Protein AF-A0AA39D1X1-F1 (afdb_monomer)

Foldseek 3Di:
DDWAFLDPPDTFIWDADLAWIWTKDKDFDPDWDFDKDFDDPDDDPPPPPDDDDDDDDDDDDDDDDDDDDPPDPPPTDIGGPDTDGIDIDTHTDDDDLVVLLVVLVVLAAEDDDPVPDPPPPVVVCVPDRDQDDLVNQCRNDSYNSNSNLLSCLLQLWAWQFDDDPPDTDTGIHGYALLLLLVLLLLLLLLLLLDPQNDPDPQPCVSRPVVSLVSQLVVDPDNRSSRSSSLSNQSLQSSFFDFDPDPPPPPDPSVVSRVDRDPRGRGTPLLVSLLSSLLSLVVVLLVVLQPDPPDSPFAFPVNSLLVSLLSGDVVNNVNDDPVVSCVPHPADWDFDQDPVRTTTIDHDHPDDDDDDDDDDDDDDDDDDDDDDDDDDDPPPVVVVSVVPSCPSVVVSVVVPPPPDD

pLDDT: mean 71.72, std 21.67, range [22.98, 96.19]

Nearest PDB structures (foldseek):
  6s2e-assembly1_B  TM=6.293E-01  e=2.950E-11  Saccharomyces cerevisiae S288C
  5okc-assembly1_A  TM=5.840E-01  e=2.452E-10  Saccharomyces cerevisiae S288C
  5msm-assembly2_D  TM=5.705E-01  e=5.899E-10  Saccharomyces cerevisiae S288C
  5oki-assembly2_C  TM=6.114E-01  e=1.693E-08  Saccharomyces cerevisiae S288C
  6s1c-assembly1_B  TM=6.186E-01  e=1.024E-05  Saccharomyces cerevisiae S288C

Secondary structure (DSSP, 8-state):
-EEEES-SSS--EEEE-SS-EEEEEEEEEEEEEEEEEEE-S-S---------------------------------EEEEEEEEEEEEEEEEEPPPHHHHHHHHHHHSPEEP--TT-TTTHHHHTTSS-PPPPHHHHHHHS-S-HHHHHHHHHHTT-EEEEEE-SSSEEEEEEEE-HHHHHHHHHHHHHHHHHSTT--SSTT-HHHHHHHHHHHHHHH-S-HHHHHHHHHHHHHHHHHHEEEP---TT----GGGGGTS--TTEEEE-HHHHHHHHHHHHHHHHHHHHHH--S----EEHHHHHHHHHHTS-TTTGGG--HHHHHHT-SS--EEEE-TTS-EEEEPP------SSS--------------------HHHHHHHHGGG--HHHHHHTTS-SS---

InterPro domains:
  IPR019128 Sister chromatid cohesion protein Dcc1 [PF09724] (3-324)

Structure (mmCIF, N/CA/C/O backbone):
data_AF-A0AA39D1X1-F1
#
_entry.id   AF-A0AA39D1X1-F1
#
loop_
_atom_site.group_PDB
_atom_site.id
_atom_site.type_symbol
_atom_site.label_atom_id
_atom_site.label_alt_id
_atom_site.label_comp_id
_atom_site.label_asym_id
_atom_site.label_entity_id
_atom_site.label_seq_id
_atom_site.pdbx_PDB_ins_code
_atom_site.Cartn_x
_atom_site.Cartn_y
_atom_site.Cartn_z
_atom_site.occupancy
_atom_site.B_iso_or_equiv
_atom_site.auth_seq_id
_atom_site.auth_comp_id
_atom_site.auth_asym_id
_atom_site.auth_atom_id
_atom_site.pdbx_PDB_model_num
ATOM 1 N N . MET A 1 1 ? 15.330 4.258 -19.606 1.00 69.88 1 MET A N 1
ATOM 2 C CA . MET A 1 1 ? 15.181 2.846 -20.009 1.00 69.88 1 MET A CA 1
ATOM 3 C C . MET A 1 1 ? 16.278 2.057 -19.328 1.00 69.88 1 MET A C 1
ATOM 5 O O . MET A 1 1 ? 17.399 2.550 -19.287 1.00 69.88 1 MET A O 1
ATOM 9 N N . GLN A 1 2 ? 15.954 0.899 -18.767 1.00 79.50 2 GLN A N 1
ATOM 10 C CA . GLN A 1 2 ? 16.887 0.029 -18.052 1.00 79.50 2 GLN A CA 1
ATOM 11 C C . GLN A 1 2 ? 16.753 -1.402 -18.572 1.00 79.50 2 GLN A C 1
ATOM 13 O O . GLN A 1 2 ? 15.652 -1.834 -18.908 1.00 79.50 2 GLN A O 1
ATOM 18 N N . LEU A 1 3 ? 17.869 -2.122 -18.646 1.00 81.06 3 LEU A N 1
ATOM 19 C CA . LEU A 1 3 ? 17.882 -3.552 -18.932 1.00 81.06 3 LEU A CA 1
ATOM 20 C C . LEU A 1 3 ? 17.851 -4.308 -17.605 1.00 81.06 3 LEU A C 1
ATOM 22 O O . LEU A 1 3 ? 18.707 -4.068 -16.757 1.00 81.06 3 LEU A O 1
ATOM 26 N N . LYS A 1 4 ? 16.875 -5.200 -17.436 1.00 82.25 4 LYS A N 1
ATOM 27 C CA . LYS A 1 4 ? 16.693 -6.018 -16.232 1.00 82.25 4 LYS A CA 1
ATOM 28 C C . LYS A 1 4 ? 16.642 -7.497 -16.609 1.00 82.25 4 LYS A C 1
ATOM 30 O O . LYS A 1 4 ? 16.126 -7.856 -17.668 1.00 82.25 4 LYS A O 1
ATOM 35 N N . SER A 1 5 ? 17.179 -8.356 -15.750 1.00 77.00 5 SER A N 1
ATOM 36 C CA . SER A 1 5 ? 17.152 -9.812 -15.924 1.00 77.00 5 SER A CA 1
ATOM 37 C C . SER A 1 5 ? 16.846 -10.482 -14.591 1.00 77.00 5 SER A C 1
ATOM 39 O O . SER A 1 5 ? 17.421 -10.097 -13.579 1.00 77.00 5 SER A O 1
ATOM 41 N N . SER A 1 6 ? 15.981 -11.499 -14.596 1.00 62.16 6 SER A N 1
ATOM 42 C CA . SER A 1 6 ? 15.643 -12.286 -13.400 1.00 62.16 6 SER A CA 1
ATOM 43 C C . SER A 1 6 ? 16.780 -13.198 -12.929 1.00 62.16 6 SER A C 1
ATOM 45 O O . SER A 1 6 ? 16.772 -13.655 -11.792 1.00 62.16 6 SER A O 1
ATOM 47 N N . SER A 1 7 ? 17.752 -13.505 -13.795 1.00 58.34 7 SER A N 1
ATOM 48 C CA . SER A 1 7 ? 18.961 -14.242 -13.426 1.00 58.34 7 SER A CA 1
ATOM 49 C C . SER A 1 7 ? 20.098 -13.993 -14.421 1.00 58.34 7 SER A C 1
ATOM 51 O O . SER A 1 7 ? 19.880 -13.584 -15.564 1.00 58.34 7 SER A O 1
ATOM 53 N N . THR A 1 8 ? 21.335 -14.243 -13.993 1.00 52.81 8 THR A N 1
ATOM 54 C CA . THR A 1 8 ? 22.533 -14.174 -14.847 1.00 52.81 8 THR A CA 1
ATOM 55 C C . THR A 1 8 ? 22.744 -15.430 -15.694 1.00 52.81 8 THR A C 1
ATOM 57 O O . THR A 1 8 ? 23.590 -15.421 -16.585 1.00 52.81 8 THR A O 1
ATOM 60 N N . SER A 1 9 ? 21.996 -16.508 -15.439 1.00 44.22 9 SER A N 1
ATOM 61 C CA . SER A 1 9 ? 22.247 -17.825 -16.032 1.00 44.22 9 SER A CA 1
ATOM 62 C C . SER A 1 9 ? 21.126 -18.326 -16.945 1.00 44.22 9 SER A C 1
ATOM 64 O O . SER A 1 9 ? 21.434 -18.970 -17.945 1.00 44.22 9 SER A O 1
ATOM 66 N N . GLN A 1 10 ? 19.852 -18.032 -16.659 1.00 47.53 10 GLN A N 1
ATOM 67 C CA . GLN A 1 10 ? 18.697 -18.470 -17.455 1.00 47.53 10 GLN A CA 1
ATOM 68 C C . GLN A 1 10 ? 17.513 -17.510 -17.253 1.00 47.53 10 GLN A C 1
ATOM 70 O O . GLN A 1 10 ? 16.721 -17.655 -16.323 1.00 47.53 10 GLN A O 1
ATOM 75 N N . GLY A 1 11 ? 17.388 -16.499 -18.111 1.00 56.94 11 GLY A N 1
ATOM 76 C CA . GLY A 1 11 ? 16.274 -15.553 -18.069 1.00 56.94 11 GLY A CA 1
ATOM 77 C C . GLY A 1 11 ? 16.170 -14.751 -19.361 1.00 56.94 11 GLY A C 1
ATOM 78 O O . GLY A 1 11 ? 17.171 -14.524 -20.040 1.00 56.94 11 GLY A O 1
ATOM 79 N N . TYR A 1 12 ? 14.951 -14.344 -19.720 1.00 68.31 12 TYR A N 1
ATOM 80 C CA . TYR A 1 12 ? 14.750 -13.365 -20.785 1.00 68.31 12 TYR A CA 1
ATOM 81 C C . TYR A 1 12 ? 15.274 -12.005 -20.312 1.00 68.31 12 TYR A C 1
ATOM 83 O O . TYR A 1 12 ? 14.963 -11.561 -19.204 1.00 68.31 12 TYR A O 1
ATOM 91 N N . LEU A 1 13 ? 16.068 -11.342 -21.152 1.00 83.38 13 LEU A N 1
ATOM 92 C CA . LEU A 1 13 ? 16.472 -9.959 -20.924 1.00 83.38 13 LEU A CA 1
ATOM 93 C C . LEU A 1 13 ? 15.263 -9.059 -21.190 1.00 83.38 13 LEU A C 1
ATOM 95 O O . LEU A 1 13 ? 14.679 -9.122 -22.273 1.00 83.38 13 LEU A O 1
ATOM 99 N N . HIS A 1 14 ? 14.900 -8.220 -20.225 1.00 86.19 14 HIS A N 1
ATOM 100 C CA . HIS A 1 14 ? 13.789 -7.286 -20.357 1.00 86.19 14 HIS A CA 1
ATOM 101 C C . HIS A 1 14 ? 14.304 -5.853 -20.459 1.00 86.19 14 HIS A C 1
ATOM 103 O O . HIS A 1 14 ? 15.139 -5.414 -19.671 1.00 86.19 14 HIS A O 1
ATOM 109 N N . LEU A 1 15 ? 13.778 -5.100 -21.420 1.00 86.31 15 LEU A N 1
ATOM 110 C CA . LEU A 1 15 ? 13.942 -3.657 -21.500 1.00 86.31 15 LEU A CA 1
ATOM 111 C C . LEU A 1 15 ? 12.748 -3.004 -20.803 1.00 86.31 15 LEU A C 1
ATOM 113 O O . LEU A 1 15 ? 11.608 -3.243 -21.188 1.00 86.31 15 LEU A O 1
ATOM 117 N N . CYS A 1 16 ? 12.999 -2.179 -19.792 1.00 85.00 16 CYS A N 1
ATOM 118 C CA . CYS A 1 16 ? 11.962 -1.493 -19.027 1.00 85.00 16 CYS A CA 1
ATOM 119 C C . CYS A 1 16 ? 12.064 0.029 -19.212 1.00 85.00 16 CYS A C 1
ATOM 121 O O . CYS A 1 16 ? 13.143 0.625 -19.105 1.00 85.00 16 CYS A O 1
ATOM 123 N N . THR A 1 17 ? 10.935 0.684 -19.473 1.00 83.69 17 THR A N 1
ATOM 124 C CA . THR A 1 17 ? 10.736 2.109 -19.163 1.00 83.69 17 THR A CA 1
ATOM 125 C C . THR A 1 17 ? 10.138 2.234 -17.760 1.00 83.69 17 THR A C 1
ATOM 127 O O . THR A 1 17 ? 10.063 1.258 -17.018 1.00 83.69 17 THR A O 1
ATOM 130 N N . ASN A 1 18 ? 9.714 3.438 -17.369 1.00 77.19 18 ASN A N 1
ATOM 131 C CA . ASN A 1 18 ? 9.041 3.637 -16.085 1.00 77.19 18 ASN A CA 1
ATOM 132 C C . ASN A 1 18 ? 7.655 2.967 -16.046 1.00 77.19 18 ASN A C 1
ATOM 134 O O . ASN A 1 18 ? 7.125 2.741 -14.964 1.00 77.19 18 ASN A O 1
ATOM 138 N N . ASP A 1 19 ? 7.060 2.700 -17.210 1.00 79.25 19 ASP A N 1
ATOM 139 C CA . ASP A 1 19 ? 5.663 2.300 -17.394 1.00 79.25 19 ASP A CA 1
ATOM 140 C C . ASP A 1 19 ? 5.465 1.032 -18.243 1.00 79.25 19 ASP A C 1
ATOM 142 O O . ASP A 1 19 ? 4.397 0.433 -18.176 1.00 79.25 19 ASP A O 1
ATOM 146 N N . LYS A 1 20 ? 6.455 0.614 -19.041 1.00 83.94 20 LYS A N 1
ATOM 147 C CA . LYS A 1 20 ? 6.322 -0.491 -20.003 1.00 83.94 20 LYS A CA 1
ATOM 148 C C . LYS A 1 20 ? 7.525 -1.419 -19.977 1.00 83.94 20 LYS A C 1
ATOM 150 O O . LYS A 1 20 ? 8.633 -1.018 -19.615 1.00 83.94 20 LYS A O 1
ATOM 155 N N . MET A 1 21 ? 7.292 -2.656 -20.405 1.00 88.75 21 MET A N 1
ATOM 156 C CA . MET A 1 21 ? 8.293 -3.710 -20.490 1.00 88.75 21 MET A CA 1
ATOM 157 C C . MET A 1 21 ? 8.271 -4.370 -21.869 1.00 88.75 21 MET A C 1
ATOM 159 O O . MET A 1 21 ? 7.212 -4.617 -22.447 1.00 88.75 21 MET A O 1
ATOM 163 N N . TRP A 1 22 ? 9.460 -4.706 -22.367 1.00 89.19 22 TRP A N 1
ATOM 164 C CA . TRP A 1 22 ? 9.640 -5.540 -23.546 1.00 89.19 22 TRP A CA 1
ATOM 165 C C . TRP A 1 22 ? 10.609 -6.684 -23.262 1.00 89.19 22 TRP A C 1
ATOM 167 O O . TRP A 1 22 ? 11.682 -6.454 -22.708 1.00 89.19 22 TRP A O 1
ATOM 177 N N . ALA A 1 23 ? 10.275 -7.897 -23.693 1.00 87.50 23 ALA A N 1
ATOM 178 C CA . ALA A 1 23 ? 11.229 -8.997 -23.769 1.00 87.50 23 ALA A CA 1
ATOM 179 C C . ALA A 1 23 ? 12.111 -8.827 -25.011 1.00 87.50 23 ALA A C 1
ATOM 181 O O . ALA A 1 23 ? 11.621 -8.547 -26.109 1.00 87.50 23 ALA A O 1
ATOM 182 N N . VAL A 1 24 ? 13.418 -9.007 -24.833 1.00 88.38 24 VAL A N 1
ATOM 183 C CA . VAL A 1 24 ? 14.407 -8.928 -25.908 1.00 88.38 24 VAL A CA 1
ATOM 184 C C . VAL A 1 24 ? 14.613 -10.320 -26.499 1.00 88.38 24 VAL A C 1
ATOM 186 O O . VAL A 1 24 ? 15.024 -11.249 -25.802 1.00 88.38 24 VAL A O 1
ATOM 189 N N . LYS A 1 25 ? 14.364 -10.463 -27.802 1.00 88.44 25 LYS A N 1
ATOM 190 C CA . LYS A 1 25 ? 14.571 -11.703 -28.555 1.00 88.44 25 LYS A CA 1
ATOM 191 C C . LYS A 1 25 ? 15.607 -11.484 -29.650 1.00 88.44 25 LYS A C 1
ATOM 193 O O . LYS A 1 25 ? 15.467 -10.591 -30.476 1.00 88.44 25 LYS A O 1
ATOM 198 N N . GLN A 1 26 ? 16.634 -12.324 -29.691 1.00 88.88 26 GLN A N 1
ATOM 199 C CA . GLN A 1 26 ? 17.627 -12.293 -30.762 1.00 88.88 26 GLN A CA 1
ATOM 200 C C . GLN A 1 26 ? 17.162 -13.144 -31.950 1.00 88.88 26 GLN A C 1
ATOM 202 O O . GLN A 1 26 ? 16.826 -14.316 -31.783 1.00 88.88 26 GLN A O 1
ATOM 207 N N . VAL A 1 27 ? 17.180 -12.565 -33.151 1.00 88.06 27 VAL A N 1
ATOM 208 C CA . VAL A 1 27 ? 16.844 -13.243 -34.409 1.00 88.06 27 VAL A CA 1
ATOM 209 C C . VAL A 1 27 ? 18.017 -13.122 -35.372 1.00 88.06 27 VAL A C 1
ATOM 211 O O . VAL A 1 27 ? 18.508 -12.025 -35.635 1.00 88.06 27 VAL A O 1
ATOM 214 N N . SER A 1 28 ? 18.502 -14.252 -35.880 1.00 88.81 28 SER A N 1
ATOM 215 C CA . SER A 1 28 ? 19.586 -14.281 -36.860 1.00 88.81 28 SER A CA 1
ATOM 216 C C . SER A 1 28 ? 19.076 -13.972 -38.263 1.00 88.81 28 SER A C 1
ATOM 218 O O . SER A 1 28 ? 17.957 -14.331 -38.629 1.00 88.81 28 SER A O 1
ATOM 220 N N . THR A 1 29 ? 19.905 -13.306 -39.066 1.00 86.00 29 THR A N 1
ATOM 221 C CA . THR A 1 29 ? 19.565 -12.961 -40.451 1.00 86.00 29 THR A CA 1
ATOM 222 C C . THR A 1 29 ? 20.556 -13.607 -41.409 1.00 86.00 29 THR A C 1
ATOM 224 O O . THR A 1 29 ? 21.763 -13.485 -41.216 1.00 86.00 29 THR A O 1
ATOM 227 N N . SER A 1 30 ? 20.071 -14.238 -42.479 1.00 87.62 30 SER A N 1
ATOM 228 C CA . SER A 1 30 ? 20.920 -14.754 -43.566 1.00 87.62 30 SER A CA 1
ATOM 229 C C . SER A 1 30 ? 21.390 -13.668 -44.541 1.00 87.62 30 SER A C 1
ATOM 231 O O . SER A 1 30 ? 22.191 -13.946 -45.430 1.00 87.62 30 SER A O 1
ATOM 233 N N . ASN A 1 31 ? 20.874 -12.447 -44.399 1.00 88.75 31 ASN A N 1
ATOM 234 C CA . ASN A 1 31 ? 21.193 -11.320 -45.266 1.00 88.75 31 ASN A CA 1
ATOM 235 C C . ASN A 1 31 ? 22.468 -10.613 -44.792 1.00 88.75 31 ASN A C 1
ATOM 237 O O . ASN A 1 31 ? 22.724 -10.501 -43.594 1.00 88.75 31 ASN A O 1
ATOM 241 N N . SER A 1 32 ? 23.233 -10.070 -45.737 1.00 89.25 32 SER A N 1
ATOM 242 C CA . SER A 1 32 ? 24.376 -9.208 -45.436 1.00 89.25 32 SER A CA 1
ATOM 243 C C . SER A 1 32 ? 23.898 -7.779 -45.188 1.00 89.25 32 SER A C 1
ATOM 245 O O . SER A 1 32 ? 23.715 -7.009 -46.128 1.00 89.25 32 SER A O 1
ATOM 247 N N . VAL A 1 33 ? 23.678 -7.433 -43.920 1.00 89.62 33 VAL A N 1
ATOM 248 C CA . VAL A 1 33 ? 23.283 -6.083 -43.499 1.00 89.62 33 VAL A CA 1
ATOM 249 C C . VAL A 1 33 ? 24.507 -5.350 -42.956 1.00 89.62 33 VAL A C 1
ATOM 251 O O . VAL A 1 33 ? 25.197 -5.863 -42.076 1.00 89.62 33 VAL A O 1
ATOM 254 N N . TYR A 1 34 ? 24.772 -4.146 -43.459 1.00 90.12 34 TYR A N 1
ATOM 255 C CA . TYR A 1 34 ? 25.872 -3.297 -43.000 1.00 90.12 34 TYR A CA 1
ATOM 256 C C . TYR A 1 34 ? 25.322 -2.012 -42.388 1.00 90.12 34 TYR A C 1
ATOM 258 O O . TYR A 1 34 ? 24.399 -1.409 -42.930 1.00 90.12 34 TYR A O 1
ATOM 266 N N . VAL A 1 35 ? 25.901 -1.592 -41.264 1.00 90.12 35 VAL A N 1
ATOM 267 C CA . VAL A 1 35 ? 25.690 -0.248 -40.719 1.00 90.12 35 VAL A CA 1
ATOM 268 C C . VAL A 1 35 ? 26.774 0.640 -41.298 1.00 90.12 35 VAL A C 1
ATOM 270 O O . VAL A 1 35 ? 27.963 0.333 -41.173 1.00 90.12 35 VAL A O 1
ATOM 273 N N . THR A 1 36 ? 26.363 1.723 -41.941 1.00 90.69 36 THR A N 1
ATOM 274 C CA . THR A 1 36 ? 27.264 2.669 -42.590 1.00 90.69 36 THR A CA 1
ATOM 275 C C . THR A 1 36 ? 27.196 4.027 -41.915 1.00 90.69 36 THR A C 1
ATOM 277 O O . THR A 1 36 ? 26.118 4.482 -41.539 1.00 90.69 36 THR A O 1
ATOM 280 N N . GLU A 1 37 ? 28.337 4.688 -41.804 1.00 88.12 37 GLU A N 1
ATOM 281 C CA . GLU A 1 37 ? 28.448 6.064 -41.339 1.00 88.12 37 GLU A CA 1
ATOM 282 C C . GLU A 1 37 ? 28.778 6.966 -42.530 1.00 88.12 37 GLU A C 1
ATOM 284 O O . GLU A 1 37 ? 29.636 6.637 -43.352 1.00 88.12 37 GLU A O 1
ATOM 289 N N . SER A 1 38 ? 28.076 8.096 -42.633 1.00 81.81 38 SER A N 1
ATOM 290 C CA . SER A 1 38 ? 28.398 9.126 -43.617 1.00 81.81 38 SER A CA 1
ATOM 291 C C . SER A 1 38 ? 29.449 10.042 -43.009 1.00 81.81 38 SER A C 1
ATOM 293 O O . SER A 1 38 ? 29.143 10.857 -42.137 1.00 81.81 38 SER A O 1
ATOM 295 N N . THR A 1 39 ? 30.691 9.928 -43.461 1.00 69.00 39 THR A N 1
ATOM 296 C CA . THR A 1 39 ? 31.736 10.879 -43.086 1.00 69.00 39 THR A CA 1
ATOM 297 C C . THR A 1 39 ? 31.484 12.186 -43.829 1.00 69.00 39 THR A C 1
ATOM 299 O O . THR A 1 39 ? 31.618 12.261 -45.049 1.00 69.00 39 THR A O 1
ATOM 302 N N . GLY A 1 40 ? 31.060 13.221 -43.097 1.00 56.56 40 GLY A N 1
ATOM 303 C CA . GLY A 1 40 ? 30.948 14.573 -43.639 1.00 56.56 40 GLY A CA 1
ATOM 304 C C . GLY A 1 40 ? 32.300 15.039 -44.183 1.00 56.56 40 GLY A C 1
ATOM 305 O O . GLY A 1 40 ? 33.332 14.795 -43.559 1.00 56.56 40 GLY A O 1
ATOM 306 N N . ALA A 1 41 ? 32.282 15.681 -45.352 1.00 55.59 41 ALA A N 1
ATOM 307 C CA . ALA A 1 41 ? 33.450 16.165 -46.085 1.00 55.59 41 ALA A CA 1
ATOM 308 C C . ALA A 1 41 ? 34.414 16.967 -45.187 1.00 55.59 41 ALA A C 1
ATOM 310 O O . ALA A 1 41 ? 34.225 18.157 -44.942 1.00 55.59 41 ALA A O 1
ATOM 311 N N . GLY A 1 42 ? 35.445 16.299 -44.670 1.00 51.09 42 GLY A N 1
ATOM 312 C CA . GLY A 1 42 ? 36.412 16.903 -43.750 1.00 51.09 42 GLY A CA 1
ATOM 313 C C . GLY A 1 42 ? 37.747 16.169 -43.645 1.00 51.09 42 GLY A C 1
ATOM 314 O O . GLY A 1 42 ? 38.592 16.556 -42.843 1.00 51.09 42 GLY A O 1
ATOM 315 N N . GLY A 1 43 ? 37.972 15.134 -44.451 1.00 45.03 43 GLY A N 1
ATOM 316 C CA . GLY A 1 43 ? 39.253 14.446 -44.523 1.00 45.03 43 GLY A CA 1
ATOM 317 C C . GLY A 1 43 ? 39.482 13.955 -45.937 1.00 45.03 43 GLY A C 1
ATOM 318 O O . GLY A 1 43 ? 38.676 13.196 -46.458 1.00 45.03 43 GLY A O 1
ATOM 319 N N . GLU A 1 44 ? 40.563 14.414 -46.563 1.00 47.56 44 GLU A N 1
ATOM 320 C CA . GLU A 1 44 ? 41.041 13.866 -47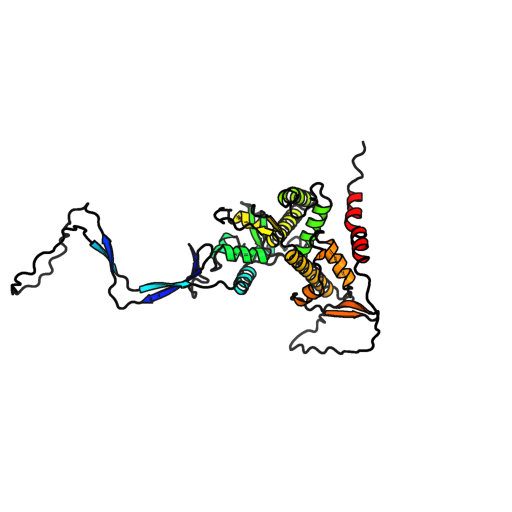.830 1.00 47.56 44 GLU A CA 1
ATOM 321 C C . GLU A 1 44 ? 41.100 12.331 -47.750 1.00 47.56 44 GLU A C 1
ATOM 323 O O . GLU A 1 44 ? 41.545 11.798 -46.722 1.00 47.56 44 GLU A O 1
ATOM 328 N N . PRO A 1 45 ? 40.722 11.607 -48.819 1.00 45.22 45 PRO A N 1
ATOM 329 C CA . PRO A 1 45 ? 40.819 10.159 -48.849 1.00 45.22 45 PRO A CA 1
ATOM 330 C C . PRO A 1 45 ? 42.296 9.768 -48.760 1.00 45.22 45 PRO A C 1
ATOM 332 O O . PRO A 1 45 ? 43.041 9.742 -49.744 1.00 45.22 45 PRO A O 1
ATOM 335 N N . ARG A 1 46 ? 42.760 9.457 -47.546 1.00 44.91 46 ARG A N 1
ATOM 336 C CA . ARG A 1 46 ? 44.054 8.814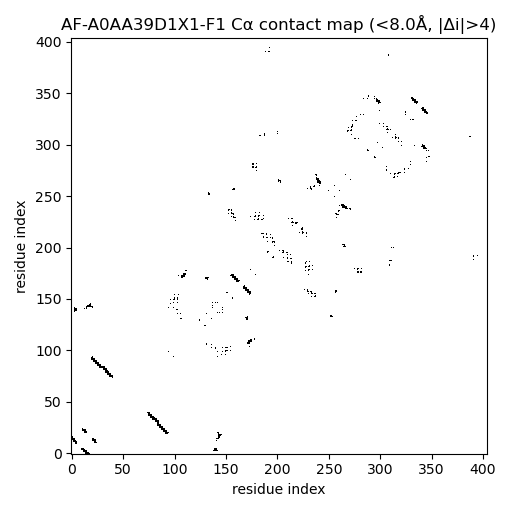 -47.335 1.00 44.91 46 ARG A CA 1
ATOM 337 C C . ARG A 1 46 ? 43.936 7.398 -47.869 1.00 44.91 46 ARG A C 1
ATOM 339 O O . ARG A 1 46 ? 43.549 6.484 -47.144 1.00 44.91 46 ARG A O 1
ATOM 346 N N . SER A 1 47 ? 44.309 7.228 -49.138 1.00 41.94 47 SER A N 1
ATOM 347 C CA . SER A 1 47 ? 44.597 5.925 -49.731 1.00 41.94 47 SER A CA 1
ATOM 348 C C . SER A 1 47 ? 45.628 5.210 -48.855 1.00 41.94 47 SER A C 1
ATOM 350 O O . SER A 1 47 ? 46.842 5.424 -48.911 1.00 41.94 47 SER A O 1
ATOM 352 N N . SER A 1 48 ? 45.132 4.375 -47.950 1.00 37.84 48 SER A N 1
ATOM 353 C CA . SER A 1 48 ? 45.968 3.533 -47.120 1.00 37.84 48 SER A CA 1
ATOM 354 C C . SER A 1 48 ? 46.467 2.406 -48.015 1.00 37.84 48 SER A C 1
ATOM 356 O O . SER A 1 48 ? 45.838 1.365 -48.168 1.00 37.84 48 SER A O 1
ATOM 358 N N . LYS A 1 49 ? 47.627 2.642 -48.644 1.00 47.28 49 LYS A N 1
ATOM 359 C CA . LYS A 1 49 ? 48.476 1.607 -49.244 1.00 47.28 49 LYS A CA 1
ATOM 360 C C . LYS A 1 49 ? 48.626 0.461 -48.242 1.00 47.28 49 LYS A C 1
ATOM 362 O O . LYS A 1 49 ? 49.475 0.514 -47.352 1.00 47.28 49 LYS A O 1
ATOM 367 N N . ARG A 1 50 ? 47.829 -0.597 -48.394 1.00 39.25 50 ARG A N 1
ATOM 368 C CA . ARG A 1 50 ? 47.990 -1.838 -47.637 1.00 39.25 50 ARG A CA 1
ATOM 369 C C . ARG A 1 50 ? 48.170 -3.009 -48.599 1.00 39.25 50 ARG A C 1
ATOM 371 O O . ARG A 1 50 ? 47.220 -3.621 -49.051 1.00 39.25 50 ARG A O 1
ATOM 378 N N . ARG A 1 51 ? 49.459 -3.279 -48.830 1.00 36.81 51 ARG A N 1
ATOM 379 C CA . ARG A 1 51 ? 50.103 -4.542 -49.231 1.00 36.81 51 ARG A CA 1
ATOM 380 C C . ARG A 1 51 ? 49.643 -5.191 -50.543 1.00 36.81 51 ARG A C 1
ATOM 382 O O . ARG A 1 51 ? 48.707 -5.974 -50.587 1.00 36.81 51 ARG A O 1
ATOM 389 N N . LYS A 1 52 ? 50.482 -4.945 -51.554 1.00 35.38 52 LYS A N 1
ATOM 390 C CA . LYS A 1 52 ? 50.878 -5.857 -52.634 1.00 35.38 52 LYS A CA 1
ATOM 391 C C . LYS A 1 52 ? 50.852 -7.321 -52.151 1.00 35.38 52 LYS A C 1
ATOM 393 O O . LYS A 1 52 ? 51.687 -7.704 -51.334 1.00 35.38 52 LYS A O 1
ATOM 398 N N . ILE A 1 53 ? 49.898 -8.107 -52.640 1.00 37.72 53 ILE A N 1
ATOM 399 C CA . ILE A 1 53 ? 50.058 -9.554 -52.787 1.00 37.72 53 ILE A CA 1
ATOM 400 C C . ILE A 1 53 ? 50.352 -9.739 -54.268 1.00 37.72 53 ILE A C 1
ATOM 402 O O . ILE A 1 53 ? 49.538 -9.392 -55.119 1.00 37.72 53 ILE A O 1
ATOM 406 N N . GLU A 1 54 ? 51.575 -10.161 -54.559 1.00 42.38 54 GLU A N 1
ATOM 407 C CA . GLU A 1 54 ? 52.004 -10.525 -55.901 1.00 42.38 54 GLU A CA 1
ATOM 408 C C . GLU A 1 54 ? 51.256 -11.793 -56.321 1.00 42.38 54 GLU A C 1
ATOM 410 O O . GLU A 1 54 ? 51.385 -12.827 -55.672 1.00 42.38 54 GLU A O 1
ATOM 415 N N . HIS A 1 55 ? 50.492 -11.715 -57.407 1.00 35.22 55 HIS A N 1
ATOM 416 C CA . HIS A 1 55 ? 50.400 -12.819 -58.350 1.00 35.22 55 HIS A CA 1
ATOM 417 C C . HIS A 1 55 ? 50.211 -12.259 -59.761 1.00 35.22 55 HIS A C 1
ATOM 419 O O . HIS A 1 55 ? 49.338 -11.438 -60.021 1.00 35.22 55 HIS A O 1
ATOM 425 N N . GLU A 1 56 ? 51.146 -12.650 -60.615 1.00 38.28 56 GLU A N 1
ATOM 426 C CA . GLU A 1 56 ? 51.301 -12.299 -62.020 1.00 38.28 56 GLU A CA 1
ATOM 427 C C . GLU A 1 56 ? 50.143 -12.803 -62.902 1.00 38.28 56 GLU A C 1
ATOM 429 O O . GLU A 1 56 ? 49.674 -13.917 -62.674 1.00 38.28 56 GLU A O 1
ATOM 434 N N . LYS A 1 57 ? 49.864 -12.033 -63.977 1.00 39.38 57 LYS A N 1
ATOM 435 C CA . LYS A 1 57 ? 49.287 -12.430 -65.290 1.00 39.38 57 LYS A CA 1
ATOM 436 C C . LYS A 1 57 ? 47.782 -12.770 -65.302 1.00 39.38 57 LYS A C 1
ATOM 438 O O . LYS A 1 57 ? 47.308 -13.475 -64.429 1.00 39.38 57 LYS A O 1
ATOM 443 N N . ASP A 1 58 ? 46.937 -12.306 -66.220 1.00 37.66 58 ASP A N 1
ATOM 444 C CA . ASP A 1 58 ? 47.109 -11.725 -67.553 1.00 37.66 58 ASP A CA 1
ATOM 445 C C . ASP A 1 58 ? 46.080 -10.603 -67.805 1.00 37.66 58 ASP A C 1
ATOM 447 O O . ASP A 1 58 ? 45.034 -10.514 -67.161 1.00 37.66 58 ASP A O 1
ATOM 451 N N . GLU A 1 59 ? 46.435 -9.744 -68.754 1.00 46.09 59 GLU A N 1
ATOM 452 C CA . GLU A 1 59 ? 45.621 -8.708 -69.379 1.00 46.09 59 GLU A CA 1
ATOM 453 C C . GLU A 1 59 ? 44.474 -9.333 -70.188 1.00 46.09 59 GLU A C 1
ATOM 455 O O . GLU A 1 59 ? 44.738 -10.052 -71.144 1.00 46.09 59 GLU A O 1
ATOM 460 N N . GLU A 1 60 ? 43.221 -8.991 -69.881 1.00 42.69 60 GLU A N 1
ATOM 461 C CA . GLU A 1 60 ? 42.166 -8.887 -70.897 1.00 42.69 60 GLU A CA 1
ATOM 462 C C . GLU A 1 60 ? 41.307 -7.658 -70.572 1.00 42.69 60 GLU A C 1
ATOM 464 O O . GLU A 1 60 ? 40.483 -7.647 -69.654 1.00 42.69 60 GLU A O 1
ATOM 469 N N . GLU A 1 61 ? 41.566 -6.582 -71.314 1.00 43.75 61 GLU A N 1
ATOM 470 C CA . GLU A 1 61 ? 40.705 -5.410 -71.414 1.00 43.75 61 GLU A CA 1
ATOM 471 C C . GLU A 1 61 ? 39.349 -5.845 -71.990 1.00 43.75 61 GLU A C 1
ATOM 473 O O . GLU A 1 61 ? 39.250 -6.215 -73.159 1.00 43.75 61 GLU A O 1
ATOM 478 N N . MET A 1 62 ? 38.288 -5.795 -71.180 1.00 42.97 62 MET A N 1
ATOM 479 C CA . MET A 1 62 ? 36.926 -5.745 -71.707 1.00 42.97 62 MET A CA 1
ATOM 480 C C . MET A 1 62 ? 36.474 -4.292 -71.773 1.00 42.97 62 MET A C 1
ATOM 482 O O . MET A 1 62 ? 36.145 -3.665 -70.766 1.00 42.97 62 MET A O 1
ATOM 486 N N . ASP A 1 63 ? 36.484 -3.806 -73.007 1.00 45.97 63 ASP A N 1
ATOM 487 C CA . ASP A 1 63 ? 35.846 -2.597 -73.503 1.00 45.97 63 ASP A CA 1
ATOM 488 C C . ASP A 1 63 ? 34.356 -2.593 -73.108 1.00 45.97 63 ASP A C 1
ATOM 490 O O . ASP A 1 63 ? 33.590 -3.477 -73.504 1.00 45.97 63 ASP A O 1
ATOM 494 N N . VAL A 1 64 ? 33.935 -1.620 -72.295 1.00 45.81 64 VAL A N 1
ATOM 495 C CA . VAL A 1 64 ? 32.515 -1.372 -72.003 1.00 45.81 64 VAL A CA 1
ATOM 496 C C . VAL A 1 64 ? 32.212 0.078 -72.343 1.00 45.81 64 VAL A C 1
ATOM 498 O O . VAL A 1 64 ? 32.390 0.994 -71.540 1.00 45.81 64 VAL A O 1
ATOM 501 N N . ASP A 1 65 ? 31.738 0.252 -73.571 1.00 42.66 65 ASP A N 1
ATOM 502 C CA . ASP A 1 65 ? 31.131 1.471 -74.075 1.00 42.66 65 ASP A CA 1
ATOM 503 C C . ASP A 1 65 ? 29.904 1.879 -73.234 1.00 42.66 65 ASP A C 1
ATOM 505 O O . ASP A 1 65 ? 28.952 1.120 -73.047 1.00 42.66 65 ASP A O 1
ATOM 509 N N . GLN A 1 66 ? 29.937 3.136 -72.788 1.00 48.94 66 GLN A N 1
ATOM 510 C CA . GLN A 1 66 ? 28.807 4.054 -72.610 1.00 48.94 66 GLN A CA 1
ATOM 511 C C . GLN A 1 66 ? 27.561 3.531 -71.870 1.00 48.94 66 GLN A C 1
ATOM 513 O O . GLN A 1 66 ? 26.514 3.264 -72.463 1.00 48.94 66 GLN A O 1
ATOM 518 N N . GLN A 1 67 ? 27.597 3.608 -70.537 1.00 43.50 67 GLN A N 1
ATOM 519 C CA . GLN A 1 67 ? 26.422 4.051 -69.784 1.00 43.50 67 GLN A CA 1
ATOM 520 C C . GLN A 1 67 ? 26.642 5.487 -69.325 1.00 43.50 67 GLN A C 1
ATOM 522 O O . GLN A 1 67 ? 27.557 5.783 -68.565 1.00 43.50 67 GLN A O 1
ATOM 527 N N . GLN A 1 68 ? 25.798 6.369 -69.858 1.00 44.72 68 GLN A N 1
ATOM 528 C CA . GLN A 1 68 ? 25.720 7.783 -69.531 1.00 44.72 68 GLN A CA 1
ATOM 529 C C . GLN A 1 68 ? 25.698 8.003 -68.018 1.00 44.72 68 GLN A C 1
ATOM 531 O O . GLN A 1 68 ? 24.786 7.565 -67.315 1.00 44.72 68 GLN A O 1
ATOM 536 N N . ASP A 1 69 ? 26.701 8.751 -67.571 1.00 44.75 69 ASP A N 1
ATOM 537 C CA . ASP A 1 69 ? 26.761 9.440 -66.298 1.00 44.75 69 ASP A CA 1
ATOM 538 C C . ASP A 1 69 ? 25.479 10.251 -66.046 1.00 44.75 69 ASP A C 1
ATOM 540 O O . ASP A 1 69 ? 25.308 11.376 -66.513 1.00 44.75 69 ASP A O 1
ATOM 544 N N . GLN A 1 70 ? 24.589 9.699 -65.227 1.00 48.28 70 GLN A N 1
ATOM 545 C CA . GLN A 1 70 ? 23.882 10.483 -64.216 1.00 48.28 70 GLN A CA 1
ATOM 546 C C . GLN A 1 70 ? 24.489 10.148 -62.853 1.00 48.28 70 GLN A C 1
ATOM 548 O O . GLN A 1 70 ? 23.828 9.640 -61.951 1.00 48.28 70 GLN A O 1
ATOM 553 N N . LYS A 1 71 ? 25.791 10.417 -62.703 1.00 51.84 71 LYS A N 1
ATOM 554 C CA . LYS A 1 71 ? 26.397 10.570 -61.383 1.00 51.84 71 LYS A CA 1
ATOM 555 C C . LYS A 1 71 ? 26.041 11.963 -60.890 1.00 51.84 71 LYS A C 1
ATOM 557 O O . LYS A 1 71 ? 26.667 12.955 -61.238 1.00 51.84 71 LYS A O 1
ATOM 562 N N . GLN A 1 72 ? 24.954 12.018 -60.135 1.00 46.53 72 GLN A N 1
ATOM 563 C CA . GLN A 1 72 ? 24.652 13.146 -59.277 1.00 46.53 72 GLN A CA 1
ATOM 564 C C . GLN A 1 72 ? 25.829 13.290 -58.301 1.00 46.53 72 GLN A C 1
ATOM 566 O O . GLN A 1 72 ? 26.104 12.373 -57.527 1.00 46.53 72 GLN A O 1
ATOM 571 N N . ASP A 1 73 ? 26.562 14.399 -58.415 1.00 47.94 73 ASP A N 1
ATOM 572 C CA . ASP A 1 73 ? 27.603 14.813 -57.475 1.00 47.94 73 ASP A CA 1
ATOM 573 C C . ASP A 1 73 ? 26.974 15.024 -56.090 1.00 47.94 73 ASP A C 1
ATOM 575 O O . ASP A 1 73 ? 26.559 16.125 -55.737 1.00 47.94 73 ASP A O 1
ATOM 579 N N . ASP A 1 74 ? 26.896 13.954 -55.306 1.00 52.81 74 ASP A N 1
ATOM 580 C CA . ASP A 1 74 ? 26.671 13.998 -53.864 1.00 52.81 74 ASP A CA 1
ATOM 581 C C . ASP A 1 74 ? 27.861 13.280 -53.214 1.00 52.81 74 ASP A C 1
ATOM 583 O O . ASP A 1 74 ? 27.861 12.070 -52.987 1.00 52.81 74 ASP A O 1
ATOM 587 N N . ASN A 1 75 ? 28.944 14.033 -52.991 1.00 57.22 75 ASN A N 1
ATOM 588 C CA . ASN A 1 75 ? 30.193 13.559 -52.381 1.00 57.22 75 ASN A CA 1
ATOM 589 C C . ASN A 1 75 ? 30.028 13.314 -50.868 1.00 57.22 75 ASN A C 1
ATOM 591 O O . ASN A 1 75 ? 30.669 13.959 -50.037 1.00 57.22 75 ASN A O 1
ATOM 595 N N . GLY A 1 76 ? 29.163 12.370 -50.506 1.00 60.72 76 GLY A N 1
ATOM 596 C CA . GLY A 1 76 ? 29.162 11.732 -49.195 1.00 60.72 76 GLY A CA 1
ATOM 597 C C . GLY A 1 76 ? 29.964 10.437 -49.261 1.00 60.72 76 GLY A C 1
ATOM 598 O O . GLY A 1 76 ? 29.509 9.460 -49.852 1.00 60.72 76 GLY A O 1
ATOM 599 N N . GLU A 1 77 ? 31.155 10.401 -48.663 1.00 74.81 77 GLU A N 1
ATOM 600 C CA . GLU A 1 77 ? 31.862 9.135 -48.456 1.00 74.81 77 GLU A CA 1
ATOM 601 C C . GLU A 1 77 ? 31.110 8.339 -47.380 1.00 74.81 77 GLU A C 1
ATOM 603 O O . GLU A 1 77 ? 30.968 8.784 -46.238 1.00 74.81 77 GLU A O 1
ATOM 608 N N . VAL A 1 78 ? 30.581 7.176 -47.763 1.00 80.00 78 VAL A N 1
ATOM 609 C CA . VAL A 1 78 ? 29.837 6.276 -46.878 1.00 80.00 78 VAL A CA 1
ATOM 610 C C . VAL A 1 78 ? 30.739 5.097 -46.528 1.00 80.00 78 VAL A C 1
ATOM 612 O O . VAL A 1 78 ? 31.060 4.278 -47.389 1.00 80.00 78 VAL A O 1
ATOM 615 N N . THR A 1 79 ? 31.141 4.989 -45.261 1.00 86.50 79 THR A N 1
ATOM 616 C CA . THR A 1 79 ? 32.005 3.900 -44.779 1.00 86.50 79 THR A CA 1
ATOM 617 C C . THR A 1 79 ? 31.191 2.887 -43.979 1.00 86.50 79 THR A C 1
ATOM 619 O O . THR A 1 79 ? 30.447 3.250 -43.070 1.00 86.50 79 THR A O 1
ATOM 622 N N . ALA A 1 80 ? 31.334 1.594 -44.282 1.00 85.75 80 ALA A N 1
ATOM 623 C CA . ALA A 1 80 ? 30.738 0.531 -43.474 1.00 85.75 80 ALA A CA 1
ATOM 624 C C . ALA A 1 80 ? 31.502 0.370 -42.150 1.00 85.75 80 ALA A C 1
ATOM 626 O O . ALA A 1 80 ? 32.685 0.034 -42.148 1.00 85.75 80 ALA A O 1
ATOM 627 N N . ILE A 1 81 ? 30.813 0.577 -41.026 1.00 91.38 81 ILE A N 1
ATOM 628 C CA . ILE A 1 81 ? 31.396 0.509 -39.676 1.00 91.38 81 ILE A CA 1
ATOM 629 C C . ILE A 1 81 ? 31.093 -0.813 -38.963 1.00 91.38 81 ILE A C 1
ATOM 631 O O . ILE A 1 81 ? 31.788 -1.184 -38.020 1.00 91.38 81 ILE A O 1
ATOM 635 N N . SER A 1 82 ? 30.066 -1.548 -39.400 1.00 91.12 82 SER A N 1
ATOM 636 C CA . SER A 1 82 ? 29.704 -2.842 -38.815 1.00 91.12 82 SER A CA 1
ATOM 637 C C . SER A 1 82 ? 28.908 -3.711 -39.787 1.00 91.12 82 SER A C 1
ATOM 639 O O . SER A 1 82 ? 28.218 -3.200 -40.668 1.00 91.12 82 SER A O 1
ATOM 641 N N . GLN A 1 83 ? 28.975 -5.031 -39.597 1.00 89.94 83 GLN A N 1
ATOM 642 C CA . GLN A 1 83 ? 28.109 -6.008 -40.256 1.00 89.94 83 GLN A CA 1
ATOM 643 C C . GLN A 1 83 ? 27.181 -6.645 -39.218 1.00 89.94 83 GLN A C 1
ATOM 645 O O . GLN A 1 83 ? 27.631 -7.249 -38.242 1.00 89.94 83 GLN A O 1
ATOM 650 N N . VAL A 1 84 ? 25.876 -6.542 -39.446 1.00 90.06 84 VAL A N 1
ATOM 651 C CA . VAL A 1 84 ? 24.841 -7.089 -38.570 1.00 90.06 84 VAL A CA 1
ATOM 652 C C . VAL A 1 84 ? 24.563 -8.533 -38.971 1.00 90.06 84 VAL A C 1
ATOM 654 O O . VAL A 1 84 ? 24.210 -8.813 -40.112 1.00 90.06 84 VAL A O 1
ATOM 657 N N . LYS A 1 85 ? 24.719 -9.457 -38.017 1.00 89.56 85 LYS A N 1
ATOM 658 C CA . LYS A 1 85 ? 24.368 -10.881 -38.188 1.00 89.56 85 LYS A CA 1
ATOM 659 C C . LYS A 1 85 ? 23.056 -11.260 -37.504 1.00 89.56 85 LYS A C 1
ATOM 661 O O . LYS A 1 85 ? 22.435 -12.255 -37.866 1.00 89.56 85 LYS A O 1
ATOM 666 N N . ASN A 1 86 ? 22.664 -10.491 -36.490 1.00 89.69 86 ASN A N 1
ATOM 667 C CA . ASN A 1 86 ? 21.471 -10.726 -35.689 1.00 89.69 86 ASN A CA 1
ATOM 668 C C . ASN A 1 86 ? 20.790 -9.395 -35.368 1.00 89.69 86 ASN A C 1
ATOM 670 O O . ASN A 1 86 ? 21.471 -8.397 -35.137 1.00 89.69 86 ASN A O 1
ATOM 674 N N . ILE A 1 87 ? 19.464 -9.409 -35.302 1.00 89.62 87 ILE A N 1
ATOM 675 C CA . ILE A 1 87 ? 18.615 -8.287 -34.904 1.00 89.62 87 ILE A CA 1
ATOM 676 C C . ILE A 1 87 ? 18.015 -8.608 -33.532 1.00 89.62 87 ILE A C 1
ATOM 678 O O . ILE A 1 87 ? 17.699 -9.763 -33.239 1.00 89.62 87 ILE A O 1
ATOM 682 N N . LEU A 1 88 ? 17.883 -7.592 -32.680 1.00 90.12 88 LEU A N 1
ATOM 683 C CA . LEU A 1 88 ? 17.168 -7.700 -31.412 1.00 90.12 88 LEU A CA 1
ATOM 684 C C . LEU A 1 88 ? 15.733 -7.206 -31.613 1.00 90.12 88 LEU A C 1
ATOM 686 O O . LEU A 1 88 ? 15.503 -6.018 -31.824 1.00 90.12 88 LEU A O 1
ATOM 690 N N . GLU A 1 89 ? 14.779 -8.127 -31.567 1.00 89.88 89 GLU A N 1
ATOM 691 C CA . GLU A 1 89 ? 13.351 -7.830 -31.576 1.00 89.88 89 GLU A CA 1
ATOM 692 C C . GLU A 1 89 ? 12.874 -7.512 -30.154 1.00 89.88 89 GLU A C 1
ATOM 694 O O . GLU A 1 89 ? 13.271 -8.169 -29.188 1.00 89.88 89 GLU A O 1
ATOM 699 N N . LEU A 1 90 ? 12.002 -6.508 -30.035 1.00 90.19 90 LEU A N 1
ATOM 700 C CA . LEU A 1 90 ? 11.361 -6.121 -28.780 1.00 90.19 90 LEU A CA 1
ATOM 701 C C . LEU A 1 90 ? 9.901 -6.569 -28.805 1.00 90.19 90 LEU A C 1
ATOM 703 O O . LEU A 1 90 ? 9.108 -6.075 -29.606 1.00 90.19 90 LEU A O 1
ATOM 707 N N . ILE A 1 91 ? 9.543 -7.488 -27.914 1.00 87.25 91 ILE A N 1
ATOM 708 C CA . ILE A 1 91 ? 8.179 -8.006 -27.781 1.00 87.25 91 ILE A CA 1
ATOM 709 C C . ILE A 1 91 ? 7.559 -7.365 -26.548 1.00 87.25 91 ILE A C 1
ATOM 711 O O . ILE A 1 91 ? 8.120 -7.484 -25.465 1.00 87.25 91 ILE A O 1
ATOM 715 N N . HIS A 1 92 ? 6.427 -6.676 -26.698 1.00 87.00 92 HIS A N 1
ATOM 716 C CA . HIS A 1 92 ? 5.717 -6.102 -25.554 1.00 87.00 92 HIS A CA 1
ATOM 717 C C . HIS A 1 92 ? 5.269 -7.210 -24.596 1.00 87.00 92 HIS A C 1
ATOM 719 O O . HIS A 1 92 ? 4.698 -8.207 -25.041 1.00 87.00 92 HIS A O 1
ATOM 725 N N . VAL A 1 93 ? 5.526 -7.027 -23.302 1.00 86.12 93 VAL A N 1
ATOM 726 C CA . VAL A 1 93 ? 5.126 -7.966 -22.250 1.00 86.12 93 VAL A CA 1
ATOM 727 C C . VAL A 1 93 ? 4.274 -7.221 -21.238 1.00 86.12 93 VAL A C 1
ATOM 729 O O . VAL A 1 93 ? 4.706 -6.215 -20.674 1.00 86.12 93 VAL A O 1
ATOM 732 N N . ASP A 1 94 ? 3.069 -7.731 -21.008 1.00 85.50 94 ASP A N 1
ATOM 733 C CA . ASP A 1 94 ? 2.204 -7.232 -19.950 1.00 85.50 94 ASP A CA 1
ATOM 734 C C . ASP A 1 94 ? 2.694 -7.749 -18.596 1.00 85.50 94 ASP A C 1
ATOM 736 O O . ASP A 1 94 ? 3.019 -8.926 -18.434 1.00 85.50 94 ASP A O 1
ATOM 740 N N . THR A 1 95 ? 2.746 -6.860 -17.609 1.00 82.62 95 THR A N 1
ATOM 741 C CA . THR A 1 95 ? 3.093 -7.225 -16.235 1.00 82.62 95 THR A CA 1
ATOM 742 C C . THR A 1 95 ? 1.881 -7.811 -15.524 1.00 82.62 95 THR A C 1
ATOM 744 O O . THR A 1 95 ? 0.877 -7.116 -15.356 1.00 82.62 95 THR A O 1
ATOM 747 N N . ASP A 1 96 ? 1.989 -9.049 -15.045 1.00 87.19 96 ASP A N 1
ATOM 748 C CA . ASP A 1 96 ? 0.997 -9.635 -14.143 1.00 87.19 96 ASP A CA 1
ATOM 749 C C . ASP A 1 96 ? 1.169 -9.063 -12.726 1.00 87.19 96 ASP A C 1
ATOM 751 O O . ASP A 1 96 ? 2.204 -9.244 -12.078 1.00 87.19 96 ASP A O 1
ATOM 755 N N . ALA A 1 97 ? 0.138 -8.369 -12.241 1.00 86.38 97 ALA A N 1
ATOM 756 C CA . ALA A 1 97 ? 0.130 -7.764 -10.914 1.00 86.38 97 ALA A CA 1
ATOM 757 C C . ALA A 1 97 ? 0.263 -8.803 -9.788 1.00 86.38 97 ALA A C 1
ATOM 759 O O . ALA A 1 97 ? 0.931 -8.528 -8.794 1.00 86.38 97 ALA A O 1
ATOM 760 N N . ILE A 1 98 ? -0.326 -9.995 -9.942 1.00 87.88 98 ILE A N 1
ATOM 761 C CA . ILE A 1 98 ? -0.294 -11.045 -8.912 1.00 87.88 98 ILE A CA 1
ATOM 762 C C . ILE A 1 98 ? 1.119 -11.614 -8.799 1.00 87.88 98 ILE A C 1
ATOM 764 O O . ILE A 1 98 ? 1.655 -11.753 -7.698 1.00 87.88 98 ILE A O 1
ATOM 768 N N . GLN A 1 99 ? 1.742 -11.910 -9.942 1.00 88.75 99 GLN A N 1
ATOM 769 C CA . GLN A 1 99 ? 3.120 -12.390 -9.980 1.00 88.75 99 GLN A CA 1
ATOM 770 C C . GLN A 1 99 ? 4.083 -11.348 -9.405 1.00 88.75 99 GLN A C 1
ATOM 772 O O . GLN A 1 99 ? 4.975 -11.695 -8.635 1.00 88.75 99 GLN A O 1
ATOM 777 N N . LEU A 1 100 ? 3.886 -10.072 -9.736 1.00 89.50 100 LEU A N 1
ATOM 778 C CA . LEU A 1 100 ? 4.738 -9.002 -9.238 1.00 89.50 100 LEU A CA 1
ATOM 779 C C . LEU A 1 100 ? 4.621 -8.820 -7.721 1.00 89.50 100 LEU A C 1
ATOM 781 O O . LEU A 1 100 ? 5.636 -8.690 -7.040 1.00 89.50 100 LEU A O 1
ATOM 785 N N . GLU A 1 101 ? 3.402 -8.844 -7.179 1.00 91.75 101 GLU A N 1
ATOM 786 C CA . GLU A 1 101 ? 3.186 -8.821 -5.730 1.00 91.75 101 GLU A CA 1
ATOM 787 C C . GLU A 1 101 ? 3.847 -10.024 -5.047 1.00 91.75 101 GLU A C 1
ATOM 789 O O . GLU A 1 101 ? 4.456 -9.868 -3.989 1.00 91.75 101 GLU A O 1
ATOM 794 N N . ALA A 1 102 ? 3.792 -11.211 -5.659 1.00 89.81 102 ALA A N 1
ATOM 795 C CA . ALA A 1 102 ? 4.489 -12.388 -5.149 1.00 89.81 102 ALA A CA 1
ATOM 796 C C . ALA A 1 102 ? 6.017 -12.206 -5.153 1.00 89.81 102 ALA A C 1
ATOM 798 O O . ALA A 1 102 ? 6.661 -12.552 -4.169 1.00 89.81 102 ALA A O 1
ATOM 799 N N . MET A 1 103 ? 6.591 -11.607 -6.201 1.00 90.19 103 MET A N 1
ATOM 800 C CA . MET A 1 103 ? 8.033 -11.329 -6.282 1.00 90.19 103 MET A CA 1
ATOM 801 C C . MET A 1 103 ? 8.495 -10.313 -5.234 1.00 90.19 103 MET A C 1
ATOM 803 O O . MET A 1 103 ? 9.526 -10.517 -4.599 1.00 90.19 103 MET A O 1
ATOM 807 N N . VAL A 1 104 ? 7.733 -9.235 -5.015 1.00 92.00 104 VAL A N 1
ATOM 808 C CA . VAL A 1 104 ? 8.036 -8.267 -3.945 1.00 92.00 104 VAL A CA 1
ATOM 809 C C . VAL A 1 104 ? 7.944 -8.942 -2.574 1.00 92.00 104 VAL A C 1
ATOM 811 O O . VAL A 1 104 ? 8.788 -8.708 -1.712 1.00 92.00 104 VAL A O 1
ATOM 814 N N . ARG A 1 105 ? 6.940 -9.805 -2.376 1.00 90.44 105 ARG A N 1
ATOM 815 C CA . ARG A 1 105 ? 6.742 -10.539 -1.122 1.00 90.44 105 ARG A CA 1
ATOM 816 C C . ARG A 1 105 ? 7.851 -11.559 -0.846 1.00 90.44 105 ARG A C 1
ATOM 818 O O . ARG A 1 105 ? 8.214 -11.730 0.307 1.00 90.44 105 ARG A O 1
ATOM 825 N N . ASP A 1 106 ? 8.363 -12.226 -1.875 1.00 89.31 106 ASP A N 1
ATOM 826 C CA . ASP A 1 106 ? 9.467 -13.190 -1.761 1.00 89.31 106 ASP A CA 1
ATOM 827 C C . ASP A 1 106 ? 10.808 -12.496 -1.478 1.00 89.31 106 ASP A C 1
ATOM 829 O O . ASP A 1 106 ? 11.661 -13.027 -0.774 1.00 89.31 106 ASP A O 1
ATOM 833 N N . MET A 1 107 ? 10.978 -11.272 -1.984 1.00 89.69 107 MET A N 1
ATOM 834 C CA . MET A 1 107 ? 12.200 -10.494 -1.799 1.00 89.69 107 MET A CA 1
ATOM 835 C C . MET A 1 107 ? 12.336 -9.879 -0.401 1.00 89.69 107 MET A C 1
ATOM 837 O O . MET A 1 107 ? 13.456 -9.714 0.080 1.00 89.69 107 MET A O 1
ATOM 841 N N . LEU A 1 108 ? 11.230 -9.465 0.223 1.00 89.50 108 LEU A N 1
ATOM 842 C CA . LEU A 1 108 ? 11.262 -8.662 1.446 1.00 89.50 108 LEU A CA 1
ATOM 843 C C . LEU A 1 108 ? 10.966 -9.493 2.705 1.00 89.50 108 LEU A C 1
ATOM 845 O O . LEU A 1 108 ? 10.040 -10.304 2.706 1.00 89.50 108 LEU A O 1
ATOM 849 N N . PRO A 1 109 ? 11.675 -9.246 3.821 1.00 87.69 109 PRO A N 1
ATOM 850 C CA . PRO A 1 109 ? 11.394 -9.925 5.077 1.00 87.69 109 PRO A CA 1
ATOM 851 C C . PRO A 1 109 ? 10.072 -9.448 5.698 1.00 87.69 109 PRO A C 1
ATOM 853 O O . PRO A 1 109 ? 9.705 -8.267 5.628 1.00 87.69 109 PRO A O 1
ATOM 856 N N . LEU A 1 110 ? 9.367 -10.375 6.354 1.00 85.94 110 LEU A N 1
ATOM 857 C CA . LEU A 1 110 ? 8.227 -10.070 7.220 1.00 85.94 110 LEU A CA 1
ATOM 858 C C . LEU A 1 110 ? 8.727 -9.635 8.602 1.00 85.94 110 LEU A C 1
ATOM 860 O O . LEU A 1 110 ? 9.457 -10.369 9.260 1.00 85.94 110 LEU A O 1
ATOM 864 N N . TYR A 1 111 ? 8.287 -8.466 9.058 1.00 85.81 111 TYR A N 1
ATOM 865 C CA . TYR A 1 111 ? 8.665 -7.881 10.339 1.00 85.81 111 TYR A CA 1
ATOM 866 C C . TYR A 1 111 ? 7.592 -8.143 11.405 1.00 85.81 111 TYR A C 1
ATOM 868 O O . TYR A 1 111 ? 6.440 -7.697 11.281 1.00 85.81 111 TYR A O 1
ATOM 876 N N . HIS A 1 112 ? 7.982 -8.859 12.461 1.00 77.44 112 HIS A N 1
ATOM 877 C CA . HIS A 1 112 ? 7.205 -9.051 13.685 1.00 77.44 112 HIS A CA 1
ATOM 878 C C . HIS A 1 112 ? 7.784 -8.169 14.795 1.00 77.44 112 HIS A C 1
ATOM 880 O O . HIS A 1 112 ? 8.984 -7.935 14.813 1.00 77.44 112 HIS A O 1
ATOM 886 N N . ASN A 1 113 ? 6.932 -7.659 15.683 1.00 64.94 113 ASN A N 1
ATOM 887 C CA . ASN A 1 113 ? 7.376 -6.937 16.874 1.00 64.94 113 ASN A CA 1
ATOM 888 C C . ASN A 1 113 ? 7.315 -7.921 18.044 1.00 64.94 113 ASN A C 1
ATOM 890 O O . ASN A 1 113 ? 6.275 -8.002 18.694 1.00 64.94 113 ASN A O 1
ATOM 894 N N . ASP A 1 114 ? 8.346 -8.748 18.210 1.00 54.25 114 ASP A N 1
ATOM 895 C CA . ASP A 1 114 ? 8.470 -9.634 19.371 1.00 54.25 114 ASP A CA 1
ATOM 896 C C . ASP A 1 114 ? 9.222 -8.853 20.464 1.00 54.25 114 ASP A C 1
ATOM 898 O O . ASP A 1 114 ? 10.443 -8.883 20.531 1.00 54.25 114 ASP A O 1
ATOM 902 N N . ASP A 1 115 ? 8.489 -8.121 21.310 1.00 48.31 115 ASP A N 1
ATOM 903 C CA . ASP A 1 115 ? 9.041 -7.301 22.410 1.00 48.31 115 ASP A CA 1
ATOM 904 C C . ASP A 1 115 ? 9.618 -8.130 23.592 1.00 48.31 115 ASP A C 1
ATOM 906 O O . ASP A 1 115 ? 9.653 -7.631 24.710 1.00 48.31 115 ASP A O 1
ATOM 910 N N . ASP A 1 116 ? 10.046 -9.387 23.405 1.00 41.78 116 ASP A N 1
ATOM 911 C CA . ASP A 1 116 ? 10.405 -10.279 24.532 1.00 41.78 116 ASP A CA 1
ATOM 912 C C . ASP A 1 116 ? 11.756 -11.020 24.421 1.00 41.78 116 ASP A C 1
ATOM 914 O O . ASP A 1 116 ? 12.099 -11.758 25.342 1.00 41.78 116 ASP A O 1
ATOM 918 N N . ASP A 1 117 ? 12.571 -10.812 23.380 1.00 40.62 117 ASP A N 1
ATOM 919 C CA . ASP A 1 117 ? 13.947 -11.344 23.350 1.00 40.62 117 ASP A CA 1
ATOM 920 C C . ASP A 1 117 ? 14.956 -10.220 23.058 1.00 40.62 117 ASP A C 1
ATOM 922 O O . ASP A 1 117 ? 15.409 -10.034 21.926 1.00 40.62 117 ASP A O 1
ATOM 926 N N . ASP A 1 118 ? 15.336 -9.509 24.127 1.00 42.41 118 ASP A N 1
ATOM 927 C CA . ASP A 1 118 ? 16.280 -8.374 24.204 1.00 42.41 118 ASP A CA 1
ATOM 928 C C . ASP A 1 118 ? 17.677 -8.594 23.572 1.00 42.41 118 ASP A C 1
ATOM 930 O O . ASP A 1 118 ? 18.500 -7.685 23.577 1.00 42.41 118 ASP A O 1
ATOM 934 N N . ASP A 1 119 ? 17.960 -9.749 22.966 1.00 42.69 119 ASP A N 1
ATOM 935 C CA . ASP A 1 119 ? 19.236 -10.036 22.297 1.00 42.69 119 ASP A CA 1
ATOM 936 C C . ASP A 1 119 ? 19.082 -10.717 20.913 1.00 42.69 119 ASP A C 1
ATOM 938 O O . ASP A 1 119 ? 20.077 -10.942 20.222 1.00 42.69 119 ASP A O 1
ATOM 942 N N . ALA A 1 120 ? 17.862 -11.043 20.455 1.00 43.88 120 ALA A N 1
ATOM 943 C CA . ALA A 1 120 ? 17.665 -11.890 19.266 1.00 43.88 120 ALA A CA 1
ATOM 944 C C . ALA A 1 120 ? 17.359 -11.126 17.962 1.00 43.88 120 ALA A C 1
ATOM 946 O O . ALA A 1 120 ? 17.676 -11.614 16.870 1.00 43.88 120 ALA A O 1
ATOM 947 N N . ASP A 1 121 ? 16.773 -9.929 18.040 1.00 45.97 121 ASP A N 1
ATOM 948 C CA . ASP A 1 121 ? 16.271 -9.235 16.844 1.00 45.97 121 ASP A CA 1
ATOM 949 C C . ASP A 1 121 ? 17.353 -8.496 16.051 1.00 45.97 121 ASP A C 1
ATOM 951 O O . ASP A 1 121 ? 17.256 -8.382 14.826 1.00 45.97 121 ASP A O 1
ATOM 955 N N . VAL A 1 122 ? 18.451 -8.094 16.696 1.00 45.94 122 VAL A N 1
ATOM 956 C CA . VAL A 1 122 ? 19.652 -7.634 15.978 1.00 45.94 122 VAL A CA 1
ATOM 957 C C . VAL A 1 122 ? 20.409 -8.832 15.382 1.00 45.94 122 VAL A C 1
ATOM 959 O O . VAL A 1 122 ? 21.021 -8.717 14.318 1.00 45.94 122 VAL A O 1
ATOM 962 N N . GLU A 1 123 ? 20.316 -10.021 15.991 1.00 40.97 123 GLU A N 1
ATOM 963 C CA . GLU A 1 123 ? 20.993 -11.227 15.502 1.00 40.97 123 GLU A CA 1
ATOM 964 C C . GLU A 1 123 ? 20.277 -11.931 14.336 1.00 40.97 123 GLU A C 1
ATOM 966 O O . GLU A 1 123 ? 20.958 -12.512 13.483 1.00 40.97 123 GLU A O 1
ATOM 971 N N . ARG A 1 124 ? 18.941 -11.836 14.210 1.00 45.72 124 ARG A N 1
ATOM 972 C CA . ARG A 1 124 ? 18.204 -12.409 13.060 1.00 45.72 124 ARG A CA 1
ATOM 973 C C . ARG A 1 124 ? 18.619 -11.790 11.724 1.00 45.72 124 ARG A C 1
ATOM 975 O O . ARG A 1 124 ? 18.778 -12.520 10.751 1.00 45.72 124 ARG A O 1
ATOM 982 N N . TYR A 1 125 ? 18.901 -10.487 11.689 1.00 49.94 125 TYR A N 1
ATOM 983 C CA . TYR A 1 125 ? 19.444 -9.816 10.496 1.00 49.94 125 TYR A CA 1
ATOM 984 C C . TYR A 1 125 ? 20.976 -9.909 10.385 1.00 49.94 125 TYR A C 1
ATOM 986 O O . TYR A 1 125 ? 21.548 -9.602 9.339 1.00 49.94 125 TYR A O 1
ATOM 994 N N . SER A 1 126 ? 21.661 -10.367 11.437 1.00 40.84 126 SER A N 1
ATOM 995 C CA . SER A 1 126 ? 23.123 -10.534 11.452 1.00 40.84 126 SER A CA 1
ATOM 996 C C . SER A 1 126 ? 23.588 -11.886 10.903 1.00 40.84 126 SER A C 1
ATOM 998 O O . SER A 1 126 ? 24.784 -12.078 10.671 1.00 40.84 126 SER A O 1
ATOM 1000 N N . LYS A 1 127 ? 22.671 -12.828 10.641 1.00 38.09 127 LYS A N 1
ATOM 1001 C CA . LYS A 1 127 ? 23.001 -14.171 10.143 1.00 38.09 127 LYS A CA 1
ATOM 1002 C C . LYS A 1 127 ? 22.502 -14.425 8.717 1.00 38.09 127 LYS A C 1
ATOM 1004 O O . LYS A 1 127 ? 21.854 -15.424 8.442 1.00 38.09 127 LYS A O 1
ATOM 1009 N N . GLY A 1 128 ? 22.888 -13.548 7.791 1.00 45.25 128 GLY A N 1
ATOM 1010 C CA . GLY A 1 128 ? 22.928 -13.862 6.355 1.00 45.25 128 GLY A CA 1
ATOM 1011 C C . GLY A 1 128 ? 21.833 -13.263 5.473 1.00 45.25 128 GLY A C 1
ATOM 1012 O O . GLY A 1 128 ? 21.969 -13.361 4.253 1.00 45.25 128 GLY A O 1
ATOM 1013 N N . ASP A 1 129 ? 20.823 -12.594 6.032 1.00 53.81 129 ASP A N 1
ATOM 1014 C CA . ASP A 1 129 ? 19.800 -11.922 5.226 1.00 53.81 129 ASP A CA 1
ATOM 1015 C C . ASP A 1 129 ? 20.274 -10.533 4.791 1.00 53.81 129 ASP A C 1
ATOM 1017 O O . ASP A 1 129 ? 20.535 -9.625 5.581 1.00 53.81 129 ASP A O 1
ATOM 1021 N N . ARG A 1 130 ? 20.441 -10.387 3.477 1.00 62.81 130 ARG A N 1
ATOM 1022 C CA . ARG A 1 130 ? 20.831 -9.141 2.822 1.00 62.81 130 ARG A CA 1
ATOM 1023 C C . ARG A 1 130 ? 19.776 -8.077 3.126 1.00 62.81 130 ARG A C 1
ATOM 1025 O O . ARG A 1 130 ? 18.639 -8.205 2.691 1.00 62.81 130 ARG A O 1
ATOM 1032 N N . TYR A 1 131 ? 20.162 -7.001 3.811 1.00 77.38 131 TYR A N 1
ATOM 1033 C CA . TYR A 1 131 ? 19.329 -5.802 3.910 1.00 77.38 131 TYR A CA 1
ATOM 1034 C C . TYR A 1 131 ? 18.931 -5.337 2.506 1.00 77.38 131 TYR A C 1
ATOM 1036 O O . TYR A 1 131 ? 19.799 -5.013 1.691 1.00 77.38 131 TYR A O 1
ATOM 1044 N N . ILE A 1 132 ? 17.629 -5.314 2.225 1.00 85.94 132 ILE A N 1
ATOM 1045 C CA . ILE A 1 132 ? 17.113 -4.918 0.916 1.00 85.94 132 ILE A CA 1
ATOM 1046 C C . ILE A 1 132 ? 16.873 -3.414 0.921 1.00 85.94 132 ILE A C 1
ATOM 1048 O O . ILE A 1 132 ? 16.039 -2.907 1.675 1.00 85.94 132 ILE A O 1
ATOM 1052 N N . ARG A 1 133 ? 17.611 -2.688 0.078 1.00 86.81 133 ARG A N 1
ATOM 1053 C CA . ARG A 1 133 ? 17.349 -1.271 -0.192 1.00 86.81 133 ARG A CA 1
ATOM 1054 C C . ARG A 1 133 ? 16.385 -1.140 -1.363 1.00 86.81 133 ARG A C 1
ATOM 1056 O O . ARG A 1 133 ? 16.169 -2.082 -2.127 1.00 86.81 133 ARG A O 1
ATOM 1063 N N . ILE A 1 134 ? 15.845 0.060 -1.552 1.00 87.44 134 ILE A N 1
ATOM 1064 C CA . ILE A 1 134 ? 14.965 0.327 -2.690 1.00 87.44 134 ILE A CA 1
ATOM 1065 C C . ILE A 1 134 ? 15.675 0.119 -4.028 1.00 87.44 134 ILE A C 1
ATOM 1067 O O . ILE A 1 134 ? 15.064 -0.397 -4.959 1.00 87.44 134 ILE A O 1
ATOM 1071 N N . GLU A 1 135 ? 16.961 0.455 -4.123 1.00 87.06 135 GLU A N 1
ATOM 1072 C CA . GLU A 1 135 ? 17.736 0.259 -5.347 1.00 87.06 135 GLU A CA 1
ATOM 1073 C C . GLU A 1 135 ? 17.891 -1.225 -5.681 1.00 87.06 135 GLU A C 1
ATOM 1075 O O . GLU A 1 135 ? 17.781 -1.589 -6.849 1.00 87.06 135 GLU A O 1
ATOM 1080 N N . ASP A 1 136 ? 18.096 -2.072 -4.665 1.00 88.44 136 ASP A N 1
ATOM 1081 C CA . ASP A 1 136 ? 18.186 -3.523 -4.840 1.00 88.44 136 ASP A CA 1
ATOM 1082 C C . ASP A 1 136 ? 16.837 -4.071 -5.351 1.00 88.44 136 ASP A C 1
ATOM 1084 O O . ASP A 1 136 ? 16.798 -4.772 -6.359 1.00 88.44 136 ASP A O 1
ATOM 1088 N N . MET A 1 137 ? 15.713 -3.650 -4.754 1.00 89.62 137 MET A N 1
ATOM 1089 C CA . MET A 1 137 ? 14.374 -4.075 -5.186 1.00 89.62 137 MET A CA 1
ATOM 1090 C C . MET A 1 137 ? 14.013 -3.613 -6.603 1.00 89.62 137 MET A C 1
ATOM 1092 O O . MET A 1 137 ? 13.477 -4.388 -7.396 1.00 89.62 137 MET A O 1
ATOM 1096 N N . LEU A 1 138 ? 14.301 -2.354 -6.943 1.00 88.88 138 LEU A N 1
ATOM 1097 C CA . LEU A 1 138 ? 14.031 -1.828 -8.280 1.00 88.88 138 LEU A CA 1
ATOM 1098 C C . LEU A 1 138 ? 14.924 -2.482 -9.338 1.00 88.88 138 LEU A C 1
ATOM 1100 O O . LEU A 1 138 ? 14.485 -2.644 -10.473 1.00 88.88 138 LEU A O 1
ATOM 1104 N N . HIS A 1 139 ? 16.152 -2.864 -8.997 1.00 87.06 139 HIS A N 1
ATOM 1105 C CA . HIS A 1 139 ? 17.071 -3.504 -9.932 1.00 87.06 139 HIS A CA 1
ATOM 1106 C C . HIS A 1 139 ? 16.747 -4.989 -10.156 1.00 87.06 139 HIS A C 1
ATOM 1108 O O . HIS A 1 139 ? 16.690 -5.437 -11.303 1.00 87.06 139 HIS A O 1
ATOM 1114 N N . ASP A 1 140 ? 16.520 -5.737 -9.075 1.00 86.81 140 ASP A N 1
ATOM 1115 C CA . ASP A 1 140 ? 16.448 -7.201 -9.111 1.00 86.81 140 ASP A CA 1
ATOM 1116 C C . ASP A 1 140 ? 15.069 -7.720 -9.560 1.00 86.81 140 ASP A C 1
ATOM 1118 O O . ASP A 1 140 ? 14.958 -8.849 -10.042 1.00 86.81 140 ASP A O 1
ATOM 1122 N N . ILE A 1 141 ? 14.016 -6.894 -9.481 1.00 88.19 141 ILE A N 1
ATOM 1123 C CA . ILE A 1 141 ? 12.702 -7.225 -10.041 1.00 88.19 141 ILE A CA 1
ATOM 1124 C C . ILE A 1 141 ? 12.642 -6.780 -11.515 1.00 88.19 141 ILE A C 1
ATOM 1126 O O . ILE A 1 141 ? 12.647 -5.576 -11.795 1.00 88.19 141 ILE A O 1
ATOM 1130 N N . PRO A 1 142 ? 12.525 -7.708 -12.488 1.00 86.69 142 PRO A N 1
ATOM 1131 C CA . PRO A 1 142 ? 12.342 -7.385 -13.902 1.00 86.69 142 PRO A CA 1
ATOM 1132 C C . PRO A 1 142 ? 10.931 -6.841 -14.170 1.00 86.69 142 PRO A C 1
ATOM 1134 O O . PRO A 1 142 ? 10.106 -7.525 -14.759 1.00 86.69 142 PRO A O 1
ATOM 1137 N N . ALA A 1 143 ? 10.647 -5.616 -13.727 1.00 87.62 143 ALA A N 1
ATOM 1138 C CA . ALA A 1 143 ? 9.408 -4.883 -13.981 1.00 87.62 143 ALA A CA 1
ATOM 1139 C C . ALA A 1 143 ? 9.653 -3.366 -14.068 1.00 87.62 143 ALA A C 1
ATOM 1141 O O . ALA A 1 143 ? 10.696 -2.883 -13.610 1.00 87.62 143 ALA A O 1
ATOM 1142 N N . PRO A 1 144 ? 8.731 -2.587 -14.667 1.00 87.69 144 PRO A N 1
ATOM 1143 C CA . PRO A 1 144 ? 8.810 -1.134 -14.641 1.00 87.69 144 PRO A CA 1
ATOM 1144 C C . PRO A 1 144 ? 8.712 -0.616 -13.203 1.00 87.69 144 PRO A C 1
ATOM 1146 O O . PRO A 1 144 ? 7.864 -1.071 -12.432 1.00 87.69 144 PRO A O 1
ATOM 1149 N N . ASP A 1 145 ? 9.541 0.370 -12.860 1.00 87.00 145 ASP A N 1
ATOM 1150 C CA . ASP A 1 145 ? 9.682 0.865 -11.484 1.00 87.00 145 ASP A CA 1
ATOM 1151 C C . ASP A 1 145 ? 8.342 1.289 -10.875 1.00 87.00 145 ASP A C 1
ATOM 1153 O O . ASP A 1 145 ? 8.049 0.952 -9.733 1.00 87.00 145 ASP A O 1
ATOM 1157 N N . LYS A 1 146 ? 7.471 1.957 -11.646 1.00 84.06 146 LYS A N 1
ATOM 1158 C CA . LYS A 1 146 ? 6.153 2.381 -11.146 1.00 84.06 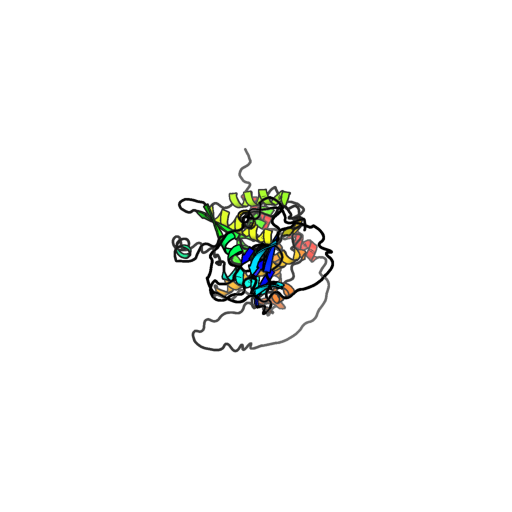146 LYS A CA 1
ATOM 1159 C C . LYS A 1 146 ? 5.282 1.205 -10.715 1.00 84.06 146 LYS A C 1
ATOM 1161 O O . LYS A 1 146 ? 4.565 1.322 -9.728 1.00 84.06 146 LYS A O 1
ATOM 1166 N N . VAL A 1 147 ? 5.344 0.090 -11.440 1.00 87.25 147 VAL A N 1
ATOM 1167 C CA . VAL A 1 147 ? 4.537 -1.100 -11.142 1.00 87.25 147 VAL A CA 1
ATOM 1168 C C . VAL A 1 147 ? 5.103 -1.814 -9.911 1.00 87.25 147 VAL A C 1
ATOM 1170 O O . VAL A 1 147 ? 4.335 -2.243 -9.053 1.00 87.25 147 VAL A O 1
ATOM 1173 N N . ILE A 1 148 ? 6.435 -1.861 -9.764 1.00 89.88 148 ILE A N 1
ATOM 1174 C CA . ILE A 1 148 ? 7.100 -2.389 -8.557 1.00 89.88 148 ILE A CA 1
ATOM 1175 C C . ILE A 1 148 ? 6.695 -1.573 -7.327 1.00 89.88 148 ILE A C 1
ATOM 1177 O O . ILE A 1 148 ? 6.295 -2.134 -6.310 1.00 89.88 148 ILE A O 1
ATOM 1181 N N . LEU A 1 149 ? 6.767 -0.243 -7.419 1.00 88.88 149 LEU A N 1
ATOM 1182 C CA . LEU A 1 149 ? 6.410 0.652 -6.320 1.00 88.88 149 LEU A CA 1
ATOM 1183 C C . LEU A 1 149 ? 4.917 0.579 -5.977 1.00 88.88 149 LEU A C 1
ATOM 1185 O O . LEU A 1 149 ? 4.564 0.643 -4.801 1.00 88.88 149 LEU A O 1
ATOM 1189 N N . ASP A 1 150 ? 4.042 0.400 -6.970 1.00 87.25 150 ASP A N 1
ATOM 1190 C CA . ASP A 1 150 ? 2.613 0.162 -6.746 1.00 87.25 150 ASP A CA 1
ATOM 1191 C C . ASP A 1 150 ? 2.368 -1.157 -5.993 1.00 87.25 150 ASP A C 1
ATOM 1193 O O . ASP A 1 150 ? 1.625 -1.169 -5.010 1.00 87.25 150 ASP A O 1
ATOM 1197 N N . ALA A 1 151 ? 3.049 -2.241 -6.380 1.00 91.44 151 ALA A N 1
ATOM 1198 C CA . ALA A 1 151 ? 2.994 -3.523 -5.675 1.00 91.44 151 ALA A CA 1
ATOM 1199 C C . ALA A 1 151 ? 3.538 -3.414 -4.237 1.00 91.44 151 ALA A C 1
ATOM 1201 O O . ALA A 1 151 ? 2.883 -3.844 -3.288 1.00 91.44 151 ALA A O 1
ATOM 1202 N N . ALA A 1 152 ? 4.682 -2.754 -4.039 1.00 92.06 152 ALA A N 1
ATOM 1203 C CA . ALA A 1 152 ? 5.251 -2.506 -2.713 1.00 92.06 152 ALA A CA 1
ATOM 1204 C C . ALA A 1 152 ? 4.312 -1.665 -1.828 1.00 92.06 152 ALA A C 1
ATOM 1206 O O . ALA A 1 152 ? 4.116 -1.965 -0.649 1.00 92.06 152 ALA A O 1
ATOM 1207 N N . ARG A 1 153 ? 3.658 -0.646 -2.402 1.00 91.12 153 ARG A N 1
ATOM 1208 C CA . ARG A 1 153 ? 2.625 0.147 -1.720 1.00 91.12 153 ARG A CA 1
ATOM 1209 C C . ARG A 1 153 ? 1.428 -0.720 -1.327 1.00 91.12 153 ARG A C 1
ATOM 1211 O O . ARG A 1 153 ? 0.914 -0.565 -0.221 1.00 91.12 153 ARG A O 1
ATOM 1218 N N . LYS A 1 154 ? 0.989 -1.639 -2.198 1.00 91.50 154 LYS A N 1
ATOM 1219 C CA . LYS A 1 154 ? -0.101 -2.590 -1.914 1.00 91.50 154 LYS A CA 1
ATOM 1220 C C . LYS A 1 154 ? 0.210 -3.542 -0.761 1.00 91.50 154 LYS A C 1
ATOM 1222 O O . LYS A 1 154 ? -0.709 -3.901 -0.029 1.00 91.50 154 LYS A O 1
ATOM 1227 N N . LEU A 1 155 ? 1.485 -3.880 -0.588 1.00 93.31 155 LEU A N 1
ATOM 1228 C CA . LEU A 1 155 ? 2.012 -4.746 0.468 1.00 93.31 155 LEU A CA 1
ATOM 1229 C C . LEU A 1 155 ? 2.449 -3.994 1.736 1.00 93.31 155 LEU A C 1
ATOM 1231 O O . LEU A 1 155 ? 3.019 -4.607 2.634 1.00 93.31 155 LEU A O 1
ATOM 1235 N N . PHE A 1 156 ? 2.171 -2.689 1.838 1.00 94.38 156 PHE A N 1
ATOM 1236 C CA . PHE A 1 156 ? 2.527 -1.859 2.999 1.00 94.38 156 PHE A CA 1
ATOM 1237 C C . PHE A 1 156 ? 4.025 -1.830 3.307 1.00 94.38 156 PHE A C 1
ATOM 1239 O O . PHE A 1 156 ? 4.413 -1.649 4.462 1.00 94.38 156 PHE A O 1
ATOM 1246 N N . VAL A 1 157 ? 4.871 -1.989 2.286 1.00 93.12 157 VAL A N 1
ATOM 1247 C CA . VAL A 1 157 ? 6.324 -1.936 2.461 1.00 93.12 157 VAL A CA 1
ATOM 1248 C C . VAL A 1 157 ? 6.706 -0.615 3.129 1.00 93.12 157 VAL A C 1
ATOM 1250 O O . VAL A 1 157 ? 6.266 0.467 2.715 1.00 93.12 157 VAL A O 1
ATOM 1253 N N . PHE A 1 158 ? 7.518 -0.701 4.178 1.00 91.88 158 PHE A N 1
ATOM 1254 C CA . PHE A 1 158 ? 8.005 0.445 4.938 1.00 91.88 158 PHE A CA 1
ATOM 1255 C C . PHE A 1 158 ? 9.525 0.397 5.066 1.00 91.88 158 PHE A C 1
ATOM 1257 O O . PHE A 1 158 ? 10.137 -0.665 4.963 1.00 91.88 158 PHE A O 1
ATOM 1264 N N . GLY A 1 159 ? 10.120 1.572 5.262 1.00 88.44 159 GLY A N 1
ATOM 1265 C CA . GLY A 1 159 ? 11.537 1.701 5.563 1.00 88.44 159 GLY A CA 1
ATOM 1266 C C . GLY A 1 159 ? 11.771 1.663 7.069 1.00 88.44 159 GLY A C 1
ATOM 1267 O O . GLY A 1 159 ? 11.214 2.490 7.788 1.00 88.44 159 GLY A O 1
ATOM 1268 N N . LEU A 1 160 ? 12.596 0.733 7.537 1.00 84.00 160 LEU A N 1
ATOM 1269 C CA . LEU A 1 160 ? 13.105 0.690 8.900 1.00 84.00 160 LEU A CA 1
ATOM 1270 C C . LEU A 1 160 ? 14.487 1.341 8.933 1.00 84.00 160 LEU A C 1
ATOM 1272 O O . LEU A 1 160 ? 15.387 0.923 8.204 1.00 84.00 160 LEU A O 1
ATOM 1276 N N . SER A 1 161 ? 14.651 2.364 9.770 1.00 77.81 161 SER A N 1
ATOM 1277 C CA . SER A 1 161 ? 15.962 2.963 10.007 1.00 77.81 161 SER A CA 1
ATOM 1278 C C . SER A 1 161 ? 16.781 2.061 10.925 1.00 77.81 161 SER A C 1
ATOM 1280 O O . SER A 1 161 ? 16.388 1.793 12.060 1.00 77.81 161 SER A O 1
ATOM 1282 N N . ILE A 1 162 ? 17.913 1.586 10.420 1.00 70.81 162 ILE A N 1
ATOM 1283 C CA . ILE A 1 162 ? 18.857 0.753 11.152 1.00 70.81 162 ILE A CA 1
ATOM 1284 C C . ILE A 1 162 ? 20.077 1.613 11.456 1.00 70.81 162 ILE A C 1
ATOM 1286 O O . ILE A 1 162 ? 20.772 2.090 10.550 1.00 70.81 162 ILE A O 1
ATOM 1290 N N . LYS A 1 163 ? 20.331 1.820 12.751 1.00 64.56 163 LYS A N 1
ATOM 1291 C CA . LYS A 1 163 ? 21.539 2.491 13.236 1.00 64.56 163 LYS A CA 1
ATOM 1292 C C . LYS A 1 163 ? 22.716 1.526 13.062 1.00 64.56 163 LYS A C 1
ATOM 1294 O O . LYS A 1 163 ? 22.818 0.545 13.788 1.00 64.56 163 LYS A O 1
ATOM 1299 N N . GLY A 1 164 ? 23.566 1.782 12.068 1.00 58.28 164 GLY A N 1
ATOM 1300 C CA . GLY A 1 164 ? 24.851 1.099 11.887 1.00 58.28 164 GLY A CA 1
ATOM 1301 C C . GLY A 1 164 ? 26.032 2.003 12.247 1.00 58.28 164 GLY A C 1
ATOM 1302 O O . GLY A 1 164 ? 25.860 3.214 12.371 1.00 58.28 164 GLY A O 1
ATOM 1303 N N . ASP A 1 165 ? 27.226 1.411 12.350 1.00 51.84 165 ASP A N 1
ATOM 1304 C CA . ASP A 1 165 ? 28.452 2.058 12.857 1.00 51.84 165 ASP A CA 1
ATOM 1305 C C . ASP A 1 165 ? 28.903 3.327 12.109 1.00 51.84 165 ASP A C 1
ATOM 1307 O O . ASP A 1 165 ? 29.620 4.127 12.698 1.00 51.84 165 ASP A O 1
ATOM 1311 N N . ASP A 1 166 ? 28.477 3.559 10.858 1.00 50.78 166 ASP A N 1
ATOM 1312 C CA . ASP A 1 166 ? 28.926 4.740 10.094 1.00 50.78 166 ASP A CA 1
ATOM 1313 C C . ASP A 1 166 ? 27.834 5.512 9.333 1.00 50.78 166 ASP A C 1
ATOM 1315 O O . ASP A 1 166 ? 28.027 6.690 9.048 1.00 50.78 166 ASP A O 1
ATOM 1319 N N . HIS A 1 167 ? 26.664 4.931 9.037 1.00 58.00 167 HIS A N 1
ATOM 1320 C CA . HIS A 1 167 ? 25.555 5.656 8.395 1.00 58.00 167 HIS A CA 1
ATOM 1321 C C . HIS A 1 167 ? 24.197 5.057 8.775 1.00 58.00 167 HIS A C 1
ATOM 1323 O O . HIS A 1 167 ? 24.045 3.835 8.806 1.00 58.00 167 HIS A O 1
ATOM 1329 N N . GLU A 1 168 ? 23.202 5.921 8.992 1.00 65.00 168 GLU A N 1
ATOM 1330 C CA . GLU A 1 168 ? 21.792 5.532 9.070 1.00 65.00 168 GLU A CA 1
ATOM 1331 C C . GLU A 1 168 ? 21.378 4.919 7.725 1.00 65.00 168 GLU A C 1
ATOM 1333 O O . GLU A 1 168 ? 21.527 5.546 6.672 1.00 65.00 168 GLU A O 1
ATOM 1338 N N . ARG A 1 169 ? 20.923 3.664 7.743 1.00 72.88 169 ARG A N 1
ATOM 1339 C CA . ARG A 1 169 ? 20.486 2.948 6.539 1.00 72.88 169 ARG A CA 1
ATOM 1340 C C . ARG A 1 169 ? 19.020 2.588 6.669 1.00 72.88 169 ARG A C 1
ATOM 1342 O O . ARG A 1 169 ? 18.587 2.142 7.725 1.00 72.88 169 ARG A O 1
ATOM 1349 N N . VAL A 1 170 ? 18.276 2.735 5.578 1.00 79.62 170 VAL A N 1
ATOM 1350 C CA . VAL A 1 170 ? 16.869 2.336 5.516 1.00 79.62 170 VAL A CA 1
ATOM 1351 C C . VAL A 1 170 ? 16.766 0.959 4.865 1.00 79.62 170 VAL A C 1
ATOM 1353 O O . VAL A 1 170 ? 17.101 0.799 3.691 1.00 79.62 170 VAL A O 1
ATOM 1356 N N . ALA A 1 171 ? 16.312 -0.030 5.631 1.00 85.56 171 ALA A N 1
ATOM 1357 C CA . ALA A 1 171 ? 15.991 -1.365 5.137 1.00 85.56 171 ALA A CA 1
ATOM 1358 C C . ALA A 1 171 ? 14.494 -1.468 4.831 1.00 85.56 171 ALA A C 1
ATOM 1360 O O . ALA A 1 171 ? 13.670 -0.933 5.572 1.00 85.56 171 ALA A O 1
ATOM 1361 N N . LEU A 1 172 ? 14.133 -2.140 3.740 1.00 89.75 172 LEU A N 1
ATOM 1362 C CA . LEU A 1 172 ? 12.738 -2.370 3.382 1.00 89.75 172 LEU A CA 1
ATOM 1363 C C . LEU A 1 172 ? 12.212 -3.646 4.038 1.00 89.75 172 LEU A C 1
ATOM 1365 O O . LEU A 1 172 ? 12.808 -4.711 3.896 1.00 89.75 172 LEU A O 1
ATOM 1369 N N . CYS A 1 173 ? 11.060 -3.533 4.695 1.00 90.31 173 CYS A N 1
ATOM 1370 C CA . CYS A 1 173 ? 10.384 -4.645 5.355 1.00 90.31 173 CYS A CA 1
ATOM 1371 C C . CYS A 1 173 ? 8.880 -4.635 5.046 1.00 90.31 173 CYS A C 1
ATOM 1373 O O . CYS A 1 173 ? 8.300 -3.595 4.712 1.00 90.31 173 CYS A O 1
ATOM 1375 N N . MET A 1 174 ? 8.231 -5.788 5.209 1.00 91.38 174 MET A N 1
ATOM 1376 C CA . MET A 1 174 ? 6.771 -5.907 5.200 1.00 91.38 174 MET A CA 1
ATOM 1377 C C . MET A 1 174 ? 6.246 -6.098 6.625 1.00 91.38 174 MET A C 1
ATOM 1379 O O . MET A 1 174 ? 6.722 -6.984 7.329 1.00 91.38 174 MET A O 1
ATOM 1383 N N . PRO A 1 175 ? 5.255 -5.320 7.078 1.00 92.00 175 PRO A N 1
ATOM 1384 C CA . PRO A 1 175 ? 4.719 -5.462 8.423 1.00 92.00 175 PRO A CA 1
ATOM 1385 C C . PRO A 1 175 ? 3.716 -6.620 8.490 1.00 92.00 175 PRO A C 1
ATOM 1387 O O . PRO A 1 175 ? 2.987 -6.896 7.536 1.00 92.00 175 PRO A O 1
ATOM 1390 N N . THR A 1 176 ? 3.626 -7.278 9.644 1.00 90.06 176 THR A N 1
ATOM 1391 C CA . THR A 1 176 ? 2.515 -8.203 9.920 1.00 90.06 176 THR A CA 1
ATOM 1392 C C . THR A 1 176 ? 1.193 -7.456 10.117 1.00 90.06 176 THR A C 1
ATOM 1394 O O . THR A 1 176 ? 1.167 -6.286 10.501 1.00 90.06 176 THR A O 1
ATOM 1397 N N . SER A 1 177 ? 0.066 -8.146 9.937 1.00 90.25 177 SER A N 1
ATOM 1398 C CA . SER A 1 177 ? -1.270 -7.574 10.162 1.00 90.25 177 SER A CA 1
ATOM 1399 C C . SER A 1 177 ? -1.487 -7.092 11.597 1.00 90.25 177 SER A C 1
ATOM 1401 O O . SER A 1 177 ? -2.148 -6.078 11.812 1.00 90.25 177 SER A O 1
ATOM 1403 N N . SER A 1 178 ? -0.880 -7.763 12.582 1.00 89.44 178 SER A N 1
ATOM 1404 C CA . SER A 1 178 ? -0.888 -7.318 13.981 1.00 89.44 178 SER A CA 1
ATOM 1405 C C . SER A 1 178 ? -0.157 -5.985 14.155 1.00 89.44 178 SER A C 1
ATOM 1407 O O . SER A 1 178 ? -0.669 -5.088 14.825 1.00 89.44 178 SER A O 1
ATOM 1409 N N . LEU A 1 179 ? 1.006 -5.823 13.511 1.00 91.31 179 LEU A N 1
ATOM 1410 C CA . LEU A 1 179 ? 1.778 -4.581 13.544 1.00 91.31 179 LEU A CA 1
ATOM 1411 C C . LEU A 1 179 ? 1.054 -3.438 12.819 1.00 91.31 179 LEU A C 1
ATOM 1413 O O . LEU A 1 179 ? 0.977 -2.333 13.355 1.00 91.31 179 LEU A O 1
ATOM 1417 N N . LEU A 1 180 ? 0.462 -3.718 11.652 1.00 95.12 180 LEU A N 1
ATOM 1418 C CA . LEU A 1 180 ? -0.382 -2.771 10.913 1.00 95.12 180 LEU A CA 1
ATOM 1419 C C . LEU A 1 180 ? -1.552 -2.288 11.772 1.00 95.12 180 LEU A C 1
ATOM 1421 O O . LEU A 1 180 ? -1.759 -1.084 11.922 1.00 95.12 180 LEU A O 1
ATOM 1425 N N . LEU A 1 181 ? -2.277 -3.216 12.402 1.00 94.50 181 LEU A N 1
ATOM 1426 C CA . LEU A 1 181 ? -3.401 -2.887 13.272 1.00 94.50 181 LEU A CA 1
ATOM 1427 C C . LEU A 1 181 ? -2.967 -2.068 14.496 1.00 94.50 181 LEU A C 1
ATOM 1429 O O . LEU A 1 181 ? -3.667 -1.131 14.881 1.00 94.50 181 LEU A O 1
ATOM 1433 N N . ARG A 1 182 ? -1.824 -2.401 15.109 1.00 93.44 182 ARG A N 1
ATOM 1434 C CA . ARG A 1 182 ? -1.263 -1.670 16.257 1.00 93.44 182 ARG A CA 1
ATOM 1435 C C . ARG A 1 182 ? -0.900 -0.233 15.881 1.00 93.44 182 ARG A C 1
ATOM 1437 O O . ARG A 1 182 ? -1.360 0.701 16.539 1.00 93.44 182 ARG A O 1
ATOM 1444 N N . ALA A 1 183 ? -0.150 -0.052 14.795 1.00 94.88 183 ALA A N 1
ATOM 1445 C CA . ALA A 1 183 ? 0.223 1.264 14.281 1.00 94.88 183 ALA A CA 1
ATOM 1446 C C . ALA A 1 183 ? -1.005 2.096 13.896 1.00 94.88 183 ALA A C 1
ATOM 1448 O O . ALA A 1 183 ? -1.100 3.264 14.268 1.00 94.88 183 ALA A O 1
ATOM 1449 N N . TRP A 1 184 ? -1.985 1.479 13.232 1.00 96.19 184 TRP A N 1
ATOM 1450 C CA . TRP A 1 184 ? -3.234 2.135 12.856 1.00 96.19 184 TRP A CA 1
ATOM 1451 C C . TRP A 1 184 ? -4.049 2.602 14.067 1.00 96.19 184 TRP A C 1
ATOM 1453 O O . TRP A 1 184 ? -4.504 3.744 14.108 1.00 96.19 184 TRP A O 1
ATOM 1463 N N . LYS A 1 185 ? -4.198 1.758 15.096 1.00 94.31 185 LYS A N 1
ATOM 1464 C CA . LYS A 1 185 ? -4.877 2.140 16.345 1.00 94.31 185 LYS A CA 1
ATOM 1465 C C . LYS A 1 185 ? -4.174 3.312 17.034 1.00 94.31 185 LYS A C 1
ATOM 1467 O O . LYS A 1 185 ? -4.851 4.247 17.459 1.00 94.31 185 LYS A O 1
ATOM 1472 N N . SER A 1 186 ? -2.841 3.289 17.098 1.00 94.31 186 SER A N 1
ATOM 1473 C CA . SER A 1 186 ? -2.043 4.378 17.680 1.00 94.31 186 SER A CA 1
ATOM 1474 C C . SER A 1 186 ? -2.197 5.690 16.898 1.00 94.31 186 SER A C 1
ATOM 1476 O O . SER A 1 186 ? -2.433 6.749 17.490 1.00 94.31 186 SER A O 1
ATOM 1478 N N . LEU A 1 187 ? -2.191 5.614 15.563 1.00 95.12 187 LEU A N 1
ATOM 1479 C CA . LEU A 1 187 ? -2.472 6.750 14.686 1.00 95.12 187 LEU A CA 1
ATOM 1480 C C . LEU A 1 187 ? -3.867 7.325 14.951 1.00 95.12 187 LEU A C 1
ATOM 1482 O O . LEU A 1 187 ? -4.000 8.522 15.193 1.00 95.12 187 LEU A O 1
ATOM 1486 N N . MET A 1 188 ? -4.906 6.486 14.946 1.00 94.00 188 MET A N 1
ATOM 1487 C CA . MET A 1 188 ? -6.285 6.940 15.138 1.00 94.00 188 MET A CA 1
ATOM 1488 C C . MET A 1 188 ? -6.526 7.526 16.528 1.00 94.00 188 MET A C 1
ATOM 1490 O O . MET A 1 188 ? -7.244 8.521 16.674 1.00 94.00 188 MET A O 1
ATOM 1494 N N . GLN A 1 189 ? -5.905 6.946 17.555 1.00 91.75 189 GLN A N 1
ATOM 1495 C CA . GLN A 1 189 ? -5.940 7.486 18.908 1.00 91.75 189 GLN A CA 1
ATOM 1496 C C . GLN A 1 189 ? -5.277 8.864 18.962 1.00 91.75 189 GLN A C 1
ATOM 1498 O O . GLN A 1 189 ? -5.878 9.803 19.486 1.00 91.75 189 GLN A O 1
ATOM 1503 N N . THR A 1 190 ? -4.083 8.999 18.382 1.00 92.62 190 THR A N 1
ATOM 1504 C CA . THR A 1 190 ? -3.352 10.270 18.347 1.00 92.62 190 THR A CA 1
ATOM 1505 C C . THR A 1 190 ? -4.125 11.325 17.564 1.00 92.62 190 THR A C 1
ATOM 1507 O O . THR A 1 190 ? -4.345 12.416 18.079 1.00 92.62 190 THR A O 1
ATOM 1510 N N . TYR A 1 191 ? -4.622 10.993 16.371 1.00 91.75 191 TYR A N 1
ATOM 1511 C CA . TYR A 1 191 ? -5.447 11.882 15.553 1.00 91.75 191 TYR A CA 1
ATOM 1512 C C . TYR A 1 191 ? -6.672 12.387 16.318 1.00 91.75 191 TYR A C 1
ATOM 1514 O O . TYR A 1 191 ? -6.969 13.578 16.308 1.00 91.75 191 TYR A O 1
ATOM 1522 N N . THR A 1 192 ? -7.369 11.496 17.028 1.00 89.62 192 THR A N 1
ATOM 1523 C CA . THR A 1 192 ? -8.598 11.872 17.736 1.00 89.62 192 THR A CA 1
ATOM 1524 C C . THR A 1 192 ? -8.339 12.780 18.938 1.00 89.62 192 THR A C 1
ATOM 1526 O O . THR A 1 192 ? -9.206 13.578 19.294 1.00 89.62 192 THR A O 1
ATOM 1529 N N . LEU A 1 193 ? -7.168 12.658 19.565 1.00 88.62 193 LEU A N 1
ATOM 1530 C CA . LEU A 1 193 ? -6.754 13.485 20.701 1.00 88.62 193 LEU A CA 1
ATOM 1531 C C . LEU A 1 193 ? -5.991 14.748 20.278 1.00 88.62 193 LEU A C 1
ATOM 1533 O O . LEU A 1 193 ? -5.789 15.635 21.107 1.00 88.62 193 LEU A O 1
ATOM 1537 N N . SER A 1 194 ? -5.552 14.830 19.023 1.00 87.88 194 SER A N 1
ATOM 1538 C CA . SER A 1 194 ? -4.756 15.946 18.529 1.00 87.88 194 SER A CA 1
ATOM 1539 C C . SER A 1 194 ? -5.611 17.196 18.332 1.00 87.88 194 SER A C 1
ATOM 1541 O O . SER A 1 194 ? -6.739 17.146 17.838 1.00 87.88 194 SER A O 1
ATOM 1543 N N . SER A 1 195 ? -5.034 18.355 18.652 1.00 86.44 195 SER A N 1
ATOM 1544 C CA . SER A 1 195 ? -5.623 19.661 18.333 1.00 86.44 195 SER A CA 1
ATOM 1545 C C . SER A 1 195 ? -5.709 19.923 16.829 1.00 86.44 195 SER A C 1
ATOM 1547 O O . SER A 1 195 ? -6.416 20.832 16.410 1.00 86.44 195 SER A O 1
ATOM 1549 N N . PHE A 1 196 ? -4.981 19.143 16.026 1.00 87.25 196 PHE A N 1
ATOM 1550 C CA . PHE A 1 196 ? -4.959 19.226 14.568 1.00 87.25 196 PHE A CA 1
ATOM 1551 C C . PHE A 1 196 ? -5.987 18.306 13.905 1.00 87.25 196 PHE A C 1
ATOM 1553 O O . PHE A 1 196 ? -5.956 18.127 12.689 1.00 87.25 196 PHE A O 1
ATOM 1560 N N . LYS A 1 197 ? -6.899 17.703 14.681 1.00 85.50 197 LYS A N 1
ATOM 1561 C CA . LYS A 1 197 ? -8.005 16.921 14.135 1.00 85.50 197 LYS A CA 1
ATOM 1562 C C . LYS A 1 197 ? -8.827 17.786 13.172 1.00 85.50 197 LYS A C 1
ATOM 1564 O O . LYS A 1 197 ? -9.493 18.728 13.592 1.00 85.50 197 LYS A O 1
ATOM 1569 N N . SER A 1 198 ? -8.794 17.434 11.891 1.00 84.56 198 SER A N 1
ATOM 1570 C CA . SER A 1 198 ? -9.645 18.052 10.872 1.00 84.56 198 SER A CA 1
ATOM 1571 C C . SER A 1 198 ? -11.089 17.546 10.976 1.00 84.56 198 SER A C 1
ATOM 1573 O O . SER A 1 198 ? -11.321 16.388 11.323 1.00 84.56 198 SER A O 1
ATOM 1575 N N . GLU A 1 199 ? -12.068 18.391 10.645 1.00 82.38 199 GLU A N 1
ATOM 1576 C CA . GLU A 1 199 ? -13.455 17.947 10.437 1.00 82.38 199 GLU A CA 1
ATOM 1577 C C . GLU A 1 199 ? -13.582 17.075 9.179 1.00 82.38 199 GLU A C 1
ATOM 1579 O O . GLU A 1 199 ? -14.396 16.152 9.139 1.00 82.38 199 GLU A O 1
ATOM 1584 N N . ASP A 1 200 ? -12.737 17.335 8.177 1.00 84.44 200 ASP A N 1
ATOM 1585 C CA . ASP A 1 200 ? -12.624 16.536 6.963 1.00 84.44 200 ASP A CA 1
ATOM 1586 C C . ASP A 1 200 ? -11.340 15.701 6.995 1.00 84.44 200 ASP A C 1
ATOM 1588 O O . ASP A 1 200 ? -10.226 16.217 6.869 1.00 84.44 200 ASP A O 1
ATOM 1592 N N . TRP A 1 201 ? -11.500 14.383 7.128 1.00 85.44 201 TRP A N 1
ATOM 1593 C CA . TRP A 1 201 ? -10.400 13.416 7.071 1.00 85.44 201 TRP A CA 1
ATOM 1594 C C . TRP A 1 201 ? -9.570 13.533 5.778 1.00 85.44 201 TRP A C 1
ATOM 1596 O O . TRP A 1 201 ? -8.377 13.216 5.779 1.00 85.44 201 TRP A O 1
ATOM 1606 N N . ASN A 1 202 ? -10.168 14.024 4.686 1.00 86.31 202 ASN A N 1
ATOM 1607 C CA . ASN A 1 202 ? -9.493 14.203 3.401 1.00 86.31 202 ASN A CA 1
ATOM 1608 C C . ASN A 1 202 ? -8.569 15.431 3.345 1.00 86.31 202 ASN A C 1
ATOM 1610 O O . ASN A 1 202 ? -7.772 15.523 2.413 1.00 86.31 202 ASN A O 1
ATOM 1614 N N . ASP A 1 203 ? -8.596 16.336 4.333 1.00 85.69 203 ASP A N 1
ATOM 1615 C CA . ASP A 1 203 ? -7.621 17.432 4.433 1.00 85.69 203 ASP A CA 1
ATOM 1616 C C . ASP A 1 203 ? -6.271 16.932 4.977 1.00 85.69 203 ASP A C 1
ATOM 1618 O O . ASP A 1 203 ? -5.830 17.266 6.079 1.00 85.69 203 ASP A O 1
ATOM 1622 N N . VAL A 1 204 ? -5.608 16.080 4.192 1.00 82.88 204 VAL A N 1
ATOM 1623 C CA . VAL A 1 204 ? -4.366 15.383 4.565 1.00 82.88 204 VAL A CA 1
ATOM 1624 C C . VAL A 1 204 ? -3.287 16.357 5.038 1.00 82.88 204 VAL A C 1
ATOM 1626 O O . VAL A 1 204 ? -2.561 16.078 5.991 1.00 82.88 204 VAL A O 1
ATOM 1629 N N . LYS A 1 205 ? -3.180 17.521 4.388 1.00 82.38 205 LYS A N 1
ATOM 1630 C CA . LYS A 1 205 ? -2.127 18.505 4.670 1.00 82.38 205 LYS A CA 1
ATOM 1631 C C . LYS A 1 205 ? -2.319 19.190 6.022 1.00 82.38 205 LYS A C 1
ATOM 1633 O O . LYS A 1 205 ? -1.320 19.546 6.643 1.00 82.38 205 LYS A O 1
ATOM 1638 N N . GLY A 1 206 ? -3.563 19.359 6.470 1.00 84.94 206 GLY A N 1
ATOM 1639 C CA . GLY A 1 206 ? -3.884 20.043 7.721 1.00 84.94 206 GLY A CA 1
ATOM 1640 C C . GLY A 1 206 ? -3.507 19.250 8.973 1.00 84.94 206 GLY A C 1
ATOM 1641 O O . GLY A 1 206 ? -3.043 19.838 9.949 1.00 84.94 206 GLY A O 1
ATOM 1642 N N . TRP A 1 207 ? -3.663 17.921 8.947 1.00 90.19 207 TRP A N 1
ATOM 1643 C CA . TRP A 1 207 ? -3.531 17.100 10.156 1.00 90.19 207 TRP A CA 1
ATOM 1644 C C . TRP A 1 207 ? -2.326 16.157 10.163 1.00 90.19 207 TRP A C 1
ATOM 1646 O O . TRP A 1 207 ? -1.783 15.882 11.232 1.00 90.19 207 TRP A O 1
ATOM 1656 N N . LEU A 1 208 ? -1.878 15.661 9.006 1.00 90.62 208 LEU A N 1
ATOM 1657 C CA . LEU A 1 208 ? -0.969 14.514 8.960 1.00 90.62 208 LEU A CA 1
ATOM 1658 C C . LEU A 1 208 ? 0.379 14.764 9.641 1.00 90.62 208 LEU A C 1
ATOM 1660 O O . LEU A 1 208 ? 0.783 14.001 10.516 1.00 90.62 208 LEU A O 1
ATOM 1664 N N . GLY A 1 209 ? 1.081 15.823 9.233 1.00 90.62 209 GLY A N 1
ATOM 1665 C CA . GLY A 1 209 ? 2.403 16.151 9.771 1.00 90.62 209 GLY A CA 1
ATOM 1666 C C . GLY A 1 209 ? 2.382 16.345 11.293 1.00 90.62 209 GLY A C 1
ATOM 1667 O O . GLY A 1 209 ? 3.140 15.669 11.992 1.00 90.62 209 GLY A O 1
ATOM 1668 N N . PRO A 1 210 ? 1.497 17.211 11.824 1.00 92.06 210 PRO A N 1
ATOM 1669 C CA . PRO A 1 210 ? 1.356 17.398 13.264 1.00 92.06 210 PRO A CA 1
ATOM 1670 C C . PRO A 1 210 ? 0.982 16.121 14.024 1.00 92.06 210 PRO A C 1
ATOM 1672 O O . PRO A 1 210 ? 1.576 15.842 15.059 1.00 92.06 210 PRO A O 1
ATOM 1675 N N . VAL A 1 211 ? 0.059 15.307 13.503 1.00 93.25 211 VAL A N 1
ATOM 1676 C CA . VAL A 1 211 ? -0.386 14.075 14.175 1.00 93.25 211 VAL A CA 1
ATOM 1677 C C . VAL A 1 211 ? 0.711 13.016 14.219 1.00 93.25 211 VAL A C 1
ATOM 1679 O O . VAL A 1 211 ? 0.879 12.372 15.249 1.00 93.25 211 VAL A O 1
ATOM 1682 N N . LEU A 1 212 ? 1.498 12.851 13.152 1.00 92.25 212 LEU A N 1
ATOM 1683 C CA . LEU A 1 212 ? 2.653 11.947 13.182 1.00 92.25 212 LEU A CA 1
ATOM 1684 C C . LEU A 1 212 ? 3.738 12.448 14.145 1.00 92.25 212 LEU A C 1
ATOM 1686 O O . LEU A 1 212 ? 4.367 11.646 14.831 1.00 92.25 212 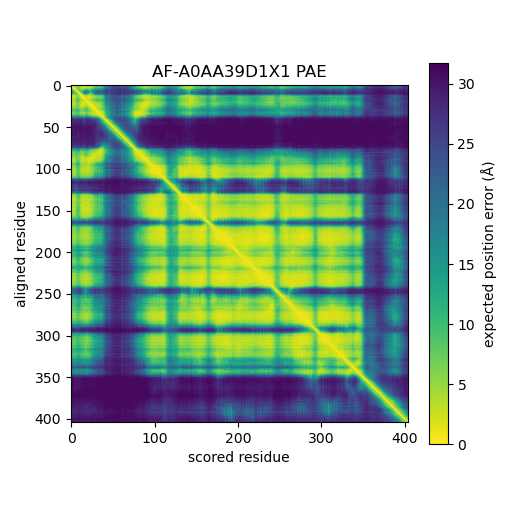LEU A O 1
ATOM 1690 N N . ALA A 1 213 ? 3.934 13.766 14.244 1.00 91.81 213 ALA A N 1
ATOM 1691 C CA . ALA A 1 213 ? 4.847 14.344 15.227 1.00 91.81 213 ALA A CA 1
ATOM 1692 C C . ALA A 1 213 ? 4.354 14.133 16.671 1.00 91.81 213 ALA A C 1
ATOM 1694 O O . ALA A 1 213 ? 5.160 13.815 17.544 1.00 91.81 213 ALA A O 1
ATOM 1695 N N . ASP A 1 214 ? 3.049 14.270 16.922 1.00 92.25 214 ASP A N 1
ATOM 1696 C CA . ASP A 1 214 ? 2.430 13.971 18.218 1.00 92.25 214 ASP A CA 1
ATOM 1697 C C . ASP A 1 214 ? 2.558 12.482 18.556 1.00 92.25 214 ASP A C 1
ATOM 1699 O O . ASP A 1 214 ? 2.919 12.135 19.678 1.00 92.25 214 ASP A O 1
ATOM 1703 N N . MET A 1 215 ? 2.321 11.600 17.582 1.00 92.38 215 MET A N 1
ATOM 1704 C CA . MET A 1 215 ? 2.459 10.152 17.739 1.00 92.38 215 MET A CA 1
ATOM 1705 C C . MET A 1 215 ? 3.893 9.799 18.125 1.00 92.38 215 MET A C 1
ATOM 1707 O O . MET A 1 215 ? 4.100 9.080 19.100 1.00 92.38 215 MET A O 1
ATOM 1711 N N . LYS A 1 216 ? 4.876 10.403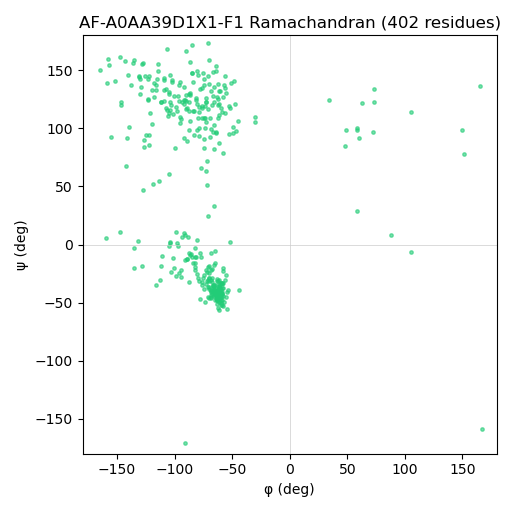 17.443 1.00 90.31 216 LYS A N 1
ATOM 1712 C CA . LYS A 1 216 ? 6.295 10.205 17.742 1.00 90.31 216 LYS A CA 1
ATOM 1713 C C . LYS A 1 216 ? 6.677 10.655 19.161 1.00 90.31 216 LYS A C 1
ATOM 1715 O O . LYS A 1 216 ? 7.551 10.064 19.781 1.00 90.31 216 LYS A O 1
ATOM 1720 N N . ARG A 1 217 ? 6.035 11.708 19.677 1.00 89.06 217 ARG A N 1
ATOM 1721 C CA . ARG A 1 217 ? 6.291 12.271 21.017 1.00 89.06 217 ARG A CA 1
ATOM 1722 C C . ARG A 1 217 ? 5.574 11.544 22.152 1.00 89.06 217 ARG A C 1
ATOM 1724 O O . ARG A 1 217 ? 5.960 11.721 23.299 1.00 89.06 217 ARG A O 1
ATOM 1731 N N . ASN A 1 218 ? 4.496 10.821 21.856 1.00 87.88 218 ASN A N 1
ATOM 1732 C CA . ASN A 1 218 ? 3.664 10.164 22.867 1.00 87.88 218 ASN A CA 1
ATOM 1733 C C . ASN A 1 218 ? 4.154 8.753 23.238 1.00 87.88 218 ASN A C 1
ATOM 1735 O O . ASN A 1 218 ? 3.578 8.153 24.141 1.00 87.88 218 ASN A O 1
ATOM 1739 N N . ILE A 1 219 ? 5.150 8.223 22.526 1.00 86.75 219 ILE A N 1
ATOM 1740 C CA . ILE A 1 219 ? 5.747 6.905 22.757 1.00 86.75 219 ILE A CA 1
ATOM 1741 C C . ILE A 1 219 ? 7.147 7.135 23.329 1.00 86.75 219 ILE A C 1
ATOM 1743 O O . ILE A 1 219 ? 7.945 7.839 22.709 1.00 86.75 219 ILE A O 1
ATOM 1747 N N . ASP A 1 220 ? 7.412 6.572 24.510 1.00 84.19 220 ASP A N 1
ATOM 1748 C CA . ASP A 1 220 ? 8.656 6.806 25.253 1.00 84.19 220 ASP A CA 1
ATOM 1749 C C . ASP A 1 220 ? 9.864 6.107 24.607 1.00 84.19 220 ASP A C 1
ATOM 1751 O O . ASP A 1 220 ? 10.970 6.647 24.623 1.00 84.19 220 ASP A O 1
ATOM 1755 N N . ASP A 1 221 ? 9.658 4.932 24.007 1.00 86.19 221 ASP A N 1
ATOM 1756 C CA . ASP A 1 221 ? 10.694 4.228 23.253 1.00 86.19 221 ASP A CA 1
ATOM 1757 C C . ASP A 1 221 ? 10.849 4.844 21.852 1.00 86.19 221 ASP A C 1
ATOM 1759 O O . ASP A 1 221 ? 9.954 4.769 21.008 1.00 86.19 221 ASP A O 1
ATOM 1763 N N . GLU A 1 222 ? 12.010 5.449 21.582 1.00 84.25 222 GLU A N 1
ATOM 1764 C CA . GLU A 1 222 ? 12.328 6.053 20.283 1.00 84.25 222 GLU A CA 1
ATOM 1765 C C . GLU A 1 222 ? 12.259 5.054 19.116 1.00 84.25 222 GLU A C 1
ATOM 1767 O O . GLU A 1 222 ? 11.884 5.437 18.003 1.00 84.25 222 GLU A O 1
ATOM 1772 N N . THR A 1 223 ? 12.618 3.792 19.356 1.00 84.00 223 THR A N 1
ATOM 1773 C CA . THR A 1 223 ? 12.633 2.720 18.354 1.00 84.00 223 THR A CA 1
ATOM 1774 C C . THR A 1 223 ? 11.211 2.290 18.028 1.00 84.00 223 THR A C 1
ATOM 1776 O O . THR A 1 223 ? 10.821 2.290 16.857 1.00 84.00 223 THR A O 1
ATOM 1779 N N . GLU A 1 224 ? 10.402 2.021 19.055 1.00 86.00 224 GLU A N 1
ATOM 1780 C CA . GLU A 1 224 ? 8.979 1.702 18.897 1.00 86.00 224 GLU A CA 1
ATOM 1781 C C . GLU A 1 224 ? 8.227 2.868 18.235 1.00 86.00 224 GLU A C 1
ATOM 1783 O O . GLU A 1 224 ? 7.434 2.686 17.307 1.00 86.00 224 GLU A O 1
ATOM 1788 N N . SER A 1 225 ? 8.531 4.093 18.661 1.00 88.62 225 SER A N 1
ATOM 1789 C CA . SER A 1 225 ? 7.977 5.331 18.125 1.00 88.62 225 SER A CA 1
ATOM 1790 C C . SER A 1 225 ? 8.270 5.494 16.631 1.00 88.62 225 SER A C 1
ATOM 1792 O O . SER A 1 225 ? 7.363 5.765 15.830 1.00 88.62 225 SER A O 1
ATOM 1794 N N . ALA A 1 226 ? 9.523 5.277 16.221 1.00 87.75 226 ALA A N 1
ATOM 1795 C CA . ALA A 1 226 ? 9.930 5.319 14.820 1.00 87.75 226 ALA A CA 1
ATOM 1796 C C . ALA A 1 226 ? 9.272 4.202 13.996 1.00 87.75 226 ALA A C 1
ATOM 1798 O O . ALA A 1 226 ? 8.787 4.466 12.889 1.00 87.75 226 ALA A O 1
ATOM 1799 N N . LEU A 1 227 ? 9.198 2.984 14.539 1.00 89.50 227 LEU A N 1
ATOM 1800 C CA . LEU A 1 227 ? 8.562 1.834 13.900 1.00 89.50 227 LEU A CA 1
ATOM 1801 C C . LEU A 1 227 ? 7.073 2.091 13.649 1.00 89.50 227 LEU A C 1
ATOM 1803 O O . LEU A 1 227 ? 6.615 2.033 12.506 1.00 89.50 227 LEU A O 1
ATOM 1807 N N . LEU A 1 228 ? 6.315 2.426 14.695 1.00 92.38 228 LEU A N 1
ATOM 1808 C CA . LEU A 1 228 ? 4.874 2.648 14.594 1.00 92.38 228 LEU A CA 1
ATOM 1809 C C . LEU A 1 228 ? 4.544 3.819 13.668 1.00 92.38 228 LEU A C 1
ATOM 1811 O O . LEU A 1 228 ? 3.605 3.722 12.877 1.00 92.38 228 LEU A O 1
ATOM 1815 N N . THR A 1 229 ? 5.335 4.894 13.704 1.00 92.44 229 THR A N 1
ATOM 1816 C CA . THR A 1 229 ? 5.167 6.038 12.792 1.00 92.44 229 THR A CA 1
ATOM 1817 C C . THR A 1 229 ? 5.422 5.631 11.335 1.00 92.44 229 THR A C 1
ATOM 1819 O O . THR A 1 229 ? 4.662 6.011 10.443 1.00 92.44 229 THR A O 1
ATOM 1822 N N . SER A 1 230 ? 6.445 4.809 11.079 1.00 91.44 230 SER A N 1
ATOM 1823 C CA . SER A 1 230 ? 6.792 4.334 9.729 1.00 91.44 230 SER A CA 1
ATOM 1824 C C . SER A 1 230 ? 5.739 3.378 9.159 1.00 91.44 230 SER A C 1
ATOM 1826 O O . SER A 1 230 ? 5.350 3.493 7.993 1.00 91.44 230 SER A O 1
ATOM 1828 N N . VAL A 1 231 ? 5.204 2.478 9.987 1.00 94.31 231 VAL A N 1
ATOM 1829 C CA . VAL A 1 231 ? 4.123 1.557 9.599 1.00 94.31 231 VAL A CA 1
ATOM 1830 C C . VAL A 1 231 ? 2.796 2.304 9.407 1.00 94.31 231 VAL A C 1
ATOM 1832 O O . VAL A 1 231 ? 2.055 2.025 8.457 1.00 94.31 231 VAL A O 1
ATOM 1835 N N . ALA A 1 232 ? 2.500 3.303 10.244 1.00 94.50 232 ALA A N 1
ATOM 1836 C CA . ALA A 1 232 ? 1.341 4.177 10.060 1.00 94.50 232 ALA A CA 1
ATOM 1837 C C . ALA A 1 232 ? 1.436 4.955 8.737 1.00 94.50 232 ALA A C 1
ATOM 1839 O O . ALA A 1 232 ? 0.470 5.000 7.973 1.00 94.50 232 ALA A O 1
ATOM 1840 N N . MET A 1 233 ? 2.620 5.486 8.409 1.00 92.50 233 MET A N 1
ATOM 1841 C CA . MET A 1 233 ? 2.888 6.125 7.120 1.00 92.50 233 MET A CA 1
ATOM 1842 C C . MET A 1 233 ? 2.667 5.157 5.949 1.00 92.50 233 MET A C 1
ATOM 1844 O O . MET A 1 233 ? 2.028 5.514 4.963 1.00 92.50 233 MET A O 1
ATOM 1848 N N . ALA A 1 234 ? 3.153 3.917 6.039 1.00 94.12 234 ALA A N 1
ATOM 1849 C CA . ALA A 1 234 ? 2.928 2.901 5.007 1.00 94.12 234 ALA A CA 1
ATOM 1850 C C . ALA A 1 234 ? 1.441 2.570 4.805 1.00 94.12 234 ALA A C 1
ATOM 1852 O O . ALA A 1 234 ? 0.982 2.451 3.668 1.00 94.12 234 ALA A O 1
ATOM 1853 N N . SER A 1 235 ? 0.680 2.508 5.899 1.00 94.56 235 SER A N 1
ATOM 1854 C CA . SER A 1 235 ? -0.775 2.321 5.873 1.00 94.56 235 SER A CA 1
ATOM 1855 C C . SER A 1 235 ? -1.471 3.465 5.137 1.00 94.56 235 SER A C 1
ATOM 1857 O O . SER A 1 235 ? -2.241 3.233 4.210 1.00 94.56 235 SER A O 1
ATOM 1859 N N . LEU A 1 236 ? -1.146 4.714 5.476 1.00 93.19 236 LEU A N 1
ATOM 1860 C CA . LEU A 1 236 ? -1.714 5.885 4.807 1.00 93.19 236 LEU A CA 1
ATOM 1861 C C . LEU A 1 236 ? -1.339 5.937 3.321 1.00 93.19 236 LEU A C 1
ATOM 1863 O O . LEU A 1 236 ? -2.205 6.181 2.482 1.00 93.19 236 LEU A O 1
ATOM 1867 N N . ARG A 1 237 ? -0.088 5.622 2.964 1.00 91.31 237 ARG A N 1
ATOM 1868 C CA . ARG A 1 237 ? 0.350 5.545 1.560 1.00 91.31 237 ARG A CA 1
ATOM 1869 C C . ARG A 1 237 ? -0.458 4.529 0.757 1.00 91.31 237 ARG A C 1
ATOM 1871 O O . ARG A 1 237 ? -0.778 4.810 -0.394 1.00 91.31 237 ARG A O 1
ATOM 1878 N N . ARG A 1 238 ? -0.838 3.382 1.336 1.00 92.06 238 ARG A N 1
ATOM 1879 C CA . ARG A 1 238 ? -1.718 2.408 0.663 1.00 92.06 238 ARG A CA 1
ATOM 1880 C C . ARG A 1 238 ? -3.063 3.005 0.272 1.00 92.06 238 ARG A C 1
ATOM 1882 O O . ARG A 1 238 ? -3.580 2.651 -0.791 1.00 92.06 238 ARG A O 1
ATOM 1889 N N . PHE A 1 239 ? -3.630 3.813 1.162 1.00 92.50 239 PHE A N 1
ATOM 1890 C CA . PHE A 1 239 ? -4.985 4.344 1.046 1.00 92.50 239 PHE A CA 1
ATOM 1891 C C . PHE A 1 239 ? -5.039 5.667 0.288 1.00 92.50 239 PHE A C 1
ATOM 1893 O O . PHE A 1 239 ? -6.124 6.106 -0.068 1.00 92.50 239 PHE A O 1
ATOM 1900 N N . ALA A 1 240 ? -3.903 6.315 0.043 1.00 90.25 240 ALA A N 1
ATOM 1901 C CA . ALA A 1 240 ? -3.859 7.582 -0.666 1.00 90.25 240 ALA A CA 1
ATOM 1902 C C . ALA A 1 240 ? -4.310 7.457 -2.126 1.00 90.25 240 ALA A C 1
ATOM 1904 O O . ALA A 1 240 ? -3.890 6.562 -2.861 1.00 90.25 240 ALA A O 1
ATOM 1905 N N . ILE A 1 241 ? -5.136 8.415 -2.545 1.00 88.25 241 ILE A N 1
ATOM 1906 C CA . ILE A 1 241 ? -5.485 8.660 -3.943 1.00 88.25 241 ILE A CA 1
ATOM 1907 C C . ILE A 1 241 ? -4.579 9.778 -4.453 1.00 88.25 241 ILE A C 1
ATOM 1909 O O . ILE A 1 241 ? -4.507 10.853 -3.850 1.00 88.25 241 ILE A O 1
ATOM 1913 N N . PHE A 1 242 ? -3.906 9.530 -5.575 1.00 82.88 242 PHE A N 1
ATOM 1914 C CA . PHE A 1 242 ? -3.000 10.486 -6.208 1.00 82.88 242 PHE A CA 1
ATOM 1915 C C . PHE A 1 242 ? -3.676 11.150 -7.403 1.00 82.88 242 PHE A C 1
ATOM 1917 O O . PHE A 1 242 ? -4.385 10.495 -8.166 1.00 82.88 242 PHE A O 1
ATOM 1924 N N . GLN A 1 243 ? -3.438 12.448 -7.595 1.00 74.31 243 GLN A N 1
ATOM 1925 C CA . GLN A 1 243 ? -3.797 13.087 -8.857 1.00 74.31 243 GLN A CA 1
ATOM 1926 C C . GLN A 1 243 ? -2.815 12.627 -9.942 1.00 74.31 243 GLN A C 1
ATOM 1928 O O . GLN A 1 243 ? -1.612 12.839 -9.805 1.00 74.31 243 GLN A O 1
ATOM 1933 N N . GLU A 1 244 ? -3.316 12.035 -11.029 1.00 59.28 244 GLU A N 1
ATOM 1934 C CA . GLU A 1 244 ? -2.521 11.745 -12.228 1.00 59.28 244 GLU A CA 1
ATOM 1935 C C . GLU A 1 244 ? -2.078 13.064 -12.886 1.00 59.28 244 GLU A C 1
ATOM 1937 O O . GLU A 1 244 ? -2.707 13.579 -13.807 1.00 59.28 244 GLU A O 1
ATOM 1942 N N . ARG A 1 245 ? -1.005 13.672 -12.385 1.00 51.38 245 ARG A N 1
ATOM 1943 C CA . ARG A 1 245 ? -0.203 14.629 -13.153 1.00 51.38 245 ARG A CA 1
ATOM 1944 C C . ARG A 1 245 ? 1.171 14.037 -13.373 1.00 51.38 245 ARG A C 1
ATOM 1946 O O . ARG A 1 245 ? 1.642 13.256 -12.552 1.00 51.38 245 ARG A O 1
ATOM 1953 N N . ASP A 1 246 ? 1.765 14.409 -14.506 1.00 44.50 246 ASP A N 1
ATOM 1954 C CA . ASP A 1 246 ? 3.067 13.958 -14.991 1.00 44.50 246 ASP A CA 1
ATOM 1955 C C . ASP A 1 246 ? 4.036 13.622 -13.853 1.00 44.50 246 ASP A C 1
ATOM 1957 O O . ASP A 1 246 ? 4.615 14.502 -13.215 1.00 44.50 246 ASP A O 1
ATOM 1961 N N . LEU A 1 247 ? 4.232 12.316 -13.647 1.00 46.62 247 LEU A N 1
ATOM 1962 C CA . LEU A 1 247 ? 5.157 11.674 -12.704 1.00 46.62 247 LEU A CA 1
ATOM 1963 C C . LEU A 1 247 ? 6.641 11.940 -13.058 1.00 46.62 247 LEU A C 1
ATOM 1965 O O . LEU A 1 247 ? 7.502 11.084 -12.876 1.00 46.62 247 LEU A O 1
ATOM 1969 N N . ASN A 1 248 ? 6.940 13.119 -13.605 1.00 44.88 248 ASN A N 1
ATOM 1970 C CA . ASN A 1 248 ? 8.283 13.635 -13.848 1.00 44.88 248 ASN A CA 1
ATOM 1971 C C . ASN A 1 248 ? 8.891 14.273 -12.590 1.00 44.88 248 ASN A C 1
ATOM 1973 O O . ASN A 1 248 ? 10.053 14.685 -12.617 1.00 44.88 248 ASN A O 1
ATOM 1977 N N . CYS A 1 249 ? 8.151 14.338 -11.478 1.00 42.38 249 CYS A N 1
ATOM 1978 C CA . CYS A 1 249 ? 8.738 14.641 -10.181 1.00 42.38 249 CYS A CA 1
ATOM 1979 C C . CYS A 1 249 ? 9.654 13.483 -9.768 1.00 42.38 249 CYS A C 1
ATOM 1981 O O . CYS A 1 249 ? 9.215 12.465 -9.243 1.00 42.38 249 CYS A O 1
ATOM 1983 N N . ARG A 1 250 ? 10.953 13.665 -10.037 1.00 48.75 250 ARG A N 1
ATOM 1984 C CA . ARG A 1 250 ? 12.067 12.911 -9.454 1.00 48.75 250 ARG A CA 1
ATOM 1985 C C . ARG A 1 250 ? 12.026 13.050 -7.929 1.00 48.75 250 ARG A C 1
ATOM 1987 O O . ARG A 1 250 ? 12.770 13.846 -7.363 1.00 48.75 250 ARG A O 1
ATOM 1994 N N . GLN A 1 251 ? 11.156 12.310 -7.259 1.00 56.19 251 GLN A N 1
ATOM 1995 C CA . GLN A 1 251 ? 11.413 11.978 -5.866 1.00 56.19 251 GLN A CA 1
ATOM 1996 C C . GLN A 1 251 ? 12.576 11.001 -5.843 1.00 56.19 251 GLN A C 1
ATOM 1998 O O . GLN A 1 251 ? 12.684 10.127 -6.710 1.00 56.19 251 GLN A O 1
ATOM 2003 N N . SER A 1 252 ? 13.485 11.198 -4.891 1.00 61.88 252 SER A N 1
ATOM 2004 C CA . SER A 1 252 ? 14.507 10.198 -4.629 1.00 61.88 252 SER A CA 1
ATOM 2005 C C . SER A 1 252 ? 13.791 8.879 -4.331 1.00 61.88 252 SER A C 1
ATOM 2007 O O . SER A 1 252 ? 12.840 8.898 -3.544 1.00 61.88 252 SER A O 1
ATOM 2009 N N . PRO A 1 253 ? 14.218 7.739 -4.905 1.00 63.38 253 PRO A N 1
ATOM 2010 C CA . PRO A 1 253 ? 13.709 6.425 -4.521 1.00 63.38 253 PRO A CA 1
ATOM 2011 C C . PRO A 1 253 ? 13.620 6.284 -2.990 1.00 63.38 253 PRO A C 1
ATOM 2013 O O . PRO A 1 253 ? 12.610 5.825 -2.463 1.00 63.38 253 PRO A O 1
ATOM 2016 N N . HIS A 1 254 ? 14.605 6.821 -2.271 1.00 61.94 254 HIS A N 1
ATOM 2017 C CA . HIS A 1 254 ? 14.674 6.820 -0.812 1.00 61.94 254 HIS A CA 1
ATOM 2018 C C . HIS A 1 254 ? 13.476 7.487 -0.097 1.00 61.94 254 HIS A C 1
ATOM 2020 O O . HIS A 1 254 ? 13.068 7.033 0.972 1.00 61.94 254 HIS A O 1
ATOM 2026 N N . ASP A 1 255 ? 12.868 8.523 -0.681 1.00 71.38 255 ASP A N 1
ATOM 2027 C CA . ASP A 1 255 ? 11.756 9.261 -0.057 1.00 71.38 255 ASP A CA 1
ATOM 2028 C C . ASP A 1 255 ? 10.401 8.560 -0.249 1.00 71.38 255 ASP A C 1
ATOM 2030 O O . ASP A 1 255 ? 9.436 8.829 0.474 1.00 71.38 255 ASP A O 1
ATOM 2034 N N . THR A 1 256 ? 10.347 7.606 -1.187 1.00 75.19 256 THR A N 1
ATOM 2035 C CA . THR A 1 256 ? 9.140 6.859 -1.582 1.00 75.19 256 THR A CA 1
ATOM 2036 C C . THR A 1 256 ? 8.510 6.097 -0.413 1.00 75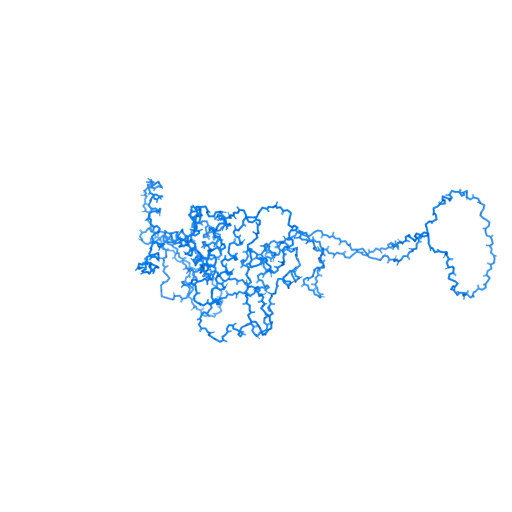.19 256 THR A C 1
ATOM 2038 O O . THR A 1 256 ? 7.288 5.919 -0.357 1.00 75.19 256 THR A O 1
ATOM 2041 N N . PHE A 1 257 ? 9.343 5.624 0.524 1.00 80.69 257 PHE A N 1
ATOM 2042 C CA . PHE A 1 257 ? 8.905 4.808 1.660 1.00 80.69 257 PHE A CA 1
ATOM 2043 C C . PHE A 1 257 ? 8.771 5.553 2.985 1.00 80.69 257 PHE A C 1
ATOM 2045 O O . PHE A 1 257 ? 8.168 5.025 3.919 1.00 80.69 257 PHE A O 1
ATOM 2052 N N . THR A 1 258 ? 9.272 6.780 3.052 1.00 75.38 258 THR A N 1
ATOM 2053 C CA . THR A 1 258 ? 9.387 7.549 4.296 1.00 75.38 258 THR A CA 1
ATOM 2054 C C .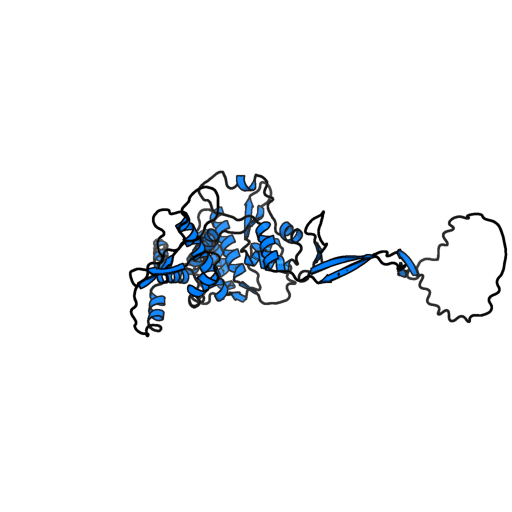 THR A 1 258 ? 8.455 8.756 4.334 1.00 75.38 258 THR A C 1
ATOM 2056 O O . THR A 1 258 ? 8.146 9.256 5.414 1.00 75.38 258 THR A O 1
ATOM 2059 N N . THR A 1 259 ? 7.958 9.209 3.180 1.00 81.81 259 THR A N 1
ATOM 2060 C CA . THR A 1 259 ? 7.121 10.410 3.075 1.00 81.81 259 THR A CA 1
ATOM 2061 C C . THR A 1 259 ? 5.818 10.146 2.327 1.00 81.81 259 THR A C 1
ATOM 2063 O O . THR A 1 259 ? 5.715 9.215 1.529 1.00 81.81 259 THR A O 1
ATOM 2066 N N . MET A 1 260 ? 4.796 10.968 2.587 1.00 82.56 260 MET A N 1
ATOM 2067 C CA . MET A 1 260 ? 3.596 10.960 1.751 1.00 82.56 260 MET A CA 1
ATOM 2068 C C . MET A 1 260 ? 3.878 11.633 0.411 1.00 82.56 260 MET A C 1
ATOM 2070 O O . MET A 1 260 ? 4.433 12.736 0.404 1.00 82.56 260 MET A O 1
ATOM 2074 N N . PRO A 1 261 ? 3.392 11.067 -0.704 1.00 79.81 261 PRO A N 1
ATOM 2075 C CA . PRO A 1 261 ? 3.456 11.752 -1.983 1.00 79.81 261 PRO A CA 1
ATOM 2076 C C . PRO A 1 261 ? 2.685 13.088 -1.933 1.00 79.81 261 PRO A C 1
ATOM 2078 O O . PRO A 1 261 ? 1.541 13.127 -1.460 1.00 79.81 261 PRO A O 1
ATOM 2081 N N . PRO A 1 262 ? 3.274 14.198 -2.410 1.00 76.19 262 PRO A N 1
ATOM 2082 C CA . PRO A 1 262 ? 2.676 15.529 -2.380 1.00 76.19 262 PRO A CA 1
ATOM 2083 C C . PRO A 1 262 ? 1.424 15.646 -3.262 1.00 76.19 262 PRO A C 1
ATOM 2085 O O . PRO A 1 262 ? 0.627 16.565 -3.062 1.00 76.19 262 PRO A O 1
ATOM 2088 N N . GLU A 1 263 ? 1.231 14.718 -4.203 1.00 78.56 263 GLU A N 1
ATOM 2089 C CA . GLU A 1 263 ? 0.066 14.608 -5.086 1.00 78.56 263 GLU A CA 1
ATOM 2090 C C . GLU A 1 263 ? -1.141 13.925 -4.423 1.00 78.56 263 GLU A C 1
ATOM 2092 O O . GLU A 1 263 ? -2.151 13.692 -5.091 1.00 78.56 263 GLU A O 1
ATOM 2097 N N . THR A 1 264 ? -1.055 13.586 -3.132 1.00 84.12 264 THR A N 1
ATOM 2098 C CA . THR A 1 264 ? -2.176 13.003 -2.384 1.00 84.12 264 THR A CA 1
ATOM 2099 C C . THR A 1 264 ? -3.340 13.995 -2.326 1.00 84.12 264 THR A C 1
ATOM 2101 O O . THR A 1 264 ? -3.201 15.097 -1.790 1.00 84.12 264 THR A O 1
ATOM 2104 N N . VAL A 1 265 ? -4.493 13.597 -2.868 1.00 84.44 265 VAL A N 1
ATOM 2105 C CA . VAL A 1 265 ? -5.720 14.418 -2.927 1.00 84.44 265 VAL A CA 1
ATOM 2106 C C . VAL A 1 265 ? -6.843 13.910 -2.027 1.00 84.44 265 VAL A C 1
ATOM 2108 O O . VAL A 1 265 ? -7.844 14.597 -1.854 1.00 84.44 265 VAL A O 1
ATOM 2111 N N . GLY A 1 266 ? -6.694 12.717 -1.459 1.00 86.94 266 GLY A N 1
ATOM 2112 C CA . GLY A 1 266 ? -7.689 12.110 -0.585 1.00 86.94 266 GLY A CA 1
ATOM 2113 C C . GLY A 1 266 ? -7.385 10.641 -0.344 1.00 86.94 266 GLY A C 1
ATOM 2114 O O . GLY A 1 266 ? -6.251 10.194 -0.543 1.00 86.94 266 GLY A O 1
ATOM 2115 N N . TRP A 1 267 ? -8.412 9.891 0.052 1.00 91.00 267 TRP A N 1
ATOM 2116 C CA . TRP A 1 267 ? -8.266 8.496 0.444 1.00 91.00 267 TRP A CA 1
ATOM 2117 C C . TRP A 1 267 ? -9.280 7.574 -0.230 1.00 91.00 267 TRP A C 1
ATOM 2119 O O . TRP A 1 267 ? -10.446 7.930 -0.396 1.00 91.00 267 TRP A O 1
ATOM 2129 N N . ASP A 1 268 ? -8.857 6.351 -0.536 1.00 90.44 268 ASP A N 1
ATOM 2130 C CA . ASP A 1 268 ? -9.741 5.237 -0.861 1.00 90.44 268 ASP A CA 1
ATOM 2131 C C . ASP A 1 268 ? -10.393 4.732 0.431 1.00 90.44 268 ASP A C 1
ATOM 2133 O O . ASP A 1 268 ? -9.905 3.805 1.077 1.00 90.44 268 ASP A O 1
ATOM 2137 N N . GLY A 1 269 ? -11.476 5.394 0.846 1.00 87.56 269 GLY A N 1
ATOM 2138 C CA . GLY A 1 269 ? -12.160 5.078 2.100 1.00 87.56 269 GLY A CA 1
ATOM 2139 C C . GLY A 1 269 ? -12.766 3.678 2.126 1.00 87.56 269 GLY A C 1
ATOM 2140 O O . GLY A 1 269 ? -12.629 2.974 3.123 1.00 87.56 269 GLY A O 1
ATOM 2141 N N . SER A 1 270 ? -13.350 3.239 1.009 1.00 87.62 270 SER A N 1
ATOM 2142 C CA . SER A 1 270 ? -13.955 1.908 0.898 1.00 87.62 270 SER A CA 1
ATOM 2143 C C . SER A 1 270 ? -12.906 0.790 0.936 1.00 87.62 270 SER A C 1
ATOM 2145 O O . SER A 1 270 ? -13.040 -0.165 1.707 1.00 87.62 270 SER A O 1
ATOM 2147 N N . GLY A 1 271 ? -11.812 0.933 0.177 1.00 88.19 271 GLY A N 1
ATOM 2148 C CA . GLY A 1 271 ? -10.703 -0.015 0.195 1.00 88.19 271 GLY A CA 1
ATOM 2149 C C . GLY A 1 271 ? -9.945 0.014 1.519 1.00 88.19 271 GLY A C 1
ATOM 2150 O O . GLY A 1 271 ? -9.604 -1.042 2.051 1.00 88.19 271 GLY A O 1
ATOM 2151 N N . GLY A 1 272 ? -9.745 1.200 2.097 1.00 90.50 272 GLY A N 1
ATOM 2152 C CA . GLY A 1 272 ? -9.131 1.384 3.411 1.00 90.50 272 GLY A CA 1
ATOM 2153 C C . GLY A 1 272 ? -9.930 0.726 4.531 1.00 90.50 272 GLY A C 1
ATOM 2154 O O . GLY A 1 272 ? -9.364 -0.027 5.324 1.00 90.50 272 GLY A O 1
ATOM 2155 N N . CYS A 1 273 ? -11.251 0.925 4.545 1.00 93.19 273 CYS A N 1
ATOM 2156 C CA . CYS A 1 273 ? -12.167 0.275 5.476 1.00 93.19 273 CYS A CA 1
ATOM 2157 C C . CYS A 1 273 ? -12.002 -1.249 5.421 1.00 93.19 273 CYS A C 1
ATOM 2159 O O . CYS A 1 273 ? -11.654 -1.865 6.434 1.00 93.19 273 CYS A O 1
ATOM 2161 N N . ALA A 1 274 ? -12.143 -1.844 4.229 1.00 93.25 274 ALA A N 1
ATOM 2162 C CA . ALA A 1 274 ? -12.015 -3.286 4.022 1.00 93.25 274 ALA A CA 1
ATOM 2163 C C . ALA A 1 274 ? -10.645 -3.832 4.457 1.00 93.25 274 ALA A C 1
ATOM 2165 O O . ALA A 1 274 ? -10.578 -4.858 5.131 1.00 93.25 274 ALA A O 1
ATOM 2166 N N . VAL A 1 275 ? -9.549 -3.151 4.114 1.00 94.06 275 VAL A N 1
ATOM 2167 C CA . VAL A 1 275 ? -8.187 -3.560 4.495 1.00 94.06 275 VAL A CA 1
ATOM 2168 C C . VAL A 1 275 ? -7.994 -3.551 6.013 1.00 94.06 275 VAL A C 1
ATOM 2170 O O . VAL A 1 275 ? -7.517 -4.541 6.564 1.00 94.06 275 VAL A O 1
ATOM 2173 N N . VAL A 1 276 ? -8.395 -2.477 6.701 1.00 95.19 276 VAL A N 1
ATOM 2174 C CA . VAL A 1 276 ? -8.299 -2.395 8.170 1.00 95.19 276 VAL A CA 1
ATOM 2175 C C . VAL A 1 276 ? -9.146 -3.488 8.828 1.00 95.19 276 VAL A C 1
ATOM 2177 O O . VAL A 1 276 ? -8.725 -4.096 9.814 1.00 95.19 276 VAL A O 1
ATOM 2180 N N . GLY A 1 277 ? -10.309 -3.795 8.245 1.00 93.56 277 GLY A N 1
ATOM 2181 C CA . GLY A 1 277 ? -11.151 -4.914 8.664 1.00 93.56 277 GLY A CA 1
ATOM 2182 C C . GLY A 1 277 ? -10.432 -6.259 8.562 1.00 93.56 277 GLY A C 1
ATOM 2183 O O . GLY A 1 277 ? -10.515 -7.063 9.491 1.00 93.56 277 GLY A O 1
ATOM 2184 N N . LYS A 1 278 ? -9.673 -6.4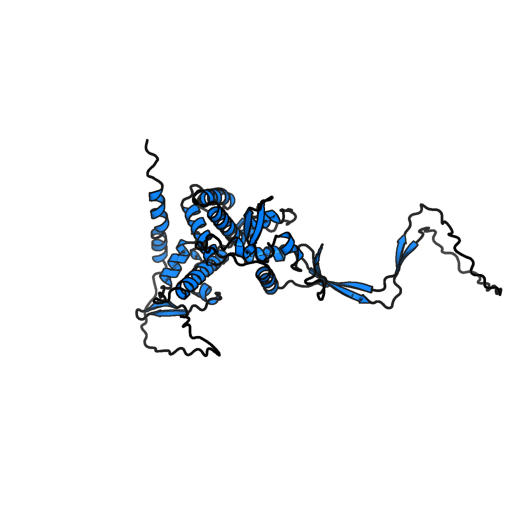94 7.479 1.00 92.94 278 LYS A N 1
ATOM 2185 C CA . LYS A 1 278 ? -8.878 -7.724 7.311 1.00 92.94 278 LYS A CA 1
ATOM 2186 C C . LYS A 1 278 ? -7.807 -7.836 8.387 1.00 92.94 278 LYS A C 1
ATOM 2188 O O . LYS A 1 278 ? -7.677 -8.900 8.980 1.00 92.94 278 LYS A O 1
ATOM 2193 N N . TRP A 1 279 ? -7.115 -6.744 8.716 1.00 94.19 279 TRP A N 1
ATOM 2194 C CA . TRP A 1 279 ? -6.124 -6.752 9.797 1.00 94.19 279 TRP A CA 1
ATOM 2195 C C . TRP A 1 279 ? -6.737 -7.079 11.155 1.00 94.19 279 TRP A C 1
ATOM 2197 O O . TRP A 1 279 ? -6.163 -7.853 11.921 1.00 94.19 279 TRP A O 1
ATOM 2207 N N . LEU A 1 280 ? -7.910 -6.512 11.456 1.00 92.25 280 LEU A N 1
ATOM 2208 C CA . LEU A 1 280 ? -8.641 -6.813 12.685 1.00 92.25 280 LEU A CA 1
ATOM 2209 C C . LEU A 1 280 ? -9.050 -8.290 12.735 1.00 92.25 280 LEU A C 1
ATOM 2211 O O . LEU A 1 280 ? -8.837 -8.947 13.751 1.00 92.25 280 LEU A O 1
ATOM 2215 N N . LEU A 1 281 ? -9.587 -8.819 11.634 1.00 90.56 281 LEU A N 1
ATOM 2216 C CA . LEU A 1 281 ? -10.008 -10.215 11.527 1.00 90.56 281 LEU A CA 1
ATOM 2217 C C . LEU A 1 281 ? -8.827 -11.189 11.672 1.00 90.56 281 LEU A C 1
ATOM 2219 O O . LEU A 1 281 ? -8.910 -12.145 12.440 1.00 90.56 281 LEU A O 1
ATOM 2223 N N . GLU A 1 282 ? -7.718 -10.927 10.980 1.00 88.81 282 GLU A N 1
ATOM 2224 C CA . GLU A 1 282 ? -6.482 -11.716 11.047 1.00 88.81 282 GLU A CA 1
ATOM 2225 C C . GLU A 1 282 ? -5.846 -11.665 12.443 1.00 88.81 282 GLU A C 1
ATOM 2227 O O . GLU A 1 282 ? -5.396 -12.687 12.958 1.00 88.81 282 GLU A O 1
ATOM 2232 N N . SER A 1 283 ? -5.852 -10.498 13.096 1.00 85.69 283 SER A N 1
ATOM 2233 C CA . SER A 1 283 ? -5.361 -10.352 14.470 1.00 85.69 283 SER A CA 1
ATOM 2234 C C . SER A 1 283 ? -6.199 -11.172 15.458 1.00 85.69 283 SER A C 1
ATOM 2236 O O . SER A 1 283 ? -5.641 -11.894 16.285 1.00 85.69 283 SER A O 1
ATOM 2238 N N . LEU A 1 284 ? -7.531 -11.132 15.343 1.00 84.38 284 LEU A N 1
ATOM 2239 C CA . LEU A 1 284 ? -8.430 -11.946 16.168 1.00 84.38 284 LEU A CA 1
ATOM 2240 C C . LEU A 1 284 ? -8.248 -13.446 15.911 1.00 84.38 284 LEU A C 1
ATOM 2242 O O . LEU A 1 284 ? -8.221 -14.230 16.860 1.00 84.38 284 LEU A O 1
ATOM 2246 N N . TYR A 1 285 ? -8.079 -13.843 14.649 1.00 83.19 285 TYR A N 1
ATOM 2247 C CA . TYR A 1 285 ? -7.782 -15.225 14.280 1.00 83.19 285 TYR A CA 1
ATOM 2248 C C . TYR A 1 285 ? -6.479 -15.718 14.925 1.00 83.19 285 TYR A C 1
ATOM 2250 O O . TYR A 1 285 ? -6.461 -16.775 15.556 1.00 83.19 285 TYR A O 1
ATOM 2258 N N . ASN A 1 286 ? -5.404 -14.931 14.836 1.00 78.12 286 ASN A N 1
ATOM 2259 C CA . ASN A 1 286 ? -4.104 -15.290 15.406 1.00 78.12 286 ASN A CA 1
ATOM 2260 C C . ASN A 1 286 ? -4.138 -15.366 16.941 1.00 78.12 286 ASN A C 1
ATOM 2262 O O . ASN A 1 286 ? -3.585 -16.304 17.513 1.00 78.12 286 ASN A O 1
ATOM 2266 N N . ASN A 1 287 ? -4.850 -14.450 17.603 1.00 75.75 287 ASN A N 1
ATOM 2267 C CA . ASN A 1 287 ? -5.028 -14.471 19.059 1.00 75.75 287 ASN A CA 1
ATOM 2268 C C . ASN A 1 287 ? -5.853 -15.678 19.539 1.00 75.75 287 ASN A C 1
ATOM 2270 O O . ASN A 1 287 ? -5.600 -16.226 20.610 1.00 75.75 287 ASN A O 1
ATOM 2274 N N . ASN A 1 288 ? -6.841 -16.116 18.754 1.00 71.75 288 ASN A N 1
ATOM 2275 C CA . ASN A 1 288 ? -7.613 -17.324 19.058 1.00 71.75 288 ASN A CA 1
ATOM 2276 C C . ASN A 1 288 ? -6.825 -18.612 18.787 1.00 71.75 288 ASN A C 1
ATOM 2278 O O . ASN A 1 288 ? -7.083 -19.630 19.423 1.00 71.75 288 ASN A O 1
ATOM 2282 N N . LYS A 1 289 ? -5.855 -18.584 17.866 1.00 68.62 289 LYS A N 1
ATOM 2283 C CA . LYS A 1 289 ? -4.959 -19.717 17.610 1.00 68.62 289 LYS A CA 1
ATOM 2284 C C . LYS A 1 289 ? -3.974 -19.948 18.762 1.00 68.62 289 LYS A C 1
ATOM 2286 O O . LYS A 1 289 ? -3.660 -21.099 19.051 1.00 68.62 289 LYS A O 1
ATOM 2291 N N . SER A 1 290 ? -3.482 -18.884 19.400 1.00 62.88 290 SER A N 1
ATOM 2292 C CA . SER A 1 290 ? -2.549 -18.986 20.531 1.00 62.88 290 SER A CA 1
ATOM 2293 C C . SER A 1 290 ? -3.243 -19.335 21.853 1.00 62.88 290 SER A C 1
ATOM 2295 O O . SER A 1 290 ? -2.667 -20.046 22.675 1.00 62.88 290 SER A O 1
ATOM 2297 N N . ASN A 1 291 ? -4.495 -18.909 22.049 1.00 56.38 291 ASN A N 1
ATOM 2298 C CA . ASN A 1 291 ? -5.265 -19.216 23.252 1.00 56.38 291 ASN A CA 1
ATOM 2299 C C . ASN A 1 291 ? -6.021 -20.551 23.134 1.00 56.38 291 ASN A C 1
ATOM 2301 O O . ASN A 1 291 ? -7.136 -20.625 22.627 1.00 56.38 291 ASN A O 1
ATOM 2305 N N . THR A 1 292 ? -5.458 -21.619 23.705 1.00 52.88 292 THR A N 1
ATOM 2306 C CA . THR A 1 292 ? -6.115 -22.937 23.846 1.00 52.88 292 THR A CA 1
ATOM 2307 C C . THR A 1 292 ? -7.300 -22.946 24.824 1.00 52.88 292 THR A C 1
ATOM 2309 O O . THR A 1 292 ? -8.010 -23.947 24.934 1.00 52.88 292 THR A O 1
ATOM 2312 N N . ALA A 1 293 ? -7.528 -21.853 25.554 1.00 45.28 293 ALA A N 1
ATOM 2313 C CA . ALA A 1 293 ? -8.646 -21.693 26.474 1.00 45.28 293 ALA A CA 1
ATOM 2314 C C . ALA A 1 293 ? -9.837 -21.052 25.744 1.00 45.28 293 ALA A C 1
ATOM 2316 O O . ALA A 1 293 ? -9.939 -19.835 25.698 1.00 45.28 293 ALA A O 1
ATOM 2317 N N . ALA A 1 294 ? -10.710 -21.902 25.189 1.00 48.78 294 ALA A N 1
ATOM 2318 C CA . ALA A 1 294 ? -11.989 -21.570 24.551 1.00 48.78 294 ALA A CA 1
ATOM 2319 C C . ALA A 1 294 ? -11.912 -20.425 23.525 1.00 48.78 294 ALA A C 1
ATOM 2321 O O . ALA A 1 294 ? -11.995 -19.259 23.894 1.00 48.78 294 ALA A O 1
ATOM 2322 N N . ALA A 1 295 ? -11.833 -20.768 22.231 1.00 54.81 295 ALA A N 1
ATOM 2323 C CA . ALA A 1 295 ? -12.005 -19.815 21.134 1.00 54.81 295 ALA A CA 1
ATOM 2324 C C . ALA A 1 295 ? -13.219 -18.921 21.429 1.00 54.81 295 ALA A C 1
ATOM 2326 O O . ALA A 1 295 ? -14.361 -19.391 21.415 1.00 54.81 295 ALA A O 1
ATOM 2327 N N . ALA A 1 296 ? -12.962 -17.664 21.792 1.00 57.66 296 ALA A N 1
ATOM 2328 C CA . ALA A 1 296 ? -14.012 -16.763 22.219 1.00 57.66 296 ALA A CA 1
ATOM 2329 C C . ALA A 1 296 ? -14.853 -16.456 20.981 1.00 57.66 296 ALA A C 1
ATOM 2331 O O . ALA A 1 296 ? -14.383 -15.805 20.046 1.00 57.66 296 ALA A O 1
ATOM 2332 N N . ALA A 1 297 ? -16.074 -16.991 20.944 1.00 66.69 297 ALA A N 1
ATOM 2333 C CA . ALA A 1 297 ? -17.038 -16.652 19.913 1.00 66.69 297 ALA A CA 1
ATOM 2334 C C . ALA A 1 297 ? -17.337 -15.153 20.046 1.00 66.69 297 ALA A C 1
ATOM 2336 O O . ALA A 1 297 ? -17.933 -14.722 21.031 1.00 66.69 297 ALA A O 1
ATOM 2337 N N . LEU A 1 298 ? -16.856 -14.362 19.088 1.00 81.88 298 LEU A N 1
ATOM 2338 C CA . LEU A 1 298 ? -17.100 -12.924 19.029 1.00 81.88 298 LEU A CA 1
ATOM 2339 C C . LEU A 1 298 ? -18.370 -12.701 18.215 1.00 81.88 298 LEU A C 1
ATOM 2341 O O . LEU A 1 298 ? -18.474 -13.221 17.102 1.00 81.88 298 LEU A O 1
ATOM 2345 N N . SER A 1 299 ? -19.335 -11.942 18.733 1.00 86.12 299 SER A N 1
ATOM 2346 C CA . SER A 1 299 ? -20.530 -11.641 17.942 1.00 86.12 299 SER A CA 1
ATOM 2347 C C . SER A 1 299 ? -20.186 -10.765 16.733 1.00 86.12 299 SER A C 1
ATOM 2349 O O . SER A 1 299 ? -19.269 -9.940 16.772 1.00 86.12 299 SER A O 1
ATOM 2351 N N . VAL A 1 300 ? -20.937 -10.932 15.642 1.00 87.06 300 VAL A N 1
ATOM 2352 C CA . VAL A 1 300 ? -20.782 -10.118 14.424 1.00 87.06 300 VAL A CA 1
ATOM 2353 C C . VAL A 1 300 ? -20.970 -8.630 14.736 1.00 87.06 300 VAL A C 1
ATOM 2355 O O . VAL A 1 300 ? -20.240 -7.791 14.210 1.00 87.06 300 VAL A O 1
ATOM 2358 N N . GLU A 1 301 ? -21.896 -8.305 15.639 1.00 87.69 301 GLU A N 1
ATOM 2359 C CA . GLU A 1 301 ? -22.160 -6.930 16.066 1.00 87.69 301 GLU A CA 1
ATOM 2360 C C . GLU A 1 301 ? -20.999 -6.346 16.883 1.00 87.69 301 GLU A C 1
ATOM 2362 O O . GLU A 1 301 ? -20.577 -5.219 16.628 1.00 87.69 301 GLU A O 1
ATOM 2367 N N . GLU A 1 302 ? -20.423 -7.102 17.825 1.00 89.38 302 GLU A N 1
ATOM 2368 C CA . GLU A 1 302 ? -19.245 -6.648 18.579 1.00 89.38 302 GLU A CA 1
ATOM 2369 C C . GLU A 1 302 ? -18.036 -6.451 17.666 1.00 89.38 302 GLU A C 1
ATOM 2371 O O . GLU A 1 302 ? -17.315 -5.462 17.810 1.00 89.38 302 GLU A O 1
ATOM 2376 N N . PHE A 1 303 ? -17.824 -7.356 16.708 1.00 90.88 303 PHE A N 1
ATOM 2377 C CA . PHE A 1 303 ? -16.774 -7.206 15.705 1.00 90.88 303 PHE A CA 1
ATOM 2378 C C . PHE A 1 303 ? -16.975 -5.933 14.881 1.00 90.88 303 PHE A C 1
ATOM 2380 O O . PHE A 1 303 ? -16.057 -5.117 14.769 1.00 90.88 303 PHE A O 1
ATOM 2387 N N . LYS A 1 304 ? -18.185 -5.728 14.348 1.00 92.12 304 LYS A N 1
ATOM 2388 C CA . LYS A 1 304 ? -18.520 -4.534 13.569 1.00 92.12 304 LYS A CA 1
ATOM 2389 C C . LYS A 1 304 ? -18.306 -3.267 14.392 1.00 92.12 304 LYS A C 1
ATOM 2391 O O . LYS A 1 304 ? -17.696 -2.320 13.907 1.00 92.12 304 LYS A O 1
ATOM 2396 N N . GLN A 1 305 ? -18.715 -3.274 15.657 1.00 91.62 305 GLN A N 1
ATOM 2397 C CA . GLN A 1 305 ? -18.525 -2.144 16.554 1.00 91.62 305 GLN A CA 1
ATOM 2398 C C . GLN A 1 305 ? -17.037 -1.850 16.814 1.00 91.62 305 GLN A C 1
ATOM 2400 O O . GLN A 1 305 ? -16.645 -0.683 16.846 1.00 91.62 305 GLN A O 1
ATOM 2405 N N . GLN A 1 306 ? -16.200 -2.876 17.000 1.00 91.25 306 GLN A N 1
ATOM 2406 C CA . GLN A 1 306 ? -14.749 -2.695 17.137 1.00 91.25 306 GLN A CA 1
ATOM 2407 C C . GLN A 1 306 ? -14.130 -2.133 15.857 1.00 91.25 306 GLN A C 1
ATOM 2409 O O . GLN A 1 306 ? -13.274 -1.254 15.930 1.00 91.25 306 GLN A O 1
ATOM 2414 N N . TRP A 1 307 ? -14.580 -2.612 14.698 1.00 94.12 307 TRP A N 1
ATOM 2415 C CA . TRP A 1 307 ? -14.109 -2.150 13.399 1.00 94.12 307 TRP A CA 1
ATOM 2416 C C . TRP A 1 307 ? -14.483 -0.684 13.148 1.00 94.12 307 TRP A C 1
ATOM 2418 O O . TRP A 1 307 ? -13.612 0.123 12.844 1.00 94.12 307 TRP A O 1
ATOM 2428 N N . GLU A 1 308 ? -15.737 -0.295 13.382 1.00 93.38 308 GLU A N 1
ATOM 2429 C CA . GLU A 1 308 ? -16.190 1.096 13.249 1.00 93.38 308 GLU A CA 1
ATOM 2430 C C . GLU A 1 308 ? -15.444 2.064 14.180 1.00 93.38 308 GLU A C 1
ATOM 2432 O O . GLU A 1 308 ? -15.233 3.222 13.826 1.00 93.38 308 GLU A O 1
ATOM 2437 N N . GLN A 1 309 ? -15.039 1.614 15.373 1.00 91.00 309 GLN A N 1
ATOM 2438 C CA . GLN A 1 309 ? -14.331 2.450 16.352 1.00 91.00 309 GLN A CA 1
ATOM 2439 C C . GLN A 1 309 ? -12.891 2.779 15.963 1.00 91.00 309 GLN A C 1
ATOM 2441 O O . GLN A 1 309 ? -12.344 3.764 16.455 1.00 91.00 309 GLN A O 1
ATOM 2446 N N . ILE A 1 310 ? -12.267 1.958 15.120 1.00 93.00 310 ILE A N 1
ATOM 2447 C CA . ILE A 1 310 ? -10.881 2.159 14.684 1.00 93.00 310 ILE A CA 1
ATOM 2448 C C . ILE A 1 310 ? -10.799 2.835 13.315 1.00 93.00 310 ILE A C 1
ATOM 2450 O O . ILE A 1 310 ? -9.721 2.878 12.736 1.00 93.00 310 ILE A O 1
ATOM 2454 N N . LEU A 1 311 ? -11.905 3.348 12.777 1.00 93.38 311 LEU A N 1
ATOM 2455 C CA . LEU A 1 311 ? -11.954 3.993 11.467 1.00 93.38 311 LEU A CA 1
ATOM 2456 C C . LEU A 1 311 ? -12.282 5.487 11.577 1.00 93.38 311 LEU A C 1
ATOM 2458 O O . LEU A 1 311 ? -12.959 5.909 12.516 1.00 93.38 311 LEU A O 1
ATOM 2462 N N . PRO A 1 312 ? -11.873 6.297 10.585 1.00 90.25 312 PRO A N 1
ATOM 2463 C CA . PRO A 1 312 ? -12.442 7.619 10.379 1.00 90.25 312 PRO A CA 1
ATOM 2464 C C . PRO A 1 312 ? -13.963 7.545 10.200 1.00 90.25 312 PRO A C 1
ATOM 2466 O O . PRO A 1 312 ? -14.493 6.632 9.562 1.00 90.25 312 PRO A O 1
ATOM 2469 N N . ASP A 1 313 ? -14.672 8.559 10.694 1.00 86.44 313 ASP A N 1
ATOM 2470 C CA . ASP A 1 313 ? -16.139 8.631 10.642 1.00 86.44 313 ASP A CA 1
ATOM 2471 C C . ASP A 1 313 ? -16.713 8.526 9.222 1.00 86.44 313 ASP A C 1
ATOM 2473 O O . ASP A 1 313 ? -17.831 8.038 9.035 1.00 86.44 313 ASP A O 1
ATOM 2477 N N . SER A 1 314 ? -15.960 8.998 8.227 1.00 87.56 314 SER A N 1
ATOM 2478 C CA . SER A 1 314 ? -16.324 8.910 6.815 1.00 87.56 314 SER A CA 1
ATOM 2479 C C . SER A 1 314 ? -16.267 7.480 6.274 1.00 87.56 314 SER A C 1
ATOM 2481 O O . SER A 1 314 ? -17.044 7.173 5.379 1.00 87.56 314 SER A O 1
ATOM 2483 N N . TRP A 1 315 ? -15.406 6.615 6.822 1.00 91.69 315 TRP A N 1
ATOM 2484 C CA . TRP A 1 315 ? -15.192 5.234 6.360 1.00 91.69 315 TRP A CA 1
ATOM 2485 C C . TRP A 1 315 ? -16.033 4.215 7.129 1.00 91.69 315 TRP A C 1
ATOM 2487 O O . TRP A 1 315 ? -16.401 3.180 6.583 1.00 91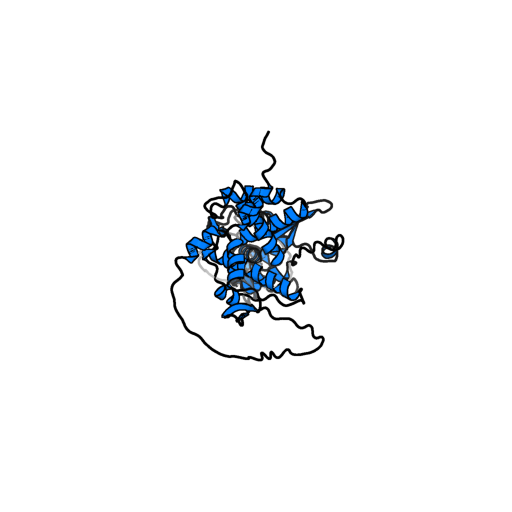.69 315 TRP A O 1
ATOM 2497 N N . ALA A 1 316 ? -16.373 4.502 8.390 1.00 88.62 316 ALA A N 1
ATOM 2498 C CA . ALA A 1 316 ? -17.137 3.590 9.247 1.00 88.62 316 ALA A CA 1
ATOM 2499 C C . ALA A 1 316 ? -18.510 3.196 8.660 1.00 88.62 316 ALA A C 1
ATOM 2501 O O . ALA A 1 316 ? -19.065 2.158 9.008 1.00 88.62 316 ALA A O 1
ATOM 2502 N N . LYS A 1 317 ? -19.056 4.011 7.750 1.00 87.44 317 LYS A N 1
ATOM 2503 C CA . LYS A 1 317 ? -20.322 3.738 7.050 1.00 87.44 317 LYS A CA 1
ATOM 2504 C C . LYS A 1 317 ? -20.225 2.566 6.068 1.00 87.44 317 LYS A C 1
ATOM 2506 O O . LYS A 1 317 ? -21.248 1.963 5.762 1.00 87.44 317 LYS A O 1
ATOM 2511 N N . ASP A 1 318 ? -19.015 2.238 5.621 1.00 87.88 318 ASP A N 1
ATOM 2512 C CA . ASP A 1 318 ? -18.749 1.212 4.610 1.00 87.88 318 ASP A CA 1
ATOM 2513 C C . ASP A 1 318 ? -18.439 -0.168 5.230 1.00 87.88 318 ASP A C 1
ATOM 2515 O O . ASP A 1 318 ? -18.075 -1.106 4.521 1.00 87.88 318 ASP A O 1
ATOM 2519 N N . CYS A 1 319 ? -18.575 -0.319 6.554 1.00 89.81 319 CYS A N 1
ATOM 2520 C CA . CYS A 1 319 ? -18.334 -1.579 7.258 1.00 89.81 319 CYS A CA 1
ATOM 2521 C C . CYS A 1 319 ? -19.357 -2.665 6.870 1.00 89.81 319 CYS A C 1
ATOM 2523 O O . CYS A 1 319 ? -20.477 -2.704 7.391 1.00 89.81 319 CYS A O 1
ATOM 2525 N N . ASP A 1 320 ? -18.935 -3.605 6.021 1.00 89.88 320 ASP A N 1
ATOM 2526 C CA . ASP A 1 320 ? -19.691 -4.803 5.643 1.00 89.88 320 ASP A CA 1
ATOM 2527 C C . ASP A 1 320 ? -18.931 -6.082 6.031 1.00 89.88 320 ASP A C 1
ATOM 2529 O O . ASP A 1 320 ? -17.977 -6.502 5.370 1.00 89.88 320 ASP A O 1
ATOM 2533 N N . VAL A 1 321 ? -19.381 -6.722 7.115 1.00 87.81 321 VAL A N 1
ATOM 2534 C CA . VAL A 1 321 ? -18.767 -7.945 7.659 1.00 87.81 321 VAL A CA 1
ATOM 2535 C C . VAL A 1 321 ? -18.902 -9.129 6.695 1.00 87.81 321 VAL A C 1
ATOM 2537 O O . VAL A 1 321 ? -17.984 -9.940 6.583 1.00 87.81 321 VAL A O 1
ATOM 2540 N N . VAL A 1 322 ? -20.009 -9.229 5.954 1.00 85.88 322 VAL A N 1
ATOM 2541 C CA . VAL A 1 322 ? -20.260 -10.360 5.047 1.00 85.88 322 VAL A CA 1
ATOM 2542 C C . VAL A 1 322 ? -19.324 -10.290 3.845 1.00 85.88 322 VAL A C 1
ATOM 2544 O O . VAL A 1 322 ? -18.715 -11.295 3.467 1.00 85.88 322 VAL A O 1
ATOM 2547 N N . SER A 1 323 ? -19.184 -9.104 3.251 1.00 87.44 323 SER A N 1
ATOM 2548 C CA . SER A 1 323 ? -18.247 -8.884 2.144 1.00 87.44 323 SER A CA 1
ATOM 2549 C C . SER A 1 323 ? -16.791 -9.030 2.594 1.00 87.44 323 SER A C 1
ATOM 2551 O O . SER A 1 323 ? -15.971 -9.590 1.859 1.00 87.44 323 SER A O 1
ATOM 2553 N N . LEU A 1 324 ? -16.471 -8.610 3.824 1.00 89.50 324 LEU A N 1
ATOM 2554 C CA . LEU A 1 324 ? -15.143 -8.783 4.405 1.00 89.50 324 LEU A CA 1
ATOM 2555 C C . LEU A 1 324 ? -14.753 -10.264 4.494 1.00 89.50 324 LEU A C 1
ATOM 2557 O O . LEU A 1 324 ? -13.707 -10.636 3.969 1.00 89.50 324 LEU A O 1
ATOM 2561 N N . ILE A 1 325 ? -15.608 -11.107 5.083 1.00 86.62 325 ILE A N 1
ATOM 2562 C CA . ILE A 1 325 ? -15.338 -12.544 5.255 1.00 86.62 325 ILE A CA 1
ATOM 2563 C C . ILE A 1 325 ? -15.166 -13.236 3.900 1.00 86.62 325 ILE A C 1
ATOM 2565 O O . ILE A 1 325 ? -14.203 -13.972 3.710 1.00 86.62 325 ILE A O 1
ATOM 2569 N N . LYS A 1 326 ? -16.031 -12.941 2.918 1.00 85.06 326 LYS A N 1
ATOM 2570 C CA . LYS A 1 326 ? -15.932 -13.515 1.561 1.00 85.06 326 LYS A CA 1
ATOM 2571 C C . LYS A 1 326 ? -14.632 -13.164 0.837 1.00 85.06 326 LYS A C 1
ATOM 2573 O O . LYS A 1 326 ? -14.193 -13.919 -0.023 1.00 85.06 326 LYS A O 1
ATOM 2578 N N . SER A 1 327 ? -14.060 -12.000 1.135 1.00 82.94 327 SER A N 1
ATOM 2579 C CA . SER A 1 327 ? -12.831 -11.506 0.502 1.00 82.94 327 SER A CA 1
ATOM 2580 C C . SER A 1 327 ? -11.562 -11.790 1.315 1.00 82.94 327 SER A C 1
ATOM 2582 O O . SER A 1 327 ? -10.467 -11.391 0.900 1.00 82.94 327 SER A O 1
ATOM 2584 N N . SER A 1 328 ? -11.701 -12.407 2.489 1.00 80.25 328 SER A N 1
ATOM 2585 C CA . SER A 1 328 ? -10.597 -12.737 3.383 1.00 80.25 328 SER A CA 1
ATOM 2586 C C . SER A 1 328 ? -9.958 -14.066 2.984 1.00 80.25 328 SER A C 1
ATOM 2588 O O . SER A 1 328 ? -10.630 -14.974 2.503 1.00 80.25 328 SER A O 1
ATOM 2590 N N . SER A 1 329 ? -8.651 -14.186 3.203 1.00 73.75 329 SER A N 1
ATOM 2591 C CA . SER A 1 329 ? -7.908 -15.446 3.071 1.00 73.75 329 SER A CA 1
ATOM 2592 C C . SER A 1 329 ? -8.015 -16.331 4.317 1.00 73.75 329 SER A C 1
ATOM 2594 O O . SER A 1 329 ? -7.598 -17.486 4.284 1.00 73.75 329 SER A O 1
ATOM 2596 N N . VAL A 1 330 ? -8.544 -15.793 5.420 1.00 77.50 330 VAL A N 1
ATOM 2597 C CA . VAL A 1 330 ? -8.722 -16.514 6.682 1.00 77.50 330 VAL A CA 1
ATOM 2598 C C . VAL A 1 330 ? -10.050 -17.261 6.670 1.00 77.50 330 VAL A C 1
ATOM 2600 O O . VAL A 1 330 ? -11.097 -16.667 6.413 1.00 77.50 330 VAL A O 1
ATOM 2603 N N . GLU A 1 331 ? -10.017 -18.547 7.017 1.00 76.94 331 GLU A N 1
ATOM 2604 C CA . GLU A 1 331 ? -11.217 -19.357 7.222 1.00 76.94 331 GLU A CA 1
ATOM 2605 C C . GLU A 1 331 ? -11.964 -18.867 8.474 1.00 76.94 331 GLU A C 1
ATOM 2607 O O . GLU A 1 331 ? -11.592 -19.181 9.603 1.00 76.94 331 GLU A O 1
ATOM 2612 N N . VAL A 1 332 ? -13.006 -18.057 8.279 1.00 79.69 332 VAL A N 1
ATOM 2613 C CA . VAL A 1 332 ? -13.925 -17.610 9.335 1.00 79.69 332 VAL A CA 1
ATOM 2614 C C . VAL A 1 332 ? -15.349 -17.854 8.862 1.00 79.69 332 VAL A C 1
ATOM 2616 O O . VAL A 1 332 ? -15.723 -17.442 7.766 1.00 79.69 332 VAL A O 1
ATOM 2619 N N . GLU A 1 333 ? -16.155 -18.509 9.693 1.00 80.19 333 GLU A N 1
ATOM 2620 C CA . GLU A 1 333 ? -17.564 -18.769 9.396 1.00 80.19 333 GLU A CA 1
ATOM 2621 C C . GLU A 1 333 ? -18.469 -17.916 10.287 1.00 80.19 333 GLU A C 1
ATOM 2623 O O . GLU A 1 333 ? -18.198 -17.736 11.475 1.00 80.19 333 GLU A O 1
ATOM 2628 N N . VAL A 1 334 ? -19.573 -17.420 9.724 1.00 80.62 334 VAL A N 1
ATOM 2629 C CA . VAL A 1 334 ? -20.661 -16.826 10.511 1.00 80.62 334 VAL A CA 1
ATOM 2630 C C . VAL A 1 334 ? -21.626 -17.942 10.884 1.00 80.62 334 VAL A C 1
ATOM 2632 O O . VAL A 1 334 ? -22.214 -18.578 10.010 1.00 80.62 334 VAL A O 1
ATOM 2635 N N . VAL A 1 335 ? -21.780 -18.191 12.181 1.00 80.81 335 VAL A N 1
ATOM 2636 C CA . VAL A 1 335 ? -22.684 -19.215 12.715 1.00 80.81 335 VAL A CA 1
ATOM 2637 C C . VAL A 1 335 ? -23.663 -18.552 13.671 1.00 80.81 335 VAL A C 1
ATOM 2639 O O . VAL A 1 335 ? -23.293 -17.649 14.410 1.00 80.81 335 VAL A O 1
ATOM 2642 N N . THR A 1 336 ? -24.915 -18.992 13.680 1.00 82.19 336 THR A N 1
ATOM 2643 C CA . THR A 1 336 ? -25.882 -18.561 14.693 1.00 82.19 336 THR A CA 1
ATOM 2644 C C . THR A 1 336 ? -25.677 -19.373 15.971 1.00 82.19 336 THR A C 1
ATOM 2646 O O . THR A 1 336 ? -25.690 -20.605 15.933 1.00 82.19 336 THR A O 1
ATOM 2649 N N . ASP A 1 337 ? -25.464 -18.701 17.098 1.00 77.75 337 ASP A N 1
ATOM 2650 C CA . ASP A 1 337 ? -25.343 -19.345 18.401 1.00 77.75 337 ASP A CA 1
ATOM 2651 C C . ASP A 1 337 ? -26.695 -19.891 18.910 1.00 77.75 337 ASP A C 1
ATOM 2653 O O . ASP A 1 337 ? -27.758 -19.672 18.324 1.00 77.75 337 ASP A O 1
ATOM 2657 N N . GLY A 1 338 ? -26.668 -20.614 20.035 1.00 70.12 338 GLY A N 1
ATOM 2658 C CA . GLY A 1 338 ? -27.876 -21.174 20.654 1.00 70.12 338 GLY A CA 1
ATOM 2659 C C . GLY A 1 338 ? -28.881 -20.131 21.169 1.00 70.12 338 GLY A C 1
ATOM 2660 O O . GLY A 1 338 ? -29.957 -20.512 21.622 1.00 70.12 338 GLY A O 1
ATOM 2661 N N . GLN A 1 339 ? -28.542 -18.840 21.119 1.00 74.06 339 GLN A N 1
ATOM 2662 C CA . GLN A 1 339 ? -29.394 -17.713 21.504 1.00 74.06 339 GLN A CA 1
ATOM 2663 C C . GLN A 1 339 ? -29.953 -16.958 20.283 1.00 74.06 339 GLN A C 1
ATOM 2665 O O . GLN A 1 339 ? -30.737 -16.027 20.458 1.00 74.06 339 GLN A O 1
ATOM 2670 N N . GLY A 1 340 ? -29.603 -17.370 19.058 1.00 75.38 340 GLY A N 1
ATOM 2671 C CA . GLY A 1 340 ? -30.038 -16.718 17.821 1.00 75.38 340 GLY A CA 1
ATOM 2672 C C . GLY A 1 340 ? -29.127 -15.579 17.348 1.00 75.38 340 GLY A C 1
ATOM 2673 O O . GLY A 1 340 ? -29.494 -14.877 16.408 1.00 75.38 340 GLY A O 1
ATOM 2674 N N . THR A 1 341 ? -27.962 -15.380 17.969 1.00 81.19 341 THR A N 1
ATOM 2675 C CA . THR A 1 341 ? -27.006 -14.317 17.624 1.00 81.19 341 THR A CA 1
ATOM 2676 C C . THR A 1 341 ? -25.983 -14.823 16.615 1.00 81.19 341 THR A C 1
ATOM 2678 O O . THR A 1 341 ? -25.436 -15.913 16.763 1.00 81.19 341 THR A O 1
ATOM 2681 N N . GLU A 1 342 ? -25.685 -14.029 15.589 1.00 84.81 342 GLU A N 1
ATOM 2682 C CA . GLU A 1 342 ? -24.606 -14.340 14.650 1.00 84.81 342 GLU A CA 1
ATOM 2683 C C . GLU A 1 342 ? -23.238 -14.115 15.310 1.00 84.81 342 GLU A C 1
ATOM 2685 O O . GLU A 1 342 ? -22.922 -13.015 15.774 1.00 84.81 342 GLU A O 1
ATOM 2690 N N . VAL A 1 343 ? -22.415 -15.161 15.342 1.00 84.69 343 VAL A N 1
ATOM 2691 C CA . VAL A 1 343 ? -21.063 -15.162 15.906 1.00 84.69 343 VAL A CA 1
ATOM 2692 C C . VAL A 1 343 ? -20.033 -15.583 14.864 1.00 84.69 343 VAL A C 1
ATOM 2694 O O . VAL A 1 343 ? -20.287 -16.432 14.008 1.00 84.69 343 VAL A O 1
ATOM 2697 N N . LEU A 1 344 ? -18.847 -14.986 14.953 1.00 82.94 344 LEU A N 1
ATOM 2698 C CA . LEU A 1 344 ? -17.677 -15.366 14.176 1.00 82.94 344 LEU A CA 1
ATOM 2699 C C . LEU A 1 344 ? -17.049 -16.608 14.799 1.00 82.94 344 LEU A C 1
ATOM 2701 O O . LEU A 1 344 ? -16.600 -16.595 15.950 1.00 82.94 344 LEU A O 1
ATOM 2705 N N . LYS A 1 345 ? -17.010 -17.688 14.024 1.00 79.88 345 LYS A N 1
ATOM 2706 C CA . LYS A 1 345 ? -16.384 -18.943 14.408 1.00 79.88 345 LYS A CA 1
ATOM 2707 C C . LYS A 1 345 ? -15.041 -19.078 13.708 1.00 79.88 345 LYS A C 1
ATOM 2709 O O . LYS A 1 345 ? -14.961 -19.122 12.481 1.00 79.88 345 LYS A O 1
ATOM 2714 N N . PHE A 1 346 ? -13.999 -19.191 14.521 1.00 80.31 346 PHE A N 1
ATOM 2715 C CA . PHE A 1 346 ? -12.639 -19.447 14.070 1.00 80.31 346 PHE A CA 1
ATOM 2716 C C . PHE A 1 346 ? -12.342 -20.954 14.165 1.00 80.31 346 PHE A C 1
ATOM 2718 O O . PHE A 1 346 ? -12.730 -21.586 15.156 1.00 80.31 346 PHE A O 1
ATOM 2725 N N . PRO A 1 347 ? -11.685 -21.564 13.165 1.00 69.62 347 PRO A N 1
ATOM 2726 C CA . PRO A 1 347 ? -11.323 -22.971 13.203 1.00 69.62 347 PRO A CA 1
ATOM 2727 C C . PRO A 1 347 ? -10.358 -23.229 14.361 1.00 69.62 347 PRO A C 1
ATOM 2729 O O . PRO A 1 347 ? -9.307 -22.605 14.491 1.00 69.62 347 PRO A O 1
ATOM 2732 N N . THR A 1 348 ? -10.720 -24.174 15.225 1.00 60.72 348 THR A N 1
ATOM 2733 C CA . THR A 1 348 ? -9.835 -24.647 16.287 1.00 60.72 348 THR A CA 1
ATOM 2734 C C . THR A 1 348 ? -8.842 -25.628 15.674 1.00 60.72 348 THR A C 1
ATOM 2736 O O . THR A 1 348 ? -9.217 -26.740 15.303 1.00 60.72 348 THR A O 1
ATOM 2739 N N . ILE A 1 349 ? -7.572 -25.237 15.562 1.00 54.62 349 ILE A N 1
ATOM 2740 C CA . ILE A 1 349 ? -6.514 -26.171 15.168 1.00 54.62 349 ILE A CA 1
ATOM 2741 C C . ILE A 1 349 ? -6.256 -27.081 16.370 1.00 54.62 349 ILE A C 1
ATOM 2743 O O . ILE A 1 349 ? -5.585 -26.702 17.327 1.00 54.62 349 ILE A O 1
ATOM 2747 N N . THR A 1 350 ? -6.812 -28.289 16.339 1.00 42.00 350 THR A N 1
ATOM 2748 C CA . THR A 1 350 ? -6.377 -29.355 17.242 1.00 42.00 350 THR A CA 1
ATOM 2749 C C . THR A 1 350 ? -5.028 -29.846 16.737 1.00 42.00 350 THR A C 1
ATOM 2751 O O . THR A 1 350 ? -4.930 -30.452 15.672 1.00 42.00 350 THR A O 1
ATOM 2754 N N . ALA A 1 351 ? -3.962 -29.534 17.472 1.00 37.91 351 ALA A N 1
ATOM 2755 C CA . ALA A 1 351 ? -2.648 -30.097 17.213 1.00 37.91 351 ALA A CA 1
ATOM 2756 C C . ALA A 1 351 ? -2.703 -31.615 17.449 1.00 37.91 351 ALA A C 1
ATOM 2758 O O . ALA A 1 351 ? -2.598 -32.080 18.581 1.00 37.91 351 ALA A O 1
ATOM 2759 N N . HIS A 1 352 ? -2.878 -32.391 16.382 1.00 33.75 352 HIS A N 1
ATOM 2760 C CA . HIS A 1 352 ? -2.508 -33.798 16.364 1.00 33.75 352 HIS A CA 1
ATOM 2761 C C . HIS A 1 352 ? -1.338 -33.975 15.406 1.00 33.75 352 HIS A C 1
ATOM 2763 O O . HIS A 1 352 ? -1.388 -33.561 14.249 1.00 33.75 352 HIS A O 1
ATOM 2769 N N . GLY A 1 353 ? -0.254 -34.517 15.956 1.00 30.77 353 GLY A N 1
ATOM 2770 C CA . GLY A 1 353 ? 0.990 -34.749 15.250 1.00 30.77 353 GLY A CA 1
ATOM 2771 C C . GLY A 1 353 ? 0.859 -35.760 14.114 1.00 30.77 353 GLY A C 1
ATOM 2772 O O . GLY A 1 353 ? 0.038 -36.667 14.161 1.00 30.77 353 GLY A O 1
ATOM 2773 N N . ASP A 1 354 ? 1.762 -35.557 13.162 1.00 32.88 354 ASP A N 1
ATOM 2774 C CA . ASP A 1 354 ? 2.355 -36.513 12.232 1.00 32.88 354 ASP A CA 1
ATOM 2775 C C . ASP A 1 354 ? 1.443 -37.240 11.218 1.00 32.88 354 ASP A C 1
ATOM 2777 O O . ASP A 1 354 ? 0.531 -37.990 11.548 1.00 32.88 354 ASP A O 1
ATOM 2781 N N . LEU A 1 355 ? 1.796 -37.035 9.942 1.00 37.41 355 LEU A N 1
ATOM 2782 C CA . LEU A 1 355 ? 1.400 -37.782 8.741 1.00 37.41 355 LEU A CA 1
ATOM 2783 C C . LEU A 1 355 ? -0.103 -37.890 8.391 1.00 37.41 355 LEU A C 1
ATOM 2785 O O . LEU A 1 355 ? -0.793 -38.848 8.723 1.00 37.41 355 LEU A O 1
ATOM 2789 N N . GLY A 1 356 ? -0.527 -37.016 7.469 1.00 33.03 356 GLY A N 1
ATOM 2790 C CA . GLY A 1 356 ? -1.420 -37.412 6.372 1.00 33.03 356 GLY A CA 1
ATOM 2791 C C . GLY A 1 356 ? -2.888 -36.978 6.458 1.00 33.03 356 GLY A C 1
ATOM 2792 O O . GLY A 1 356 ? -3.678 -37.522 7.215 1.00 33.03 356 GLY A O 1
ATOM 2793 N N . ARG A 1 357 ? -3.267 -36.097 5.518 1.00 34.53 357 ARG A N 1
ATOM 2794 C CA . ARG A 1 357 ? -4.614 -35.954 4.925 1.00 34.53 357 ARG A CA 1
ATOM 2795 C C . ARG A 1 357 ? -5.755 -35.610 5.901 1.00 34.53 357 ARG A C 1
ATOM 2797 O O . ARG A 1 357 ? -6.480 -36.476 6.378 1.00 34.53 357 ARG A O 1
ATOM 2804 N N . VAL A 1 358 ? -6.013 -34.312 6.071 1.00 30.81 358 VAL A N 1
ATOM 2805 C CA . VAL A 1 358 ? -7.204 -33.811 6.777 1.00 30.81 358 VAL A CA 1
ATOM 2806 C C . VAL A 1 358 ? -8.425 -33.890 5.853 1.00 30.81 358 VAL A C 1
ATOM 2808 O O . VAL A 1 358 ? -8.627 -33.054 4.977 1.00 30.81 358 VAL A O 1
ATOM 2811 N N . THR A 1 359 ? -9.249 -34.920 6.036 1.00 31.38 359 THR A N 1
ATOM 2812 C CA . THR A 1 359 ? -10.647 -34.934 5.588 1.00 31.38 359 THR A CA 1
ATOM 2813 C C . THR A 1 359 ? -11.505 -34.226 6.631 1.00 31.38 359 THR A C 1
ATOM 2815 O O . THR A 1 359 ? -11.628 -34.710 7.756 1.00 31.38 359 THR A O 1
ATOM 2818 N N . GLY A 1 360 ? -12.104 -33.095 6.254 1.00 32.38 360 GLY A N 1
ATOM 2819 C CA . GLY A 1 360 ? -13.087 -32.392 7.071 1.00 32.38 360 GLY A CA 1
ATOM 2820 C C . GLY A 1 360 ? -14.331 -33.249 7.305 1.00 32.38 360 GLY A C 1
ATOM 2821 O O . GLY A 1 360 ? -14.945 -33.743 6.360 1.00 32.38 360 GLY A O 1
ATOM 2822 N N . VAL A 1 361 ? -14.712 -33.416 8.570 1.00 26.95 361 VAL A N 1
ATOM 2823 C CA . VAL A 1 361 ? -16.003 -33.992 8.956 1.00 26.95 361 VAL A CA 1
ATOM 2824 C C . VAL A 1 361 ? -16.682 -33.020 9.912 1.00 26.95 361 VAL A C 1
ATOM 2826 O O . VAL A 1 361 ? -16.526 -33.095 11.129 1.00 26.95 361 VAL A O 1
ATOM 2829 N N . ASN A 1 362 ? -17.460 -32.101 9.341 1.00 32.62 362 ASN A N 1
ATOM 2830 C CA . ASN A 1 362 ? -18.422 -31.302 10.088 1.00 32.62 362 ASN A CA 1
ATOM 2831 C C . ASN A 1 362 ? -19.636 -32.185 10.405 1.00 32.62 362 ASN A C 1
ATOM 2833 O O . ASN A 1 362 ? -20.421 -32.524 9.521 1.00 32.62 362 ASN A O 1
ATOM 2837 N N . LYS A 1 363 ? -19.805 -32.564 11.677 1.00 26.48 363 LYS A N 1
ATOM 2838 C CA . LYS A 1 363 ? -21.074 -33.113 12.170 1.00 26.48 363 LYS A CA 1
ATOM 2839 C C . LYS A 1 363 ? -22.028 -31.956 12.458 1.00 26.48 363 LYS A C 1
ATOM 2841 O O . LYS A 1 363 ? -21.959 -31.317 13.502 1.00 26.48 363 LYS A O 1
ATOM 2846 N N . SER A 1 364 ? -22.917 -31.706 11.506 1.00 31.20 364 SER A N 1
ATOM 2847 C CA . SER A 1 364 ? -24.102 -30.866 11.656 1.00 31.20 364 SER A CA 1
ATOM 2848 C C . SER A 1 364 ? -25.103 -31.501 12.627 1.00 31.20 364 SER A C 1
ATOM 2850 O O . SER A 1 364 ? -25.526 -32.640 12.416 1.00 31.20 364 SER A O 1
ATOM 2852 N N . ALA A 1 365 ? -25.540 -30.749 13.634 1.00 28.61 365 ALA A N 1
ATOM 2853 C CA . ALA A 1 365 ? -26.783 -31.003 14.355 1.00 28.61 365 ALA A CA 1
ATOM 2854 C C . ALA A 1 365 ? -27.662 -29.754 14.209 1.00 28.61 365 ALA A C 1
ATOM 2856 O O . ALA A 1 365 ? -27.280 -28.673 14.648 1.00 28.61 365 ALA A O 1
ATOM 2857 N N . GLY A 1 366 ? -28.787 -29.892 13.505 1.00 22.98 366 GLY A N 1
ATOM 2858 C CA . GLY A 1 366 ? -29.757 -28.813 13.308 1.00 22.98 366 GLY A CA 1
ATOM 2859 C C . GLY A 1 366 ? -30.762 -28.696 14.454 1.00 22.98 366 GLY A C 1
ATOM 2860 O O . GLY A 1 366 ? -30.843 -29.594 15.290 1.00 22.98 366 GLY A O 1
ATOM 2861 N N . ILE A 1 367 ? -31.568 -27.622 14.432 1.00 28.44 367 ILE A N 1
ATOM 2862 C CA . ILE A 1 367 ? -33.050 -27.627 14.344 1.00 28.44 367 ILE A CA 1
ATOM 2863 C C . ILE A 1 367 ? -33.645 -26.237 14.713 1.00 28.44 367 ILE A C 1
ATOM 2865 O O . ILE A 1 367 ? -33.282 -25.646 15.720 1.00 28.44 367 ILE A O 1
ATOM 2869 N N . ALA A 1 368 ? -34.627 -25.819 13.891 1.00 24.47 368 ALA A N 1
ATOM 2870 C CA . ALA A 1 368 ? -35.816 -24.962 14.116 1.00 24.47 368 ALA A CA 1
ATOM 2871 C C . ALA A 1 368 ? -35.736 -23.429 14.346 1.00 24.47 368 ALA A C 1
ATOM 2873 O O . ALA A 1 368 ? -35.663 -22.938 15.463 1.00 24.47 368 ALA A O 1
ATOM 2874 N N . GLY A 1 369 ? -35.951 -22.694 13.245 1.00 25.20 369 GLY A N 1
ATOM 2875 C CA . GLY A 1 369 ? -37.064 -21.761 12.962 1.00 25.20 369 GLY A CA 1
ATOM 2876 C C . GLY A 1 369 ? -37.734 -20.900 14.050 1.00 25.20 369 GLY A C 1
ATOM 2877 O O . GLY A 1 369 ? -38.422 -21.424 14.918 1.00 25.20 369 GLY A O 1
ATOM 2878 N N . ALA A 1 370 ? -37.750 -19.579 13.820 1.00 23.95 370 ALA A N 1
ATOM 2879 C CA . ALA A 1 370 ? -38.901 -18.695 14.059 1.00 23.95 370 ALA A CA 1
ATOM 2880 C C . ALA A 1 370 ? -38.777 -17.395 13.233 1.00 23.95 370 ALA A C 1
ATOM 2882 O O . ALA A 1 370 ? -37.696 -16.835 13.085 1.00 23.95 370 ALA A O 1
ATOM 2883 N N . ALA A 1 371 ? -39.897 -16.948 12.663 1.00 26.89 371 ALA A N 1
ATOM 2884 C CA . ALA A 1 371 ? -40.032 -15.779 11.797 1.00 26.89 371 ALA A CA 1
ATOM 2885 C C . ALA A 1 371 ? -40.256 -14.474 12.587 1.00 26.89 371 ALA A C 1
ATOM 2887 O O . ALA A 1 371 ? -40.841 -14.521 13.667 1.00 26.89 371 ALA A O 1
ATOM 2888 N N . GLY A 1 372 ? -39.940 -13.310 11.993 1.00 25.53 372 GLY A N 1
ATOM 2889 C CA . GLY A 1 372 ? -40.645 -12.065 12.340 1.00 25.53 372 GLY A CA 1
ATOM 2890 C C . GLY A 1 372 ? -39.890 -10.733 12.250 1.00 25.53 372 GLY A C 1
ATOM 2891 O O . GLY A 1 372 ? -39.319 -10.274 13.227 1.00 25.53 372 GLY A O 1
ATOM 2892 N N . THR A 1 373 ? -40.114 -10.040 11.129 1.00 27.19 373 THR A N 1
ATOM 2893 C CA . THR A 1 373 ? -40.359 -8.584 10.984 1.00 27.19 373 THR A CA 1
ATOM 2894 C C . THR A 1 373 ? -39.253 -7.524 11.148 1.00 27.19 373 THR A C 1
ATOM 2896 O O . THR A 1 373 ? -38.663 -7.286 12.193 1.00 27.19 373 THR A O 1
ATOM 2899 N N . THR A 1 374 ? -39.150 -6.785 10.043 1.00 38.91 374 THR A N 1
ATOM 2900 C CA . THR A 1 374 ? -38.593 -5.460 9.748 1.00 38.91 374 THR A CA 1
ATOM 2901 C C . THR A 1 374 ? -39.057 -4.318 10.661 1.00 38.91 374 THR A C 1
ATOM 2903 O O . THR A 1 374 ? -40.259 -4.196 10.886 1.00 38.91 374 THR A O 1
ATOM 2906 N N . ALA A 1 375 ? -38.126 -3.423 11.039 1.00 35.00 375 ALA A N 1
ATOM 2907 C CA . ALA A 1 375 ? -38.220 -1.944 10.979 1.00 35.00 375 ALA A CA 1
ATOM 2908 C C . ALA A 1 375 ? -37.362 -1.254 12.067 1.00 35.00 375 ALA A C 1
ATOM 2910 O O . ALA A 1 375 ? -37.895 -0.781 13.066 1.00 35.00 375 ALA A O 1
ATOM 2911 N N . THR A 1 376 ? -36.037 -1.146 11.890 1.00 34.47 376 THR A N 1
ATOM 2912 C CA . THR A 1 376 ? -35.171 -0.452 12.882 1.00 34.47 376 THR A CA 1
ATOM 2913 C C . THR A 1 376 ? -33.951 0.282 12.306 1.00 34.47 376 THR A C 1
ATOM 2915 O O . THR A 1 376 ? -33.120 0.773 13.068 1.00 34.47 376 THR A O 1
ATOM 2918 N N . ALA A 1 377 ? -33.851 0.453 10.983 1.00 36.59 377 ALA A N 1
ATOM 2919 C CA . ALA A 1 377 ? -32.667 1.057 10.357 1.00 36.59 377 ALA A CA 1
ATOM 2920 C C . ALA A 1 377 ? -32.435 2.540 10.735 1.00 36.59 377 ALA A C 1
ATOM 2922 O O . ALA A 1 377 ? -31.300 2.948 10.935 1.00 36.59 377 ALA A O 1
ATOM 2923 N N . ALA A 1 378 ? -33.488 3.343 10.933 1.00 32.91 378 ALA A N 1
ATOM 2924 C CA . ALA A 1 378 ? -33.335 4.790 11.151 1.00 32.91 378 ALA A CA 1
ATOM 2925 C C . ALA A 1 378 ? -33.029 5.208 12.609 1.00 32.91 378 ALA A C 1
ATOM 2927 O O . ALA A 1 378 ? -32.607 6.335 12.855 1.00 32.91 378 ALA A O 1
ATOM 2928 N N . VAL A 1 379 ? -33.242 4.327 13.595 1.00 36.47 379 VAL A N 1
ATOM 2929 C CA . VAL A 1 379 ? -33.035 4.647 15.027 1.00 36.47 379 VAL A CA 1
ATOM 2930 C C . VAL A 1 379 ? -31.636 4.233 15.506 1.00 36.47 379 VAL A C 1
ATOM 2932 O O . VAL A 1 379 ? -31.118 4.792 16.477 1.00 36.47 379 VAL A O 1
ATOM 2935 N N . ASN A 1 380 ? -30.995 3.294 14.805 1.00 39.72 380 ASN A N 1
ATOM 2936 C CA . ASN A 1 380 ? -29.661 2.812 15.153 1.00 39.72 380 ASN A CA 1
ATOM 2937 C C . ASN A 1 380 ? -28.550 3.802 14.759 1.00 39.72 380 ASN A C 1
ATOM 2939 O O . ASN A 1 380 ? -27.620 3.977 15.548 1.00 39.72 380 ASN A O 1
ATOM 2943 N N . ASP A 1 381 ? -28.710 4.561 13.668 1.00 37.59 381 ASP A N 1
ATOM 2944 C CA . ASP A 1 381 ? -27.756 5.610 13.257 1.00 37.59 381 ASP A CA 1
ATOM 2945 C C . ASP A 1 381 ? -27.585 6.710 14.321 1.00 37.59 381 ASP A C 1
ATOM 2947 O O . ASP A 1 381 ? -26.469 7.107 14.664 1.00 37.59 381 ASP A O 1
ATOM 2951 N N . ALA A 1 382 ? -28.684 7.151 14.944 1.00 36.16 382 ALA A N 1
ATOM 2952 C CA . ALA A 1 382 ? -28.644 8.181 15.987 1.00 36.16 382 ALA A CA 1
ATOM 2953 C C . ALA A 1 382 ? -28.059 7.675 17.324 1.00 36.16 382 ALA A C 1
ATOM 2955 O O . ALA A 1 382 ? -27.593 8.467 18.153 1.00 36.16 382 ALA A O 1
ATOM 2956 N N . LYS A 1 383 ? -28.077 6.355 17.564 1.00 38.06 383 LYS A N 1
ATOM 2957 C CA . LYS A 1 383 ? -27.479 5.723 18.754 1.00 38.06 383 LYS A CA 1
ATOM 2958 C C . LYS A 1 383 ? -25.999 5.387 18.560 1.00 38.06 383 LYS A C 1
ATOM 2960 O O . LYS A 1 383 ? -25.256 5.479 19.541 1.00 38.06 383 LYS A O 1
ATOM 2965 N N . ALA A 1 384 ? -25.568 5.061 17.342 1.00 44.50 384 ALA A N 1
ATOM 2966 C CA . ALA A 1 384 ? -24.167 4.795 17.011 1.00 44.50 384 ALA A CA 1
ATOM 2967 C C . ALA A 1 384 ? -23.286 6.041 17.223 1.00 44.50 384 ALA A C 1
ATOM 2969 O O . ALA A 1 384 ? -22.232 5.955 17.856 1.00 44.50 384 ALA A O 1
ATOM 2970 N N . GLN A 1 385 ? -23.776 7.233 16.854 1.00 48.12 385 GLN A N 1
ATOM 2971 C CA . GLN A 1 385 ? -23.052 8.495 17.079 1.00 48.12 385 GLN A CA 1
ATOM 2972 C C . GLN A 1 385 ? -22.826 8.831 18.568 1.00 48.12 385 GLN A C 1
ATOM 2974 O O . GLN A 1 385 ? -21.802 9.413 18.917 1.00 48.12 385 GLN A O 1
ATOM 2979 N N . LYS A 1 386 ? -23.730 8.432 19.478 1.00 44.03 386 LYS A N 1
ATOM 2980 C CA . LYS A 1 386 ? -23.624 8.728 20.926 1.00 44.03 386 LYS A CA 1
ATOM 2981 C C . LYS A 1 386 ? -22.777 7.728 21.728 1.00 44.03 386 LYS A C 1
ATOM 2983 O O . LYS A 1 386 ? -22.537 7.956 22.916 1.00 44.03 386 LYS A O 1
ATOM 2988 N N . LYS A 1 387 ? -22.346 6.613 21.125 1.00 42.75 387 LYS A N 1
ATOM 2989 C CA . LYS A 1 387 ? -21.627 5.524 21.814 1.00 42.75 387 LYS A CA 1
ATOM 2990 C C . LYS A 1 387 ? -20.117 5.479 21.553 1.00 42.75 387 LYS A C 1
ATOM 2992 O O . LYS A 1 387 ? -19.456 4.620 22.132 1.00 42.75 387 LYS A O 1
ATOM 2997 N N . ARG A 1 388 ? -19.547 6.420 20.789 1.00 53.56 388 ARG A N 1
ATOM 2998 C CA . ARG A 1 388 ? -18.091 6.559 20.550 1.00 53.56 388 ARG A CA 1
ATOM 2999 C C . ARG A 1 388 ? -17.328 7.086 21.784 1.00 53.56 388 ARG A C 1
ATOM 3001 O O . ARG A 1 388 ? -16.583 8.054 21.720 1.00 53.56 388 ARG A O 1
ATOM 3008 N N . LYS A 1 389 ? -17.536 6.452 22.943 1.00 50.41 389 LYS A N 1
ATOM 3009 C CA . LYS A 1 389 ? -17.039 6.875 24.265 1.00 50.41 389 LYS A CA 1
ATOM 3010 C C . LYS A 1 389 ? -15.644 6.352 24.626 1.00 50.41 389 LYS A C 1
ATOM 3012 O O . LYS A 1 389 ? -15.203 6.555 25.756 1.00 50.41 389 LYS A O 1
ATOM 3017 N N . TRP A 1 390 ? -14.936 5.685 23.710 1.00 44.38 390 TRP A N 1
ATOM 3018 C CA . TRP A 1 390 ? -13.541 5.304 23.961 1.00 44.38 390 TRP A CA 1
ATOM 3019 C C . TRP A 1 390 ? -12.646 6.550 24.012 1.00 44.38 390 TRP A C 1
ATOM 3021 O O . TRP A 1 390 ? -11.884 6.716 24.959 1.00 44.38 390 TRP A O 1
ATOM 3031 N N . HIS A 1 391 ? -12.802 7.485 23.069 1.00 49.00 391 HIS A N 1
ATOM 3032 C CA . HIS A 1 391 ? -11.939 8.669 22.966 1.00 49.00 391 HIS A CA 1
ATOM 3033 C C . HIS A 1 391 ? -12.094 9.669 24.128 1.00 49.00 391 HIS A C 1
ATOM 3035 O O . HIS A 1 391 ? -11.122 10.318 24.511 1.00 49.00 391 HIS A O 1
ATOM 3041 N N . GLU A 1 392 ? -13.271 9.744 24.760 1.00 43.81 392 GLU A N 1
ATOM 3042 C CA . GLU A 1 392 ? -13.501 10.606 25.933 1.00 43.81 392 GLU A CA 1
ATOM 3043 C C . GLU A 1 392 ? -12.787 10.106 27.200 1.00 43.81 392 GLU A C 1
ATOM 3045 O O . GLU A 1 392 ? -12.376 10.915 28.033 1.00 43.81 392 GLU A O 1
ATOM 3050 N N . LYS A 1 393 ? -12.590 8.787 27.357 1.00 46.78 393 LYS A N 1
ATOM 3051 C CA . LYS A 1 393 ? -11.953 8.227 28.563 1.00 46.78 393 LYS A CA 1
ATOM 3052 C C . LYS A 1 393 ? -10.457 8.547 28.669 1.00 46.78 393 LYS A C 1
ATOM 3054 O O . LYS A 1 393 ? -9.947 8.601 29.783 1.00 46.78 393 LYS A O 1
ATOM 3059 N N . PHE A 1 394 ? -9.776 8.815 27.553 1.00 48.06 394 PHE A N 1
ATOM 3060 C CA . PHE A 1 394 ? -8.336 9.112 27.539 1.00 48.06 394 PHE A CA 1
ATOM 3061 C C . PHE A 1 394 ? -8.022 10.615 27.529 1.00 48.06 394 PHE A C 1
ATOM 3063 O O . PHE A 1 394 ? -6.987 11.024 28.053 1.00 48.06 394 PHE A O 1
ATOM 3070 N N . GLY A 1 395 ? -8.937 11.464 27.042 1.00 40.16 395 GLY A N 1
ATOM 3071 C CA . GLY A 1 395 ? -8.800 12.925 27.147 1.00 40.16 395 GLY A CA 1
ATOM 3072 C C . GLY A 1 395 ? -8.787 13.430 28.599 1.00 40.16 395 GLY A C 1
ATOM 3073 O O . GLY A 1 395 ? -8.106 14.404 28.918 1.00 40.16 395 GLY A O 1
ATOM 3074 N N . ALA A 1 396 ? -9.467 12.723 29.508 1.00 38.59 396 ALA A N 1
ATOM 3075 C CA . ALA A 1 396 ? -9.497 13.059 30.932 1.00 38.59 396 ALA A CA 1
ATOM 3076 C C . ALA A 1 396 ? -8.161 12.810 31.666 1.00 38.59 396 ALA A C 1
ATOM 3078 O O . ALA A 1 396 ? -7.950 13.374 32.737 1.00 38.59 396 ALA A O 1
ATOM 3079 N N . GLN A 1 397 ? -7.246 12.006 31.109 1.00 45.25 397 GLN A N 1
ATOM 3080 C CA . GLN A 1 397 ? -5.985 11.648 31.776 1.00 45.25 397 GLN A CA 1
ATOM 3081 C C . GLN A 1 397 ? -4.828 12.624 31.502 1.00 45.25 397 GLN A C 1
ATOM 3083 O O . GLN A 1 397 ? -3.844 12.605 32.235 1.00 45.25 397 GLN A O 1
ATOM 3088 N N . ARG A 1 398 ? -4.946 13.536 30.522 1.00 45.47 398 ARG A N 1
ATOM 3089 C CA . ARG A 1 398 ? -3.907 14.549 30.221 1.00 45.47 398 ARG A CA 1
ATOM 3090 C C . ARG A 1 398 ? -4.158 15.930 30.832 1.00 45.47 398 ARG A C 1
ATOM 3092 O O . ARG A 1 398 ? -3.344 16.824 30.626 1.00 45.47 398 ARG A O 1
ATOM 3099 N N . ASN A 1 399 ? -5.237 16.118 31.598 1.00 40.44 399 ASN A N 1
ATOM 3100 C CA . ASN A 1 399 ? -5.618 17.437 32.116 1.00 40.44 399 ASN A CA 1
ATOM 3101 C C . ASN A 1 399 ? -5.653 17.600 33.659 1.00 40.44 399 ASN A C 1
ATOM 3103 O O . ASN A 1 399 ? -6.645 18.114 34.178 1.00 40.44 399 ASN A O 1
ATOM 3107 N N . PRO A 1 400 ? -4.592 17.255 34.426 1.00 38.56 400 PRO A N 1
ATOM 3108 C CA . PRO A 1 400 ? -4.432 17.785 35.782 1.00 38.56 400 PRO A CA 1
ATOM 3109 C C . PRO A 1 400 ? -3.381 18.904 35.927 1.00 38.56 400 PRO A C 1
ATOM 3111 O O . PRO A 1 400 ? -3.210 19.402 37.036 1.00 38.56 400 PRO A O 1
ATOM 3114 N N . ALA A 1 401 ? -2.696 19.349 34.865 1.00 38.81 401 ALA A N 1
ATOM 3115 C CA . ALA A 1 401 ? -1.544 20.254 35.005 1.00 38.81 401 ALA A CA 1
ATOM 3116 C C . ALA A 1 401 ? -1.600 21.536 34.150 1.00 38.81 401 ALA A C 1
ATOM 3118 O O . ALA A 1 401 ? -0.612 21.917 33.540 1.00 38.81 401 ALA A O 1
ATOM 3119 N N . MET A 1 402 ? -2.731 22.246 34.141 1.00 39.41 402 MET A N 1
ATOM 3120 C CA . MET A 1 402 ? -2.752 23.691 33.850 1.00 39.41 402 MET A CA 1
ATOM 3121 C C . MET A 1 402 ? -3.785 24.394 34.733 1.00 39.41 402 MET A C 1
ATOM 3123 O O . MET A 1 402 ? -4.817 24.882 34.283 1.00 39.41 402 MET A O 1
ATOM 3127 N N . LYS A 1 403 ? -3.504 24.428 36.037 1.00 33.69 403 LYS A N 1
ATOM 3128 C CA . LYS A 1 403 ? -3.996 25.475 36.937 1.00 33.69 403 LYS A CA 1
ATOM 3129 C C . LYS A 1 403 ? -2.893 25.825 37.927 1.00 33.69 403 LYS A C 1
ATOM 3131 O O . LYS A 1 403 ? -2.804 25.208 38.987 1.00 33.69 403 LYS A O 1
ATOM 3136 N N . LYS A 1 404 ? -2.082 26.816 37.570 1.00 31.91 404 LYS A N 1
ATOM 3137 C CA . LYS A 1 404 ? -1.643 27.889 38.466 1.00 31.91 404 LYS A CA 1
ATOM 3138 C C . LYS A 1 404 ? -1.035 29.021 37.663 1.00 31.91 404 LYS A C 1
ATOM 3140 O O . LYS A 1 404 ? -0.205 28.711 36.785 1.00 31.91 404 LYS A O 1
#

Radius of gyration: 33.48 Å; Cα contacts (8 Å, |Δi|>4): 453; chains: 1; bounding box: 93×66×112 Å

Solvent-accessible surface area (backbone atoms only — not comparable to full-atom values): 25198 Å² total; per-residue (Å²): 118,48,80,25,44,75,43,97,84,78,56,67,45,28,44,22,39,64,83,46,39,23,41,56,43,81,42,78,50,97,58,95,42,68,47,65,46,72,52,71,88,80,70,80,87,75,79,74,88,76,75,92,75,90,77,83,88,81,92,76,89,78,88,76,83,82,79,82,82,80,74,75,91,68,84,63,54,69,46,77,78,44,74,50,54,59,48,78,47,76,41,81,48,86,83,56,66,68,62,49,38,48,52,54,56,72,73,40,54,78,46,76,88,73,93,80,52,100,74,49,73,73,47,61,57,68,69,79,56,76,80,41,35,70,67,53,56,56,52,57,44,68,56,18,52,56,58,52,52,50,37,38,34,73,58,34,39,20,49,45,80,43,86,51,101,85,53,82,40,61,31,47,33,26,62,36,47,56,55,46,44,52,18,44,48,51,48,50,52,35,37,73,72,37,94,50,54,60,95,51,82,54,50,51,84,73,24,49,67,62,33,52,53,49,44,42,69,74,36,90,49,66,65,61,19,51,48,36,50,29,45,33,50,14,52,51,57,51,26,46,36,66,61,96,60,83,83,75,70,82,67,56,74,78,47,68,44,76,49,78,67,89,51,53,69,33,62,42,42,65,62,42,43,50,51,55,45,47,24,53,52,52,38,54,49,53,55,41,67,73,38,87,74,65,70,73,70,43,38,51,65,60,52,50,51,57,50,40,70,70,42,58,82,86,26,37,78,67,75,49,69,70,64,45,49,76,73,46,92,64,79,61,43,84,42,69,46,101,85,73,47,54,23,44,43,66,78,80,83,75,91,71,82,81,84,83,82,91,76,88,79,86,85,83,81,88,88,82,89,84,87,84,85,90,89,62,76,81,64,49,59,70,50,56,72,76,61,71,58,69,68,60,67,57,61,66,74,75,68,86,82,88,83,132

Organism: NCBI:txid1002370

Mean predicted aligned error: 16.44 Å

Sequence (404 aa):
MQLKSSSTSQGYLHLCTNDKMWAVKQVSTSNSVYVTESTGAGGEPRSSKRRKIEHEKDEEEMDVDQQQDQKQDDNGEVTAISQVKNILELIHVDTDAIQLEAMVRDMLPLYHNDDDDDDADVERYSKGDRYIRIEDMLHDIPAPDKVILDAARKLFVFGLSIKGDDHERVALCMPTSSLLLRAWKSLMQTYTLSSFKSEDWNDVKGWLGPVLADMKRNIDDETESALLTSVAMASLRRFAIFQERDLNCRQSPHDTFTTMPPETVGWDGSGGCAVVGKWLLESLYNNNKSNTAAAAALSVEEFKQQWEQILPDSWAKDCDVVSLIKSSSVEVEVVTDGQGTEVLKFPTITAHGDLGRVTGVNKSAGIAGAAGTTATAAVNDAKAQKKRKWHEKFGAQRNPAMKK